Protein AF-V5FCQ5-F1 (afdb_monomer)

Mean predicted aligned error: 12.8 Å

Nearest PDB structures (foldseek):
  2fyw-assembly1_A  TM=8.537E-01  e=2.656E-17  Streptococcus pneumoniae TIGR4
  2gx8-assembly1_C-2  TM=6.234E-01  e=3.196E-18  Bacillus cereus ATCC 14579
  2gx8-assembly1_B  TM=6.287E-01  e=6.418E-17  Bacillus cereus ATCC 14579
  4osp-assembly1_D  TM=4.693E-01  e=8.673E-04  Streptomyces fradiae
  3ucx-assembly1_A  TM=4.153E-01  e=5.417E-04  Mycolicibacterium smegmatis MC2 155

Secondary structure (DSSP, 8-state):
-PPPPSP---HHHHHHHHHHHHHS-GGGS-TTT---EEEE-PPP-GGGPPEEEEEEESS--HHHHHHHHHHTEEEEEESS-S--S--S---TTSHHHHHHHHHHHHT-EEEE-HHHHHHSTTSHHHHHHHHHHTSEEE-GGGTT-----PPPS-SSBPPPBPP---S-EEE--PPSEEEEEEEEPPSSPPTT-TT-EEEEEEEEEEEEEHHHHHHHHHHHTT--S--EEE--TT--GGG-EEEEEEEEEEE-HHHHTTSBTTBS-SEEEEEE--HHHHHHHHHTT-EEEE--TTHHHHHHIIIIIHHHHHHHHHHHHHHHHHHHHHHHHHHHTTT--SSHHHHHHHHH----EEEE-SS---S--B--BGGGGGGHHHHHHHHHHHHHHHHHHT-TTS--EEEEE--GGGT---TT-HHHHHHHHHHHHHHHHHHHHTTTTT-EEEEEE--SB--TTGGGS-GGGGGG--B-HHHHHHHHHHHHSS--GGGTT-EEETTS-HHHHHHTHHHHHHTTTTS-----

Solvent-accessible surface area (backbone atoms only — not comparable to full-atom values): 28749 Å² total; per-residue (Å²): 131,83,78,77,71,84,84,44,62,42,72,61,42,52,28,49,53,53,32,46,41,72,79,30,41,66,87,58,29,54,80,89,72,59,53,62,43,79,78,40,85,14,54,54,46,59,95,62,61,50,44,56,27,35,36,34,34,53,56,73,42,63,58,34,47,52,48,39,61,74,73,30,28,23,27,35,42,19,38,45,44,81,62,63,62,89,74,93,73,82,48,83,87,40,74,69,40,35,42,52,53,53,31,37,76,61,32,26,22,34,33,14,51,38,51,9,39,38,12,36,64,89,22,49,24,51,53,53,49,28,18,54,36,34,32,35,37,50,53,85,87,56,86,83,73,85,76,82,85,64,83,52,94,48,89,58,38,50,49,66,45,65,76,53,47,47,84,47,74,41,84,43,83,47,60,65,61,49,76,46,52,51,44,64,57,71,82,86,62,60,91,94,34,82,70,17,14,47,32,30,37,38,37,38,78,60,68,38,51,43,59,62,36,50,54,30,39,34,49,48,45,35,56,53,97,72,72,51,71,48,59,31,92,91,61,54,69,89,75,39,68,33,42,31,36,25,30,22,55,29,76,20,53,86,58,36,56,60,47,41,100,92,29,54,40,43,26,39,41,26,3,38,66,55,74,66,56,51,50,57,37,19,77,71,68,12,31,38,42,28,56,44,41,56,58,54,45,48,37,43,50,63,57,44,48,37,58,55,50,43,54,43,31,50,56,40,40,56,52,52,24,53,55,50,48,55,51,50,56,58,46,48,78,73,72,62,84,76,74,51,64,43,53,49,56,54,46,68,51,80,64,75,47,60,47,65,48,87,68,47,72,68,92,67,53,51,64,48,60,42,79,67,58,26,50,55,74,35,51,55,54,50,51,52,48,68,67,45,45,62,60,37,51,68,37,88,90,55,77,25,72,45,79,45,82,46,49,72,43,53,79,54,90,58,88,94,37,62,42,62,21,51,23,34,38,48,45,45,54,48,37,35,50,53,29,68,77,32,46,91,58,57,43,38,26,36,27,32,18,55,58,36,52,76,40,85,74,51,71,75,48,65,75,82,60,51,79,65,31,79,43,54,71,62,48,30,51,51,43,51,50,60,61,66,75,48,88,56,75,82,55,47,36,20,59,44,58,38,79,54,62,68,65,63,54,57,79,37,46,68,63,35,52,80,62,61,50,56,52,95,73,86,87,128

pLDDT: mean 88.48, std 12.59, range [35.84, 98.81]

Foldseek 3Di:
DPDDDPFDAALLVVLLQVLCCVQQPLLLADPPQADFWFPAQAGDDLVLQFDQEEAEFQDDAPQVLVVCLVNRHQEYEHQHDLCRDDDPDQDPPDRSSVSSVSCNVNNYTYGYSHCSQQFFVVGLQNLLVCLLFVQKFADPPPLDDDDPQDDDPDLFKGDFAFFDAHLEMDGDDGQAWDKAAQAHGDPPDDPPRRRTDHWMKIFGPDWDQQVVSVVSSCRRLRNAPDFDKAAQPPDDSRRQTFGMEITGAAECLVRAQPSDPLGHGQEYEYQDDDPVSSVVQRVSGHMYTHNHHCSSPNNCSNHPVLVSSQVSSLVSLVVSLVVQLVVLVVVVVVPDDDPSVSSNVSSVPSDHYYHYDPPHTDPGGDMDTCLVVLQVLLVVVVVCCVVCQCVLLPPPPFLQEAEAEAAPLCVDDDPSCCSVNVNRVVSLVVQLVSCVVCVVSNHFYAYEHQFQADDPVNVPDDPVSNVRNPDYNVLSVVVVCVPRVHHDPLRGSFYYYSPDDVVVVVVCSVVCNVVVPRHDDDDD

Organism: Byssochlamys spectabilis (strain No. 5 / NBRC 109023) (NCBI:txid1356009)

Radius of gyration: 31.57 Å; Cα contacts (8 Å, |Δi|>4): 914; chains: 1; bounding box: 82×50×91 Å

Sequence (524 aa):
MSLPGPATSSPFTRAVVSSMRKIYPESLADKSWDNTGLLLEAPFNPARRQKNSVLLAVDLTKAVADEAIKRRDSAIVAYHPIIFRGLKSITLNDPQQQSLLRLAQEGISVYCPHTAVDAVPDGMADWLCDLVTGAISPDSNESSKNAAKLTSSSGSYSQPTYIQPPSSITASSPTPHTRSTIHPSACPVPEGFEDAGMGRLVTFSEPQPLASIIDLIARGTGNPAGFSVAIPQSASLDSIQIRTVGVCPGSGAGVLMKATSSGPPDLLFTGELSHHDALAAIERGSAVVALFHSNTERGYVRGVMRRKLEQALREEWASSSKDGLSTLEEMAKQGGSGVMDGLEAAFRDQEVRVDVSENDRDPYGIIIRRDLEAIEGLKGIFLMCKYFTSLLTGTADGPKTMVNINSVAVHNIRPETSAYGTSKWAVLKFTEFLLVEQAKEGLLAFSVHPGGIMTQLAEAMPKETHAGLTDTPELTGDTIAFLTQKRREWLAGRYISCTWDMQELLDREREIEEGEKLKVRLVL

Structure (mmCIF, N/CA/C/O backbone):
data_AF-V5FCQ5-F1
#
_entry.id   AF-V5FCQ5-F1
#
loop_
_atom_site.group_PDB
_atom_site.id
_atom_site.type_symbol
_atom_site.label_atom_id
_atom_site.label_alt_id
_atom_site.label_comp_id
_atom_site.label_asym_id
_atom_site.label_entity_id
_atom_site.label_seq_id
_atom_site.pdbx_PDB_ins_code
_atom_site.Cartn_x
_atom_site.Cartn_y
_atom_site.Cartn_z
_atom_site.occupancy
_atom_site.B_iso_or_equiv
_atom_site.auth_seq_id
_atom_site.auth_comp_id
_atom_site.auth_asym_id
_atom_site.auth_atom_id
_atom_site.pdbx_PDB_model_num
ATOM 1 N N . MET A 1 1 ? 21.681 -12.409 -46.759 1.00 39.47 1 MET A N 1
ATOM 2 C CA . MET A 1 1 ? 20.998 -11.988 -45.520 1.00 39.47 1 MET A C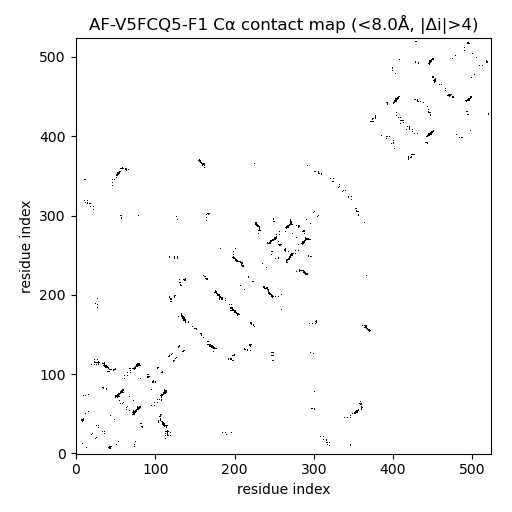A 1
ATOM 3 C C . MET A 1 1 ? 21.779 -10.822 -44.958 1.00 39.47 1 MET A C 1
ATOM 5 O O . MET A 1 1 ? 22.920 -11.015 -44.564 1.00 39.47 1 MET A O 1
ATOM 9 N N . SER A 1 2 ? 21.227 -9.614 -45.030 1.00 37.19 2 SER A N 1
ATOM 10 C CA . SER A 1 2 ? 21.781 -8.439 -44.355 1.00 37.19 2 SER A CA 1
ATOM 11 C C . SER A 1 2 ? 21.845 -8.755 -42.862 1.00 37.19 2 SER A C 1
ATOM 13 O O . SER A 1 2 ? 20.845 -9.213 -42.307 1.00 37.19 2 SER A O 1
ATOM 15 N N . LEU A 1 3 ? 23.007 -8.584 -42.231 1.00 35.84 3 LEU A N 1
ATOM 16 C CA . LEU A 1 3 ? 23.117 -8.713 -40.779 1.00 35.84 3 LEU A CA 1
ATOM 17 C C . LEU A 1 3 ? 22.094 -7.752 -40.148 1.00 35.84 3 LEU A C 1
ATOM 19 O O . LEU A 1 3 ? 22.075 -6.582 -40.543 1.00 35.84 3 LEU A O 1
ATOM 23 N N . PRO A 1 4 ? 21.214 -8.210 -39.238 1.00 51.56 4 PRO A N 1
ATOM 24 C CA . PRO A 1 4 ? 20.376 -7.285 -38.493 1.00 51.56 4 PRO A CA 1
ATOM 25 C C . PRO A 1 4 ? 21.304 -6.305 -37.767 1.00 51.56 4 PRO A C 1
ATOM 27 O O . PRO A 1 4 ? 22.353 -6.705 -37.256 1.00 51.56 4 PRO A O 1
ATOM 30 N N . GLY A 1 5 ? 20.950 -5.017 -37.774 1.00 57.62 5 GLY A N 1
ATOM 31 C CA . GLY A 1 5 ? 21.656 -4.012 -36.979 1.00 57.62 5 GLY A CA 1
ATOM 32 C C . GLY A 1 5 ? 21.702 -4.404 -35.493 1.00 57.62 5 GLY A C 1
ATOM 33 O O . GLY A 1 5 ? 21.053 -5.376 -35.093 1.00 57.62 5 GLY A O 1
ATOM 34 N N . PRO A 1 6 ? 22.460 -3.675 -34.656 1.00 68.56 6 PRO A N 1
ATOM 35 C CA . PRO A 1 6 ? 22.517 -3.966 -33.227 1.00 68.56 6 PRO A CA 1
ATOM 36 C C . PRO A 1 6 ? 21.100 -4.063 -32.644 1.00 68.56 6 PRO A C 1
ATOM 38 O O . PRO A 1 6 ? 20.229 -3.256 -32.977 1.00 68.56 6 PRO A O 1
ATOM 41 N N . ALA A 1 7 ? 20.861 -5.079 -31.810 1.00 74.12 7 ALA A N 1
ATOM 42 C CA . ALA A 1 7 ? 19.582 -5.237 -31.131 1.00 74.12 7 ALA A CA 1
ATOM 43 C C . ALA A 1 7 ? 19.304 -3.983 -30.289 1.00 74.12 7 ALA A C 1
ATOM 45 O O . ALA A 1 7 ? 20.174 -3.514 -29.560 1.00 74.12 7 ALA A O 1
ATOM 46 N N . THR A 1 8 ? 18.100 -3.434 -30.417 1.00 85.69 8 THR A N 1
ATOM 47 C CA . THR A 1 8 ? 17.652 -2.245 -29.680 1.00 85.69 8 THR A CA 1
ATOM 48 C C . THR A 1 8 ? 16.364 -2.570 -28.945 1.00 85.69 8 THR A C 1
ATOM 50 O O . THR A 1 8 ? 15.623 -3.447 -29.382 1.00 85.69 8 THR A O 1
ATOM 53 N N . SER A 1 9 ? 16.084 -1.889 -27.836 1.00 89.56 9 SER A N 1
ATOM 54 C CA . SER A 1 9 ? 14.764 -1.916 -27.203 1.00 89.56 9 SER A CA 1
ATOM 55 C C . SER A 1 9 ? 13.767 -1.040 -27.960 1.00 89.56 9 SER A C 1
ATOM 57 O O . SER A 1 9 ? 14.135 -0.215 -28.805 1.00 89.56 9 SER A O 1
ATOM 59 N N . SER A 1 10 ? 12.472 -1.236 -27.686 1.00 92.06 10 SER A N 1
ATOM 60 C CA . SER A 1 10 ? 11.437 -0.464 -28.372 1.00 92.06 10 SER A CA 1
ATOM 61 C C . SER A 1 10 ? 11.616 1.036 -28.079 1.00 92.06 10 SER A C 1
ATOM 63 O O . SER A 1 10 ? 12.024 1.401 -26.970 1.00 92.06 10 SER A O 1
ATOM 65 N N . PRO A 1 11 ? 11.315 1.940 -29.031 1.00 93.94 11 PRO A N 1
ATOM 66 C CA . PRO A 1 11 ? 11.385 3.372 -28.760 1.00 93.94 11 PRO A CA 1
ATOM 67 C C . PRO A 1 11 ? 10.532 3.787 -27.557 1.00 93.94 11 PRO A C 1
ATOM 69 O O . PRO A 1 11 ? 10.970 4.607 -26.756 1.00 93.94 11 PRO A O 1
ATOM 72 N N . PHE A 1 12 ? 9.362 3.165 -27.392 1.00 96.50 12 PHE A N 1
ATOM 73 C CA . PHE A 1 12 ? 8.478 3.431 -26.264 1.00 96.50 12 PHE A CA 1
ATOM 74 C C . PHE A 1 12 ? 9.106 2.997 -24.934 1.00 96.50 12 PHE A C 1
ATOM 76 O O . PHE A 1 12 ? 9.135 3.777 -23.992 1.00 96.50 12 PHE A O 1
ATOM 83 N N . THR A 1 13 ? 9.713 1.808 -24.864 1.00 97.06 13 THR A N 1
ATOM 84 C CA . THR A 1 13 ? 10.463 1.350 -23.679 1.00 97.06 13 THR A CA 1
ATOM 85 C C . THR A 1 13 ? 11.572 2.332 -23.296 1.00 97.06 13 THR A C 1
ATOM 87 O O . THR A 1 13 ? 11.751 2.617 -22.114 1.00 97.06 13 THR A O 1
ATOM 90 N N . ARG A 1 14 ? 12.305 2.886 -24.271 1.00 97.00 14 ARG A N 1
ATOM 91 C CA . ARG A 1 14 ? 13.343 3.895 -23.997 1.00 97.00 14 ARG A CA 1
ATOM 92 C C . ARG A 1 14 ? 12.755 5.177 -23.405 1.00 97.00 14 ARG A C 1
ATOM 94 O O . ARG A 1 14 ? 13.328 5.696 -22.450 1.00 97.00 14 ARG A O 1
ATOM 101 N N . ALA A 1 15 ? 11.604 5.630 -23.905 1.00 98.06 15 ALA A N 1
ATOM 102 C CA . ALA A 1 15 ? 10.879 6.754 -23.316 1.00 98.06 15 ALA A CA 1
ATOM 103 C C . ALA A 1 15 ? 10.448 6.449 -21.871 1.00 98.06 15 ALA A C 1
ATOM 105 O O . ALA A 1 15 ? 10.674 7.268 -20.993 1.00 98.06 15 ALA A O 1
ATOM 106 N N . VAL A 1 16 ? 9.946 5.240 -21.585 1.00 98.31 16 VAL A N 1
ATOM 107 C CA . VAL A 1 16 ? 9.601 4.809 -20.213 1.00 98.31 16 VAL A CA 1
ATOM 108 C C . VAL A 1 16 ? 10.804 4.902 -19.279 1.00 98.31 16 VAL A C 1
ATOM 110 O O . VAL A 1 16 ? 10.702 5.487 -18.204 1.00 98.31 16 VAL A O 1
ATOM 113 N N . VAL A 1 17 ? 11.954 4.363 -19.689 1.00 98.38 17 VAL A N 1
ATOM 114 C CA . VAL A 1 17 ? 13.189 4.408 -18.891 1.00 98.38 17 VAL A CA 1
ATOM 115 C C . VAL A 1 17 ? 13.661 5.850 -18.680 1.00 98.38 17 VAL A C 1
ATOM 117 O O . VAL A 1 17 ? 14.024 6.212 -17.563 1.00 98.38 17 VAL A O 1
ATOM 120 N N . SER A 1 18 ? 13.626 6.686 -19.722 1.00 98.06 18 SER A N 1
ATOM 121 C CA . SER A 1 18 ? 13.977 8.112 -19.639 1.00 98.06 18 SER A CA 1
ATOM 122 C C . SER A 1 18 ? 13.071 8.859 -18.654 1.00 98.06 18 SER A C 1
ATOM 124 O O . SER A 1 18 ? 13.557 9.502 -17.722 1.00 98.06 18 SER A O 1
ATOM 126 N N . SER A 1 19 ? 11.750 8.686 -18.776 1.00 98.38 19 SER A N 1
ATOM 127 C CA . SER A 1 19 ? 10.770 9.275 -17.863 1.00 98.38 19 SER A CA 1
ATOM 128 C C . SER A 1 19 ? 10.992 8.827 -16.424 1.00 98.38 19 SER A C 1
ATOM 130 O O . SER A 1 19 ? 11.007 9.678 -15.541 1.00 98.38 19 SER A O 1
ATOM 132 N N . MET A 1 20 ? 11.222 7.530 -16.185 1.00 98.12 20 MET A N 1
ATOM 133 C CA . MET A 1 20 ? 11.500 6.998 -14.848 1.00 98.12 20 MET A CA 1
ATOM 134 C C . MET A 1 20 ? 12.765 7.603 -14.237 1.00 98.12 20 MET A C 1
ATOM 136 O O . MET A 1 20 ? 12.732 8.006 -13.082 1.00 98.12 20 MET A O 1
ATOM 140 N N . ARG A 1 21 ? 13.851 7.735 -15.003 1.00 97.44 21 ARG A N 1
ATOM 141 C CA . ARG A 1 21 ? 15.096 8.374 -14.540 1.00 97.44 21 ARG A CA 1
ATOM 142 C C . ARG A 1 21 ? 14.931 9.860 -14.243 1.00 97.44 21 ARG A C 1
ATOM 144 O O . ARG A 1 21 ? 15.623 10.377 -13.374 1.00 97.44 21 ARG A O 1
ATOM 151 N N . LYS A 1 22 ? 14.031 10.541 -14.955 1.00 96.44 22 LYS A N 1
ATOM 152 C CA . LYS A 1 22 ? 13.710 11.954 -14.719 1.00 96.44 22 LYS A CA 1
ATOM 153 C C . LYS A 1 22 ? 12.949 12.150 -13.406 1.00 96.44 22 LYS A C 1
ATOM 155 O O . LYS A 1 22 ? 13.254 13.084 -12.675 1.00 96.44 22 LYS A O 1
ATOM 160 N N . ILE A 1 23 ? 11.968 11.292 -13.113 1.00 96.81 23 ILE A N 1
ATOM 161 C CA . ILE A 1 23 ? 11.130 11.413 -11.903 1.00 96.81 23 ILE A CA 1
ATOM 162 C C . ILE A 1 23 ? 11.745 10.730 -10.669 1.00 96.81 23 ILE A C 1
ATOM 164 O O . ILE A 1 23 ? 11.527 11.189 -9.553 1.00 96.81 23 ILE A O 1
ATOM 168 N N . TYR A 1 24 ? 12.525 9.663 -10.870 1.00 97.31 24 TYR A N 1
ATOM 169 C CA . TYR A 1 24 ? 13.218 8.879 -9.843 1.00 97.31 24 TYR A CA 1
ATOM 170 C C . TYR A 1 24 ? 14.671 8.609 -10.285 1.00 97.31 24 TYR A C 1
ATOM 172 O O . TYR A 1 24 ? 14.973 7.527 -10.802 1.00 97.31 24 TYR A O 1
ATOM 180 N N . PRO A 1 25 ? 15.588 9.584 -10.131 1.00 96.62 25 PRO A N 1
ATOM 181 C CA . PRO A 1 25 ? 16.977 9.425 -10.549 1.00 96.62 25 PRO A CA 1
ATOM 182 C C . PRO A 1 25 ? 17.664 8.222 -9.890 1.00 96.62 25 PRO A C 1
ATOM 184 O O . PRO A 1 25 ? 17.781 8.155 -8.668 1.00 96.62 25 PRO A O 1
ATOM 187 N N . GLU A 1 26 ? 18.206 7.306 -10.701 1.00 95.38 26 GLU A N 1
ATOM 188 C CA . GLU A 1 26 ? 18.916 6.101 -10.223 1.00 95.38 26 GLU A CA 1
ATOM 189 C C . GLU A 1 26 ? 20.112 6.442 -9.310 1.00 95.38 26 GLU A C 1
ATOM 191 O O . GLU A 1 26 ? 20.533 5.633 -8.488 1.00 95.38 26 GLU A O 1
ATOM 196 N N . SER A 1 27 ? 20.666 7.656 -9.420 1.00 94.69 27 SER A N 1
ATOM 197 C CA . SER A 1 27 ? 21.748 8.134 -8.554 1.00 94.69 27 SER A CA 1
ATOM 198 C C . SER A 1 27 ? 21.358 8.255 -7.080 1.00 94.69 27 SER A C 1
ATOM 200 O O . SER A 1 27 ? 22.263 8.282 -6.249 1.00 94.69 27 SER A O 1
ATOM 202 N N . LEU A 1 28 ? 20.057 8.345 -6.780 1.00 96.25 28 LEU A N 1
ATOM 203 C CA . LEU A 1 28 ? 19.506 8.451 -5.427 1.00 96.25 28 LEU A CA 1
ATOM 204 C C . LEU A 1 28 ? 19.213 7.090 -4.781 1.00 96.25 28 LEU A C 1
ATOM 206 O O . LEU A 1 28 ? 18.953 7.039 -3.582 1.00 96.25 28 LEU A O 1
ATOM 210 N N . ALA A 1 29 ? 19.267 5.999 -5.548 1.00 95.25 29 ALA A N 1
ATOM 211 C CA . ALA A 1 29 ? 19.127 4.654 -5.005 1.00 95.25 29 ALA A CA 1
ATOM 212 C C . ALA A 1 29 ? 20.330 4.268 -4.123 1.00 95.25 29 ALA A C 1
ATOM 214 O O . ALA A 1 29 ? 21.461 4.720 -4.347 1.00 95.25 29 ALA A O 1
ATOM 215 N N . ASP A 1 30 ? 20.112 3.385 -3.146 1.00 92.44 30 ASP A N 1
ATOM 216 C CA . ASP A 1 30 ? 21.174 2.876 -2.276 1.00 92.44 30 ASP A CA 1
ATOM 217 C C . ASP A 1 30 ? 22.102 1.913 -3.031 1.00 92.44 30 ASP A C 1
ATOM 219 O O . ASP A 1 30 ? 21.859 0.715 -3.171 1.00 92.44 30 ASP A O 1
ATOM 223 N N . LYS A 1 31 ? 23.241 2.437 -3.482 1.00 88.06 31 LYS A N 1
ATOM 224 C CA . LYS A 1 31 ? 24.222 1.688 -4.281 1.00 88.06 31 LYS A CA 1
ATOM 225 C C . LYS A 1 31 ? 24.939 0.566 -3.525 1.00 88.06 31 LYS A C 1
ATOM 227 O O . LYS A 1 31 ? 25.703 -0.170 -4.147 1.00 88.06 31 LYS A O 1
ATOM 232 N N . SER A 1 32 ? 24.784 0.460 -2.203 1.00 89.62 32 SER A N 1
ATOM 233 C CA . SER A 1 32 ? 25.506 -0.544 -1.415 1.00 89.62 32 SER A CA 1
ATOM 234 C C . SER A 1 32 ? 24.867 -1.933 -1.481 1.00 89.62 32 SER A C 1
ATOM 236 O O . SER A 1 32 ? 25.572 -2.932 -1.319 1.00 89.62 32 SER A O 1
ATOM 238 N N . TRP A 1 33 ? 23.563 -2.009 -1.757 1.00 90.88 33 TRP A N 1
ATOM 239 C CA . TRP A 1 33 ? 22.828 -3.274 -1.816 1.00 90.88 33 TRP A CA 1
ATOM 240 C C . TRP A 1 33 ? 21.683 -3.302 -2.836 1.00 90.88 33 TRP A C 1
ATOM 242 O O . TRP A 1 33 ? 21.252 -4.401 -3.191 1.00 90.88 33 TRP A O 1
ATOM 252 N N . ASP A 1 34 ? 21.183 -2.152 -3.296 1.00 93.81 34 ASP A N 1
ATOM 253 C CA . ASP A 1 34 ? 20.023 -2.097 -4.182 1.00 93.81 34 ASP A CA 1
ATOM 254 C C . ASP A 1 34 ? 20.369 -2.464 -5.638 1.00 93.81 34 ASP A C 1
ATOM 256 O O . ASP A 1 34 ? 21.507 -2.325 -6.092 1.00 93.81 34 ASP A O 1
ATOM 260 N N . ASN A 1 35 ? 19.360 -2.904 -6.391 1.00 96.06 35 ASN A N 1
ATOM 261 C CA . ASN A 1 35 ? 19.432 -3.136 -7.827 1.00 96.06 35 ASN A CA 1
ATOM 262 C C . ASN A 1 35 ? 18.323 -2.366 -8.563 1.00 96.06 35 ASN A C 1
ATOM 264 O O . ASN A 1 35 ? 17.325 -2.937 -9.003 1.00 96.06 35 ASN A O 1
ATOM 268 N N . THR A 1 36 ? 18.525 -1.055 -8.685 1.00 96.69 36 THR A N 1
ATOM 269 C CA . THR A 1 36 ? 17.639 -0.115 -9.383 1.00 96.69 36 THR A CA 1
ATOM 270 C C . THR A 1 36 ? 18.084 0.082 -10.842 1.00 96.69 36 THR A C 1
ATOM 272 O O . THR A 1 36 ? 19.276 0.135 -11.140 1.00 96.69 36 THR A O 1
ATOM 275 N N . GLY A 1 37 ? 17.125 0.214 -11.761 1.00 97.50 37 GLY A N 1
ATOM 276 C CA . GLY A 1 37 ? 17.330 0.521 -13.177 1.00 97.50 37 GLY A CA 1
ATOM 277 C C . GLY A 1 37 ? 16.619 -0.448 -14.127 1.00 97.50 37 GLY A C 1
ATOM 278 O O . GLY A 1 37 ? 15.648 -1.120 -13.775 1.00 97.50 37 GLY A O 1
ATOM 279 N N . LEU A 1 38 ? 17.099 -0.521 -15.372 1.00 97.75 38 LEU A N 1
ATOM 280 C CA . LEU A 1 38 ? 16.594 -1.450 -16.388 1.00 97.75 38 LEU A CA 1
ATOM 281 C C . LEU A 1 38 ? 17.165 -2.859 -16.151 1.00 97.75 38 LEU A C 1
ATOM 283 O O . LEU A 1 38 ? 18.294 -3.150 -16.537 1.00 97.75 38 LEU A O 1
ATOM 287 N N . LEU A 1 39 ? 16.381 -3.730 -15.511 1.00 97.81 39 LEU A N 1
ATOM 288 C CA . LEU A 1 39 ? 16.819 -5.066 -15.083 1.00 97.81 39 LEU A CA 1
ATOM 289 C C . LEU A 1 39 ? 16.653 -6.140 -16.164 1.00 97.81 39 LEU A C 1
ATOM 291 O O . LEU A 1 39 ? 17.397 -7.120 -16.187 1.00 97.81 39 LEU A O 1
ATOM 295 N N . LEU A 1 40 ? 15.677 -5.967 -17.055 1.00 97.88 40 LEU A N 1
ATOM 296 C CA . LEU A 1 40 ? 15.497 -6.799 -18.241 1.00 97.88 40 LEU A CA 1
ATOM 297 C C . LEU A 1 40 ? 15.246 -5.893 -19.440 1.00 97.88 40 LEU A C 1
ATOM 299 O O . LEU A 1 40 ? 14.222 -5.218 -19.496 1.00 97.88 40 LEU A O 1
ATOM 303 N N . GLU A 1 41 ? 16.147 -5.913 -20.416 1.00 96.94 41 GLU A N 1
ATOM 304 C CA . GLU A 1 41 ? 15.952 -5.222 -21.687 1.00 96.94 41 GLU A CA 1
ATOM 305 C C . GLU A 1 41 ? 15.628 -6.239 -22.783 1.00 96.94 41 GLU A C 1
ATOM 307 O O . GLU A 1 41 ? 16.472 -7.044 -23.178 1.00 96.94 41 GLU A O 1
ATOM 312 N N . ALA A 1 42 ? 14.383 -6.225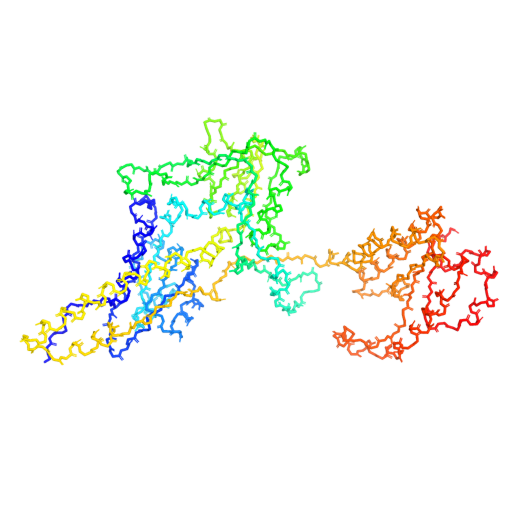 -23.258 1.00 95.69 42 ALA A N 1
ATOM 313 C CA . ALA A 1 42 ? 13.937 -7.127 -24.306 1.00 95.69 42 ALA A CA 1
ATOM 314 C C . ALA A 1 42 ? 14.190 -6.523 -25.705 1.00 95.69 42 ALA A C 1
ATOM 316 O O . ALA A 1 42 ? 13.948 -5.328 -25.918 1.00 95.69 42 ALA A O 1
ATOM 317 N N . PRO A 1 43 ? 14.655 -7.325 -26.683 1.00 93.06 43 PRO A N 1
ATOM 318 C CA . PRO A 1 43 ? 14.921 -6.839 -28.030 1.00 93.06 43 PRO A CA 1
ATOM 319 C C . PRO A 1 43 ? 13.621 -6.470 -28.754 1.00 93.06 43 PRO A C 1
ATOM 321 O O . PRO A 1 43 ? 12.629 -7.200 -28.726 1.00 93.06 43 PRO A O 1
ATOM 324 N N . PHE A 1 44 ? 13.643 -5.348 -29.465 1.00 90.69 44 PHE A N 1
ATOM 325 C CA . PHE A 1 44 ? 12.529 -4.877 -30.268 1.00 90.69 44 PHE A CA 1
ATOM 326 C C . PHE A 1 44 ? 12.397 -5.695 -31.548 1.00 90.69 44 PHE A C 1
ATOM 328 O O . PHE A 1 44 ? 13.306 -5.749 -32.378 1.00 90.69 44 PHE A O 1
ATOM 335 N N . ASN A 1 45 ? 11.223 -6.292 -31.736 1.00 89.44 45 ASN A N 1
ATOM 336 C CA . ASN A 1 45 ? 10.843 -6.934 -32.983 1.00 89.44 45 ASN A CA 1
ATOM 337 C C . ASN A 1 45 ? 9.650 -6.184 -33.593 1.00 89.44 45 ASN A C 1
ATOM 339 O O . ASN A 1 45 ? 8.529 -6.344 -33.100 1.00 89.44 45 ASN A O 1
ATOM 343 N N . PRO A 1 46 ? 9.842 -5.417 -34.682 1.00 84.94 46 PRO A N 1
ATOM 344 C CA . PRO A 1 46 ? 8.751 -4.660 -35.285 1.00 84.94 46 PRO A CA 1
ATOM 345 C C . PRO A 1 46 ? 7.592 -5.535 -35.792 1.00 84.94 46 PRO A C 1
ATOM 347 O O . PRO A 1 46 ? 6.441 -5.110 -35.746 1.00 84.94 46 PRO A O 1
ATOM 350 N N . ALA A 1 47 ? 7.858 -6.785 -36.193 1.00 85.62 47 ALA A N 1
ATOM 351 C CA . ALA A 1 47 ? 6.819 -7.724 -36.627 1.00 85.62 47 ALA A CA 1
ATOM 352 C C . ALA A 1 47 ? 5.940 -8.231 -35.467 1.00 85.62 47 ALA A C 1
ATOM 354 O O . ALA A 1 47 ? 4.825 -8.702 -35.687 1.00 85.62 47 ALA A O 1
ATOM 355 N N . ARG A 1 48 ? 6.426 -8.133 -34.223 1.00 85.88 48 ARG A N 1
ATOM 356 C CA . ARG A 1 48 ? 5.707 -8.499 -32.991 1.00 85.88 48 ARG A CA 1
ATOM 357 C C . ARG A 1 48 ? 5.632 -7.315 -32.021 1.00 85.88 48 ARG A C 1
ATOM 359 O O . ARG A 1 48 ? 5.735 -7.500 -30.815 1.00 85.88 48 ARG A O 1
ATOM 366 N N . ARG A 1 49 ? 5.454 -6.097 -32.547 1.00 89.12 49 ARG A N 1
ATOM 367 C CA . ARG A 1 49 ? 5.410 -4.850 -31.766 1.00 89.12 49 ARG A CA 1
ATOM 368 C C . ARG A 1 49 ? 4.444 -4.952 -30.576 1.00 89.12 49 ARG A C 1
ATOM 370 O O . ARG A 1 49 ? 3.294 -5.352 -30.758 1.00 89.12 49 ARG A O 1
ATOM 377 N N . GLN A 1 50 ? 4.894 -4.575 -29.382 1.00 94.25 50 GLN A N 1
ATOM 378 C CA . GLN A 1 50 ? 4.030 -4.419 -28.208 1.00 94.25 50 GLN A CA 1
ATOM 379 C C . GLN A 1 50 ? 3.314 -3.062 -28.232 1.00 94.25 50 GLN A C 1
ATOM 381 O O . GLN A 1 50 ? 3.700 -2.159 -28.971 1.00 94.25 50 GLN A O 1
ATOM 386 N N . LYS A 1 51 ? 2.225 -2.922 -27.477 1.00 95.00 51 LYS A N 1
ATOM 387 C CA . LYS A 1 51 ? 1.489 -1.656 -27.382 1.00 95.00 51 LYS A CA 1
ATOM 388 C C . LYS A 1 51 ? 2.312 -0.624 -26.625 1.00 95.00 51 LYS A C 1
ATOM 390 O O . LYS A 1 51 ? 3.140 -0.981 -25.788 1.00 95.00 51 LYS A O 1
ATOM 395 N N . ASN A 1 52 ? 2.015 0.648 -26.850 1.00 96.12 52 ASN A N 1
ATOM 396 C CA . ASN A 1 52 ? 2.583 1.759 -26.092 1.00 96.12 52 ASN A CA 1
ATOM 397 C C . ASN A 1 52 ? 1.924 1.868 -24.702 1.00 96.12 52 ASN A C 1
ATOM 399 O O . ASN A 1 52 ? 1.266 2.851 -24.346 1.00 96.12 52 ASN A O 1
ATOM 403 N N . SER A 1 53 ? 2.059 0.797 -23.923 1.00 97.75 53 SER A N 1
ATOM 404 C CA . SER A 1 53 ? 1.527 0.669 -22.577 1.00 97.75 53 SER A CA 1
ATOM 405 C C . SER A 1 53 ? 2.575 0.133 -21.606 1.00 97.75 53 SER A C 1
ATOM 407 O O . SER A 1 53 ? 3.450 -0.657 -21.976 1.00 97.75 53 SER A O 1
ATOM 409 N N . VAL A 1 54 ? 2.484 0.604 -20.364 1.00 98.50 54 VAL A N 1
ATOM 410 C CA . VAL A 1 54 ? 3.315 0.195 -19.229 1.00 98.50 54 VAL A CA 1
ATOM 411 C C . VAL A 1 54 ? 2.423 -0.378 -18.143 1.00 98.50 54 VAL A C 1
ATOM 413 O O . VAL A 1 54 ? 1.399 0.224 -17.811 1.00 98.50 54 VAL A O 1
ATOM 416 N N . LEU A 1 55 ? 2.836 -1.508 -17.572 1.00 98.75 55 LEU A N 1
ATOM 417 C CA . LEU A 1 55 ? 2.202 -2.080 -16.389 1.00 98.75 55 LEU A CA 1
ATOM 418 C C . LEU A 1 55 ? 3.037 -1.777 -15.143 1.00 98.75 55 LEU A C 1
ATOM 420 O O . LEU A 1 55 ? 4.200 -2.171 -15.057 1.00 98.75 55 LEU A O 1
ATOM 424 N N . LEU A 1 56 ? 2.445 -1.083 -14.178 1.00 98.69 56 LEU A N 1
ATOM 425 C CA . LEU A 1 56 ? 3.016 -0.882 -12.853 1.00 98.69 56 LEU A CA 1
ATOM 426 C C . LEU A 1 56 ? 2.674 -2.062 -11.945 1.00 98.69 56 LEU A C 1
ATOM 428 O O . LEU A 1 56 ? 1.537 -2.535 -11.935 1.00 98.69 56 LEU A O 1
ATOM 432 N N . ALA A 1 57 ? 3.634 -2.490 -11.139 1.00 97.94 57 ALA A N 1
ATOM 433 C CA . ALA A 1 57 ? 3.421 -3.441 -10.056 1.00 97.94 57 ALA A CA 1
ATOM 434 C C . ALA A 1 57 ? 4.375 -3.124 -8.904 1.00 97.94 57 ALA A C 1
ATOM 436 O O . ALA A 1 57 ? 5.418 -2.507 -9.110 1.00 97.94 57 ALA A O 1
ATOM 437 N N . VAL A 1 58 ? 4.043 -3.565 -7.698 1.00 97.19 58 VAL A N 1
ATOM 438 C CA . VAL A 1 58 ? 5.011 -3.653 -6.610 1.00 97.19 58 VAL A CA 1
ATOM 439 C C . VAL A 1 58 ? 5.889 -4.881 -6.820 1.00 97.19 58 VAL A C 1
ATOM 441 O O . VAL A 1 58 ? 7.095 -4.743 -7.007 1.00 97.19 58 VAL A O 1
ATOM 444 N N . ASP A 1 59 ? 5.272 -6.059 -6.940 1.00 96.75 59 ASP A N 1
ATOM 445 C CA . ASP A 1 59 ? 5.977 -7.327 -7.122 1.00 96.75 59 ASP A CA 1
ATOM 446 C C . ASP A 1 59 ? 5.740 -7.914 -8.519 1.00 96.75 59 ASP A C 1
ATOM 448 O O . ASP A 1 59 ? 4.607 -8.191 -8.923 1.00 96.75 59 ASP A O 1
ATOM 452 N N . LEU A 1 60 ? 6.815 -8.200 -9.262 1.00 97.56 60 LEU A N 1
ATOM 453 C CA . LEU A 1 60 ? 6.708 -8.921 -10.533 1.00 97.56 60 LEU A CA 1
ATOM 454 C C . LEU A 1 60 ? 6.576 -10.432 -10.296 1.00 97.56 60 LEU A C 1
ATOM 456 O O . LEU A 1 60 ? 7.540 -11.194 -10.372 1.00 97.56 60 LEU A O 1
ATOM 460 N N . THR A 1 61 ? 5.350 -10.874 -10.026 1.00 96.94 61 THR A N 1
ATOM 461 C CA . THR A 1 61 ? 5.016 -12.300 -9.921 1.00 96.94 61 THR A CA 1
ATOM 462 C C . THR A 1 61 ? 4.699 -12.914 -11.289 1.00 96.94 61 THR A C 1
ATOM 464 O O . THR A 1 61 ? 4.488 -12.214 -12.282 1.00 96.94 61 THR A O 1
ATOM 467 N N . LYS A 1 62 ? 4.572 -14.248 -11.346 1.00 96.56 62 LYS A N 1
ATOM 468 C CA . LYS A 1 62 ? 4.098 -14.945 -12.553 1.00 96.56 62 LYS A CA 1
ATOM 469 C C . LYS A 1 62 ? 2.753 -14.393 -13.048 1.00 96.56 62 LYS A C 1
ATOM 471 O O . LYS A 1 62 ? 2.565 -14.275 -14.253 1.00 96.56 62 LYS A O 1
ATOM 476 N N . ALA A 1 63 ? 1.829 -14.070 -12.140 1.00 97.19 63 ALA A N 1
ATOM 477 C CA . ALA A 1 63 ? 0.505 -13.572 -12.509 1.00 97.19 63 ALA A CA 1
ATOM 478 C C . ALA A 1 63 ? 0.582 -12.179 -13.156 1.00 97.19 63 ALA A C 1
ATOM 480 O O . ALA A 1 63 ? -0.074 -11.942 -14.167 1.00 97.19 63 ALA A O 1
ATOM 481 N N . VAL A 1 64 ? 1.453 -11.306 -12.641 1.00 98.25 64 VAL A N 1
ATOM 482 C CA . VAL A 1 64 ? 1.739 -9.989 -13.235 1.00 98.25 64 VAL A CA 1
ATOM 483 C C . VAL A 1 64 ? 2.402 -10.138 -14.607 1.00 98.25 64 VAL A C 1
ATOM 485 O O . VAL A 1 64 ? 2.022 -9.464 -15.562 1.00 98.25 64 VAL A O 1
ATOM 488 N N . ALA A 1 65 ? 3.351 -11.069 -14.749 1.00 98.50 65 ALA A N 1
ATOM 489 C CA . ALA A 1 65 ? 3.970 -11.357 -16.041 1.00 98.50 65 ALA A CA 1
ATOM 490 C C . ALA A 1 65 ? 2.947 -11.889 -17.066 1.00 98.50 65 ALA A C 1
ATOM 492 O O . ALA A 1 65 ? 2.947 -11.462 -18.219 1.00 98.50 65 ALA A O 1
ATOM 493 N N . ASP A 1 66 ? 2.051 -12.793 -16.652 1.00 98.38 66 ASP A N 1
ATOM 494 C CA . ASP A 1 66 ? 0.964 -13.308 -17.496 1.00 98.38 66 ASP A CA 1
ATOM 495 C C . ASP A 1 66 ? 0.010 -12.188 -17.938 1.00 98.38 66 ASP A C 1
ATOM 497 O O . ASP A 1 66 ? -0.410 -12.150 -19.098 1.00 98.38 66 ASP A O 1
ATOM 501 N N . GLU A 1 67 ? -0.310 -11.265 -17.028 1.00 98.56 67 GLU A N 1
ATOM 502 C CA . GLU A 1 67 ? -1.121 -10.081 -17.301 1.00 98.56 67 GLU A CA 1
ATOM 503 C C . GLU A 1 67 ? -0.463 -9.170 -18.344 1.00 98.56 67 GLU A C 1
ATOM 505 O O . GLU A 1 67 ? -1.096 -8.871 -19.360 1.00 98.56 67 GLU A O 1
ATOM 510 N N . ALA A 1 68 ? 0.806 -8.800 -18.155 1.00 98.44 68 ALA A N 1
ATOM 511 C CA . ALA A 1 68 ? 1.544 -7.944 -19.085 1.00 98.44 68 ALA A CA 1
ATOM 512 C C . ALA A 1 68 ? 1.643 -8.557 -20.493 1.00 98.44 68 ALA A C 1
ATOM 514 O O . ALA A 1 68 ? 1.396 -7.885 -21.499 1.00 98.44 68 ALA A O 1
ATOM 515 N N . ILE A 1 69 ? 1.925 -9.865 -20.575 1.00 98.31 69 ILE A N 1
ATOM 516 C CA . ILE A 1 69 ? 1.975 -10.611 -21.842 1.00 98.31 69 ILE A CA 1
ATOM 517 C C . ILE A 1 69 ? 0.608 -10.596 -22.532 1.00 98.31 69 ILE A C 1
ATOM 519 O O . ILE A 1 69 ? 0.512 -10.296 -23.723 1.00 98.31 69 ILE A O 1
ATOM 523 N N . LYS A 1 70 ? -0.471 -10.883 -21.794 1.00 98.12 70 LYS A N 1
ATOM 524 C CA . LYS A 1 70 ? -1.838 -10.876 -22.336 1.00 98.12 70 LYS A CA 1
ATOM 525 C C . LYS A 1 70 ? -2.238 -9.491 -22.848 1.00 98.12 70 LYS A C 1
ATOM 527 O O . LYS A 1 70 ? -2.911 -9.376 -23.873 1.00 98.12 70 LYS A O 1
ATOM 532 N N . ARG A 1 71 ? -1.845 -8.442 -22.129 1.00 97.50 71 ARG A N 1
ATOM 533 C CA . ARG A 1 71 ? -2.138 -7.045 -22.468 1.00 97.50 71 ARG A CA 1
ATOM 534 C C . ARG A 1 71 ? -1.289 -6.520 -23.619 1.00 97.50 71 ARG A C 1
ATOM 536 O O . ARG A 1 71 ? -1.760 -5.611 -24.318 1.00 97.50 71 ARG A O 1
ATOM 543 N N . ARG A 1 72 ? -0.138 -7.161 -23.864 1.00 97.12 72 ARG A N 1
ATOM 544 C CA . ARG A 1 72 ? 0.895 -6.760 -24.825 1.00 97.12 72 ARG A CA 1
ATOM 545 C C . ARG A 1 72 ? 1.557 -5.444 -24.432 1.00 97.12 72 ARG A C 1
ATOM 547 O O . ARG A 1 72 ? 1.706 -4.564 -25.275 1.00 97.12 72 ARG A O 1
ATOM 554 N N . ASP A 1 73 ? 1.880 -5.293 -23.150 1.00 98.06 73 ASP A N 1
ATOM 555 C CA . ASP A 1 73 ? 2.583 -4.112 -22.645 1.00 98.06 73 ASP A CA 1
ATOM 556 C C . ASP A 1 73 ? 4.036 -4.083 -23.155 1.00 98.06 73 ASP A C 1
ATOM 558 O O . ASP A 1 73 ? 4.659 -5.126 -23.335 1.00 98.06 73 ASP A O 1
ATOM 562 N N . SER A 1 74 ? 4.588 -2.894 -23.407 1.00 97.06 74 SER A N 1
ATOM 563 C CA . SER A 1 74 ? 5.989 -2.738 -23.845 1.00 97.06 74 SER A CA 1
ATOM 564 C C . SER A 1 74 ? 6.985 -2.822 -22.692 1.00 97.06 74 SER A C 1
ATOM 566 O O . SER A 1 74 ? 8.168 -3.114 -22.894 1.00 97.06 74 SER A O 1
ATOM 568 N N . ALA A 1 75 ? 6.532 -2.512 -21.480 1.00 98.44 75 ALA A N 1
ATOM 569 C CA . ALA A 1 75 ? 7.364 -2.538 -20.292 1.00 98.44 75 ALA A CA 1
ATOM 570 C C . ALA A 1 75 ? 6.541 -2.819 -19.034 1.00 98.44 75 ALA A C 1
ATOM 572 O O . ALA A 1 75 ? 5.362 -2.470 -18.944 1.00 98.44 75 ALA A O 1
ATOM 573 N N . ILE A 1 76 ? 7.210 -3.397 -18.045 1.00 98.81 76 ILE A N 1
ATOM 574 C CA . ILE A 1 76 ? 6.763 -3.464 -16.660 1.00 98.81 76 ILE A CA 1
ATOM 575 C C . ILE A 1 76 ? 7.672 -2.548 -15.843 1.00 98.81 76 ILE A C 1
ATOM 577 O O . ILE A 1 76 ? 8.896 -2.614 -15.974 1.00 98.81 76 ILE A O 1
ATOM 581 N N . VAL A 1 77 ? 7.085 -1.717 -14.988 1.00 98.81 77 VAL A N 1
ATOM 582 C CA . VAL A 1 77 ? 7.817 -1.009 -13.934 1.00 98.81 77 VAL A CA 1
ATOM 583 C C . VAL A 1 77 ? 7.432 -1.661 -12.610 1.00 98.81 77 VAL A C 1
ATOM 585 O O . VAL A 1 77 ? 6.307 -1.497 -12.140 1.00 98.81 77 VAL A O 1
ATOM 588 N N . ALA A 1 78 ? 8.351 -2.448 -12.054 1.00 98.44 78 ALA A N 1
ATOM 589 C CA . ALA A 1 78 ? 8.157 -3.172 -10.802 1.00 98.44 78 ALA A CA 1
ATOM 590 C C . ALA A 1 78 ? 8.877 -2.443 -9.665 1.00 98.44 78 ALA A C 1
ATOM 592 O O . ALA A 1 78 ? 10.078 -2.198 -9.771 1.00 98.44 78 ALA A O 1
ATOM 593 N N . TYR A 1 79 ? 8.162 -2.089 -8.597 1.00 98.12 79 TYR A N 1
ATOM 594 C CA . TYR A 1 79 ? 8.734 -1.395 -7.441 1.00 98.12 79 TYR A CA 1
ATOM 595 C C . TYR A 1 79 ? 9.884 -2.194 -6.831 1.00 98.12 79 TYR A C 1
ATOM 597 O O . TYR A 1 79 ? 10.977 -1.657 -6.674 1.00 98.12 79 TYR A O 1
ATOM 605 N N . HIS A 1 80 ? 9.657 -3.483 -6.568 1.00 97.50 80 HIS A N 1
ATOM 606 C CA . HIS A 1 80 ? 10.679 -4.391 -6.076 1.00 97.50 80 HIS A CA 1
ATOM 607 C C . HIS A 1 80 ? 11.508 -4.984 -7.218 1.00 97.50 80 HIS A C 1
ATOM 609 O O . HIS A 1 80 ? 10.966 -5.400 -8.253 1.00 97.50 80 HIS A O 1
ATOM 615 N N . PRO A 1 81 ? 12.833 -5.091 -7.033 1.00 97.25 81 PRO A N 1
ATOM 616 C CA . PRO A 1 81 ? 13.717 -5.636 -8.046 1.00 97.25 81 PRO A CA 1
ATOM 617 C C . PRO A 1 81 ? 13.473 -7.131 -8.203 1.00 97.25 81 PRO A C 1
ATOM 619 O O . PRO A 1 81 ? 13.826 -7.938 -7.341 1.00 97.25 81 PRO A O 1
ATOM 622 N N . ILE A 1 82 ? 12.938 -7.528 -9.363 1.00 97.00 82 ILE A N 1
ATOM 623 C CA . ILE A 1 82 ? 12.807 -8.952 -9.685 1.00 97.00 82 ILE A CA 1
ATOM 624 C C . ILE A 1 82 ? 14.169 -9.645 -9.649 1.00 97.00 82 ILE A C 1
ATOM 626 O O . ILE A 1 82 ? 14.235 -10.788 -9.236 1.00 97.00 82 ILE A O 1
ATOM 630 N N . ILE A 1 83 ? 15.262 -8.981 -10.035 1.00 96.62 83 ILE A N 1
ATOM 631 C CA . ILE A 1 83 ? 16.629 -9.488 -9.862 1.00 96.62 83 ILE A CA 1
ATOM 632 C C . ILE A 1 83 ? 17.227 -8.796 -8.636 1.00 96.62 83 ILE A C 1
ATOM 634 O O . ILE A 1 83 ? 17.893 -7.783 -8.774 1.00 96.62 83 ILE A O 1
ATOM 638 N N . PHE A 1 84 ? 16.995 -9.312 -7.430 1.00 92.88 84 PHE A N 1
ATOM 639 C CA . PHE A 1 84 ? 17.568 -8.693 -6.224 1.00 92.88 84 PHE A CA 1
ATOM 640 C C . PHE A 1 84 ? 19.048 -9.046 -6.011 1.00 92.88 84 PHE A C 1
ATOM 642 O O . PHE A 1 84 ? 19.854 -8.233 -5.576 1.00 92.88 84 PHE A O 1
ATOM 649 N N . ARG A 1 85 ? 19.431 -10.280 -6.351 1.00 92.75 85 ARG A N 1
ATOM 650 C CA . ARG A 1 85 ? 20.823 -10.746 -6.343 1.00 92.75 85 ARG A CA 1
ATOM 651 C C . ARG A 1 85 ? 21.210 -11.195 -7.742 1.00 92.75 85 ARG A C 1
ATOM 653 O O . ARG A 1 85 ? 20.381 -11.752 -8.460 1.00 92.75 85 ARG A O 1
ATOM 660 N N . GLY A 1 86 ? 22.478 -10.999 -8.101 1.00 92.81 86 GLY A N 1
ATOM 661 C CA . GLY A 1 86 ? 23.001 -11.391 -9.409 1.00 92.81 86 GLY A CA 1
ATOM 662 C C . GLY A 1 86 ? 22.702 -12.857 -9.743 1.00 92.81 86 GLY A C 1
ATOM 663 O O . GLY A 1 86 ? 23.054 -13.767 -8.986 1.00 92.81 86 GLY A O 1
ATOM 664 N N . LEU A 1 87 ? 22.056 -13.082 -10.888 1.00 94.62 87 LEU A N 1
ATOM 665 C CA . LEU A 1 87 ? 21.734 -14.417 -11.385 1.00 94.62 87 LEU A CA 1
ATOM 666 C C . LEU A 1 87 ? 22.980 -15.061 -11.999 1.00 94.62 87 LEU A C 1
ATOM 668 O O . LEU A 1 87 ? 23.610 -14.496 -12.888 1.00 94.62 87 LEU A O 1
ATOM 672 N N . LYS A 1 88 ? 23.316 -16.278 -11.562 1.00 96.50 88 LYS A N 1
ATOM 673 C CA . LYS A 1 88 ? 24.412 -17.071 -12.155 1.00 96.50 88 LYS A CA 1
ATOM 674 C C . LYS A 1 88 ? 23.988 -17.826 -13.421 1.00 96.50 88 LYS A C 1
ATOM 676 O O . LYS A 1 88 ? 24.837 -18.265 -14.188 1.00 96.50 88 LYS A O 1
ATOM 681 N N . SER A 1 89 ? 22.685 -18.005 -13.614 1.00 96.00 89 SER A N 1
ATOM 682 C CA . SER A 1 89 ? 22.070 -18.681 -14.757 1.00 96.00 89 SER A CA 1
ATOM 683 C C . SER A 1 89 ? 20.631 -18.196 -14.921 1.00 96.00 89 SER A C 1
ATOM 685 O O . SER A 1 89 ? 20.010 -17.797 -13.936 1.00 96.00 89 SER A O 1
ATOM 687 N N . ILE A 1 90 ? 20.089 -18.282 -16.136 1.00 96.38 90 ILE A N 1
ATOM 688 C CA . ILE A 1 90 ? 18.671 -18.030 -16.421 1.00 96.38 90 ILE A CA 1
ATOM 689 C C . ILE A 1 90 ? 18.102 -19.274 -17.107 1.00 96.38 90 ILE A C 1
ATOM 691 O O . ILE A 1 90 ? 18.524 -19.633 -18.204 1.00 96.38 90 ILE A O 1
ATOM 695 N N . THR A 1 91 ? 17.184 -19.969 -16.439 1.00 96.69 91 THR A N 1
ATOM 696 C CA . THR A 1 91 ? 16.659 -21.273 -16.861 1.00 96.69 91 THR A CA 1
ATOM 697 C C . THR A 1 91 ? 15.161 -21.386 -16.591 1.00 96.69 91 THR A C 1
ATOM 699 O O . THR A 1 91 ? 14.594 -20.630 -15.807 1.00 96.69 91 THR A O 1
ATOM 702 N N . LEU A 1 92 ? 14.518 -22.388 -17.191 1.00 96.25 92 LEU A N 1
ATOM 703 C CA . LEU A 1 92 ? 13.115 -22.703 -16.920 1.00 96.25 92 LEU A CA 1
ATOM 704 C C . LEU A 1 92 ? 12.904 -23.487 -15.612 1.00 96.25 92 LEU A C 1
ATOM 706 O O . LEU A 1 92 ? 11.783 -23.892 -15.337 1.00 96.25 92 LEU A O 1
ATOM 710 N N . ASN A 1 93 ? 13.937 -23.719 -14.797 1.00 95.88 93 ASN A N 1
ATOM 711 C CA . ASN A 1 93 ? 13.801 -24.475 -13.544 1.00 95.88 93 ASN A CA 1
ATOM 712 C C . ASN A 1 93 ? 13.394 -23.602 -12.351 1.00 95.88 93 ASN A C 1
ATOM 714 O O . ASN A 1 93 ? 13.030 -24.130 -11.305 1.00 95.88 93 ASN A O 1
ATOM 718 N N . ASP A 1 94 ? 13.452 -22.281 -12.507 1.00 95.94 94 ASP A N 1
ATOM 719 C CA . ASP A 1 94 ? 13.144 -21.315 -11.462 1.00 95.94 94 ASP A CA 1
ATOM 720 C C . ASP A 1 94 ? 11.983 -20.395 -11.904 1.00 95.94 94 ASP A C 1
ATOM 722 O O . ASP A 1 94 ? 12.030 -19.858 -13.015 1.00 95.94 94 ASP A O 1
ATOM 726 N N . PRO A 1 95 ? 10.927 -20.196 -11.090 1.00 93.56 95 PRO A N 1
ATOM 727 C CA . PRO A 1 95 ? 9.748 -19.417 -11.490 1.00 93.56 95 PRO A CA 1
ATOM 728 C C . PRO A 1 95 ? 10.025 -17.942 -11.826 1.00 93.56 95 PRO A C 1
ATOM 730 O O . PRO A 1 95 ? 9.382 -17.371 -12.717 1.00 93.56 95 PRO A O 1
ATOM 733 N N . GLN A 1 96 ? 10.977 -17.316 -11.131 1.00 95.31 96 GLN A N 1
ATOM 734 C CA . GLN A 1 96 ? 11.383 -15.933 -11.380 1.00 95.31 96 GLN A CA 1
ATOM 735 C C . GLN A 1 96 ? 12.103 -15.848 -12.735 1.00 95.31 96 GLN A C 1
ATOM 737 O O . GLN A 1 96 ? 11.734 -15.038 -13.587 1.00 95.31 96 GLN A O 1
ATOM 742 N N . GLN A 1 97 ? 13.054 -16.750 -12.994 1.00 97.38 97 GLN A N 1
ATOM 743 C CA . GLN A 1 97 ? 13.768 -16.840 -14.274 1.00 97.38 97 GLN A CA 1
ATOM 744 C C . GLN A 1 97 ? 12.844 -17.206 -15.444 1.00 97.38 97 GLN A C 1
ATOM 746 O O . GLN A 1 97 ? 12.981 -16.635 -16.525 1.00 97.38 97 GLN A O 1
ATOM 751 N N . GLN A 1 98 ? 11.866 -18.098 -15.244 1.00 97.44 98 GLN A N 1
ATOM 752 C CA . GLN A 1 98 ? 10.833 -18.392 -16.244 1.00 97.44 98 GLN A CA 1
ATOM 753 C C . GLN A 1 98 ? 10.073 -17.126 -16.651 1.00 97.44 98 GLN A C 1
ATOM 755 O O . GLN A 1 98 ? 9.824 -16.915 -17.837 1.00 97.44 98 GLN A O 1
ATOM 760 N N . SER A 1 99 ? 9.704 -16.281 -15.685 1.00 97.88 99 SER A N 1
ATOM 761 C CA . SER A 1 99 ? 8.998 -15.026 -15.963 1.00 97.88 99 SER A CA 1
ATOM 762 C C . SER A 1 99 ? 9.873 -14.079 -16.787 1.00 97.88 99 SER A C 1
ATOM 764 O O . SER A 1 99 ? 9.415 -13.579 -17.810 1.00 97.88 99 SER A O 1
ATOM 766 N N . LEU A 1 100 ? 11.155 -13.928 -16.429 1.00 98.12 100 LEU A N 1
ATOM 767 C CA . LEU A 1 100 ? 12.122 -13.135 -17.201 1.00 98.12 100 LEU A CA 1
ATOM 768 C C . LEU A 1 100 ? 12.289 -13.648 -18.641 1.00 98.12 100 LEU A C 1
ATOM 770 O O . LEU A 1 100 ? 12.214 -12.864 -19.583 1.00 98.12 100 LEU A O 1
ATOM 774 N N . LEU A 1 101 ? 12.462 -14.962 -18.828 1.00 98.31 101 LEU A N 1
ATOM 775 C CA . LEU A 1 101 ? 12.600 -15.576 -20.156 1.00 98.31 101 LEU A CA 1
ATOM 776 C C . LEU A 1 101 ? 11.362 -15.340 -21.026 1.00 98.31 101 LEU A C 1
ATOM 778 O O . LEU A 1 101 ? 11.487 -15.006 -22.203 1.00 98.31 101 LEU A O 1
ATOM 782 N N . ARG A 1 102 ? 10.167 -15.486 -20.446 1.00 97.94 102 ARG A N 1
ATOM 783 C CA . ARG A 1 102 ? 8.896 -15.281 -21.152 1.00 97.94 102 ARG A CA 1
ATOM 784 C C . ARG A 1 102 ? 8.689 -13.819 -21.536 1.00 97.94 102 ARG A C 1
ATOM 786 O O . ARG A 1 102 ? 8.300 -13.550 -22.666 1.00 97.94 102 ARG A O 1
ATOM 793 N N . LEU A 1 103 ? 8.984 -12.882 -20.635 1.00 98.12 103 LEU A N 1
ATOM 794 C CA . LEU A 1 103 ? 8.903 -11.446 -20.919 1.00 98.12 103 LEU A CA 1
ATOM 795 C C . LEU A 1 103 ? 9.890 -11.042 -22.020 1.00 98.12 103 LEU A C 1
ATOM 797 O O . LEU A 1 103 ? 9.496 -10.384 -22.982 1.00 98.12 103 LEU A O 1
ATOM 801 N N . ALA A 1 104 ? 11.135 -11.524 -21.950 1.00 96.81 104 ALA A N 1
ATOM 802 C CA . ALA A 1 104 ? 12.144 -11.283 -22.978 1.00 96.81 104 ALA A CA 1
ATOM 803 C C . ALA A 1 104 ? 11.713 -11.823 -24.352 1.00 96.81 104 ALA A C 1
ATOM 805 O O . ALA A 1 104 ? 11.846 -11.129 -25.360 1.00 96.81 104 ALA A O 1
ATOM 806 N N . GLN A 1 105 ? 11.156 -13.039 -24.394 1.00 95.62 105 GLN A N 1
ATOM 807 C CA . GLN A 1 105 ? 10.639 -13.664 -25.616 1.00 95.62 105 GLN A CA 1
ATOM 808 C C . GLN A 1 105 ? 9.474 -12.878 -26.239 1.00 95.62 105 GLN A C 1
ATOM 810 O O . GLN A 1 105 ? 9.307 -12.880 -27.464 1.00 95.62 105 GLN A O 1
ATOM 815 N N . GLU A 1 106 ? 8.670 -12.222 -25.406 1.00 96.06 106 GLU A N 1
ATOM 816 C CA . GLU A 1 106 ? 7.561 -11.375 -25.834 1.00 96.06 106 GLU A CA 1
ATOM 817 C C . GLU A 1 106 ? 7.982 -9.923 -26.107 1.00 96.06 106 GLU A C 1
ATOM 819 O O . GLU A 1 106 ? 7.169 -9.148 -26.591 1.00 96.06 106 GLU A O 1
ATOM 824 N N . GLY A 1 107 ? 9.239 -9.526 -25.892 1.00 95.81 107 GLY A N 1
ATOM 825 C CA . GLY A 1 107 ? 9.662 -8.143 -26.140 1.00 95.81 107 GLY A CA 1
ATOM 826 C C . GLY A 1 107 ? 9.215 -7.159 -25.051 1.00 95.81 107 GLY A C 1
ATOM 827 O O . GLY A 1 107 ? 9.036 -5.981 -25.347 1.00 95.81 107 GLY A O 1
ATOM 828 N N . ILE A 1 108 ? 9.010 -7.638 -23.818 1.00 98.06 108 ILE A N 1
ATOM 829 C CA . ILE A 1 108 ? 8.586 -6.837 -22.662 1.00 98.06 108 ILE A CA 1
ATOM 830 C C . ILE A 1 108 ? 9.781 -6.617 -21.735 1.00 98.06 108 ILE A C 1
ATOM 832 O O . ILE A 1 108 ? 10.333 -7.570 -21.181 1.00 98.06 108 ILE A O 1
ATOM 836 N N . SER A 1 109 ? 10.171 -5.359 -21.553 1.00 98.50 109 SER A N 1
ATOM 837 C CA . SER A 1 109 ? 11.270 -4.984 -20.655 1.00 98.50 109 SER A CA 1
ATOM 838 C C . SER A 1 109 ? 10.798 -4.789 -19.211 1.00 98.50 109 SER A C 1
ATOM 840 O O . SER A 1 109 ? 9.624 -4.515 -18.972 1.00 98.50 109 SER A O 1
ATOM 842 N N . VAL A 1 110 ? 11.711 -4.892 -18.244 1.00 98.69 110 VAL A N 1
ATOM 843 C CA . VAL A 1 110 ? 11.430 -4.681 -16.815 1.00 98.69 110 VAL A CA 1
ATOM 844 C C . VAL A 1 110 ? 12.367 -3.618 -16.257 1.00 98.69 110 VAL A C 1
ATOM 846 O O . VAL A 1 110 ? 13.586 -3.797 -16.268 1.00 98.69 110 VAL A O 1
ATOM 849 N N . TYR A 1 111 ? 11.790 -2.534 -15.748 1.00 98.75 111 TYR A N 1
ATOM 850 C CA . TYR A 1 111 ? 12.491 -1.473 -15.031 1.00 98.75 111 TYR A CA 1
ATOM 851 C C . TYR A 1 111 ? 12.102 -1.496 -13.550 1.00 98.75 111 TYR A C 1
ATOM 853 O O . TYR A 1 111 ? 10.954 -1.787 -13.217 1.00 98.75 111 TYR A O 1
ATOM 861 N N . CYS A 1 112 ? 13.041 -1.176 -12.668 1.00 98.56 112 CYS A N 1
ATOM 862 C CA . CYS A 1 112 ? 12.822 -1.141 -11.231 1.00 98.56 112 CYS A CA 1
ATOM 863 C C . CYS A 1 112 ? 13.369 0.158 -10.628 1.00 98.56 112 CYS A C 1
ATOM 865 O O . CYS A 1 112 ? 14.567 0.392 -10.743 1.00 98.56 112 CYS A O 1
ATOM 867 N N . PRO A 1 113 ? 12.536 1.023 -10.022 1.00 97.75 113 PRO A N 1
ATOM 868 C CA . PRO A 1 113 ? 13.007 2.254 -9.392 1.00 97.75 113 PRO A CA 1
ATOM 869 C C . PRO A 1 113 ? 13.347 2.105 -7.898 1.00 97.75 113 PRO A C 1
ATOM 871 O O . PRO A 1 113 ? 14.054 2.959 -7.378 1.00 97.75 113 PRO A O 1
ATOM 874 N N . HIS A 1 114 ? 12.811 1.077 -7.226 1.00 97.25 114 HIS A N 1
ATOM 875 C CA . HIS A 1 114 ? 12.997 0.721 -5.813 1.00 97.25 114 HIS A CA 1
ATOM 876 C C . HIS A 1 114 ? 13.376 1.887 -4.881 1.00 97.25 114 HIS A C 1
ATOM 878 O O . HIS A 1 114 ? 12.585 2.821 -4.724 1.00 97.25 114 HIS A O 1
ATOM 884 N N . THR A 1 115 ? 14.587 1.882 -4.310 1.00 96.88 115 THR A N 1
ATOM 885 C CA . THR A 1 115 ? 14.990 2.876 -3.304 1.00 96.88 115 THR A CA 1
ATOM 886 C C . THR A 1 115 ? 15.131 4.293 -3.858 1.00 96.88 115 THR A C 1
ATOM 888 O O . THR A 1 115 ? 15.088 5.250 -3.088 1.00 96.88 115 THR A O 1
ATOM 891 N N . ALA A 1 116 ? 15.222 4.489 -5.181 1.00 97.31 116 ALA A N 1
ATOM 892 C CA . ALA A 1 116 ? 15.137 5.838 -5.739 1.00 97.31 116 ALA A CA 1
ATOM 893 C C . ALA A 1 116 ? 13.758 6.461 -5.460 1.00 97.31 116 ALA A C 1
ATOM 895 O O . ALA A 1 116 ? 13.680 7.650 -5.171 1.00 97.31 116 ALA A O 1
ATOM 896 N N . VAL A 1 117 ? 12.673 5.676 -5.475 1.00 97.69 117 VAL A N 1
ATOM 897 C CA . VAL A 1 117 ? 11.324 6.164 -5.118 1.00 97.69 117 VAL A CA 1
ATOM 898 C C . VAL A 1 117 ? 11.228 6.512 -3.633 1.00 97.69 117 VAL A C 1
ATOM 900 O O . VAL A 1 117 ? 10.541 7.469 -3.267 1.00 97.69 117 VAL A O 1
ATOM 903 N N . ASP A 1 118 ? 11.923 5.750 -2.789 1.00 97.06 118 ASP A N 1
ATOM 904 C CA . ASP A 1 118 ? 11.999 5.993 -1.346 1.00 97.06 118 ASP A CA 1
ATOM 905 C C . ASP A 1 118 ? 12.760 7.275 -1.014 1.00 97.06 118 ASP A C 1
ATOM 907 O O . ASP A 1 118 ? 12.401 7.986 -0.074 1.00 97.06 118 ASP A O 1
ATOM 911 N N . ALA A 1 119 ? 13.802 7.567 -1.797 1.00 96.94 119 ALA A N 1
ATOM 912 C CA . ALA A 1 119 ? 14.697 8.687 -1.568 1.00 96.94 119 ALA A CA 1
ATOM 913 C C . ALA A 1 119 ? 14.089 10.035 -1.961 1.00 96.94 119 ALA A C 1
ATOM 915 O O . ALA A 1 119 ? 14.249 11.011 -1.225 1.00 96.94 119 ALA A O 1
ATOM 916 N N . VAL A 1 120 ? 13.447 10.121 -3.132 1.00 97.00 120 VAL A N 1
ATOM 917 C CA . VAL A 1 120 ? 13.064 11.415 -3.720 1.00 97.00 120 VAL A CA 1
ATOM 918 C C . VAL A 1 120 ? 12.093 12.214 -2.835 1.00 97.00 120 VAL A C 1
ATOM 920 O O . VAL A 1 120 ? 11.258 11.617 -2.147 1.00 97.00 120 VAL A O 1
ATOM 923 N N . PRO A 1 121 ? 12.148 13.560 -2.864 1.00 95.12 121 PRO A N 1
ATOM 924 C CA . PRO A 1 121 ? 11.060 14.388 -2.361 1.00 95.12 121 PRO A CA 1
ATOM 925 C C . PRO A 1 121 ? 9.767 14.104 -3.138 1.00 95.12 121 PRO A C 1
ATOM 927 O O . PRO A 1 121 ? 9.786 13.716 -4.310 1.00 95.12 121 PRO A O 1
ATOM 930 N N . ASP A 1 122 ? 8.627 14.247 -2.462 1.00 93.00 122 ASP A N 1
ATOM 931 C CA . ASP A 1 122 ? 7.304 13.840 -2.963 1.00 93.00 122 ASP A CA 1
ATOM 932 C C . ASP A 1 122 ? 7.255 12.356 -3.399 1.00 93.00 122 ASP A C 1
ATOM 934 O O . ASP A 1 122 ? 6.488 11.940 -4.289 1.00 93.00 122 ASP A O 1
ATOM 938 N N . GLY A 1 123 ? 8.135 11.561 -2.788 1.00 94.81 123 GLY A N 1
ATOM 939 C CA . GLY A 1 123 ? 8.302 10.131 -2.982 1.00 94.81 123 GLY A CA 1
ATOM 940 C C . GLY A 1 123 ? 7.387 9.294 -2.100 1.00 94.81 123 GLY A C 1
ATOM 941 O O . GLY A 1 123 ? 6.373 9.754 -1.568 1.00 94.81 123 GLY A O 1
ATOM 942 N N . MET A 1 124 ? 7.778 8.035 -1.939 1.00 95.44 124 MET A N 1
ATOM 943 C CA . MET A 1 124 ? 7.026 7.045 -1.176 1.00 95.44 124 MET A CA 1
ATOM 944 C C . MET A 1 124 ? 6.885 7.436 0.306 1.00 95.44 124 MET A C 1
ATOM 946 O O . MET A 1 124 ? 5.783 7.472 0.859 1.00 95.44 124 MET A O 1
ATOM 950 N N . ALA A 1 125 ? 7.998 7.790 0.953 1.00 96.19 125 ALA A N 1
ATOM 951 C CA . ALA A 1 125 ? 8.002 8.158 2.367 1.00 96.19 125 ALA A CA 1
ATOM 952 C C . ALA A 1 125 ? 7.181 9.432 2.641 1.00 96.19 125 ALA A C 1
ATOM 954 O O . ALA A 1 125 ? 6.485 9.514 3.652 1.00 96.19 125 ALA A O 1
ATOM 955 N N . ASP A 1 126 ? 7.208 10.393 1.715 1.00 96.56 126 ASP A N 1
ATOM 956 C CA . ASP A 1 126 ? 6.438 11.632 1.811 1.00 96.56 126 ASP A CA 1
ATOM 957 C C . ASP A 1 126 ? 4.927 11.387 1.741 1.00 96.56 126 ASP A C 1
ATOM 959 O O . ASP A 1 126 ? 4.172 11.945 2.537 1.00 96.56 126 ASP A O 1
ATOM 963 N N . TRP A 1 127 ? 4.490 10.486 0.860 1.00 95.88 127 TRP A N 1
ATOM 964 C CA . TRP A 1 127 ? 3.090 10.074 0.790 1.00 95.88 127 TRP A CA 1
ATOM 965 C C . TRP A 1 127 ? 2.621 9.384 2.077 1.00 95.88 127 TRP A C 1
ATOM 967 O O . TRP A 1 127 ? 1.512 9.634 2.541 1.00 95.88 127 TRP A O 1
ATOM 977 N N . LEU A 1 128 ? 3.463 8.565 2.714 1.00 96.56 128 LEU A N 1
ATOM 978 C CA . LEU A 1 128 ? 3.133 7.969 4.014 1.00 96.56 128 LEU A CA 1
ATOM 979 C C . LEU A 1 128 ? 3.028 9.023 5.129 1.00 96.56 128 LEU A C 1
ATOM 981 O O . LEU A 1 128 ? 2.153 8.915 5.991 1.00 96.56 128 LEU A O 1
ATOM 985 N N . CYS A 1 129 ? 3.867 10.063 5.113 1.00 97.38 129 CYS A N 1
ATOM 986 C CA . CYS A 1 129 ? 3.732 11.198 6.030 1.00 97.38 129 CYS A CA 1
ATOM 987 C C . CYS A 1 129 ? 2.400 11.937 5.843 1.00 97.38 129 CYS A C 1
ATOM 989 O O . CYS A 1 129 ? 1.798 12.382 6.824 1.00 97.38 129 CYS A O 1
ATOM 991 N N . ASP A 1 130 ? 1.916 12.046 4.608 1.00 96.12 130 ASP A N 1
ATOM 992 C CA . ASP A 1 130 ? 0.619 12.654 4.315 1.00 96.12 130 ASP A CA 1
ATOM 993 C C . ASP A 1 130 ? -0.537 11.843 4.923 1.00 96.12 130 ASP A C 1
ATOM 995 O O . ASP A 1 130 ? -1.491 12.433 5.436 1.00 96.12 130 ASP A O 1
ATOM 999 N N . LEU A 1 131 ? -0.432 10.505 4.952 1.00 94.56 131 LEU A N 1
ATOM 1000 C CA . LEU A 1 131 ? -1.390 9.652 5.669 1.00 94.56 131 LEU A CA 1
ATOM 1001 C C . LEU A 1 131 ? -1.339 9.925 7.175 1.00 94.56 131 LEU A C 1
ATOM 1003 O O . LEU A 1 131 ? -2.369 10.178 7.787 1.00 94.56 131 LEU A O 1
ATOM 1007 N N . VAL A 1 132 ? -0.140 9.917 7.768 1.00 96.56 132 VAL A N 1
ATOM 1008 C CA . VAL A 1 132 ? 0.074 10.127 9.215 1.00 96.56 132 VAL A CA 1
ATOM 1009 C C . VAL A 1 132 ? -0.483 11.469 9.692 1.00 96.56 132 VAL A C 1
ATOM 1011 O O . VAL A 1 132 ? -0.985 11.578 10.808 1.00 96.56 132 VAL A O 1
ATOM 1014 N N . THR A 1 133 ? -0.389 12.497 8.853 1.00 96.56 133 THR A N 1
ATOM 1015 C CA . THR A 1 133 ? -0.781 13.871 9.194 1.00 96.56 133 THR A CA 1
ATOM 1016 C C . THR A 1 133 ? -2.215 14.203 8.795 1.00 96.56 133 THR A C 1
ATOM 1018 O O . THR A 1 133 ? -2.718 15.259 9.178 1.00 96.56 133 THR A O 1
ATOM 1021 N N . GLY A 1 134 ? -2.880 13.324 8.039 1.00 93.06 134 GLY A N 1
ATOM 1022 C CA . GLY A 1 134 ? -4.197 13.586 7.469 1.00 93.06 134 GLY A CA 1
ATOM 1023 C C . GLY A 1 134 ? -4.183 14.642 6.363 1.00 93.06 134 GLY A C 1
ATOM 1024 O O . GLY A 1 134 ? -5.214 15.264 6.114 1.00 93.06 134 GLY A O 1
ATOM 1025 N N . ALA A 1 135 ? -3.043 14.869 5.700 1.00 93.12 135 ALA A N 1
ATOM 1026 C CA . ALA A 1 135 ? -2.964 15.724 4.510 1.00 93.12 135 ALA A CA 1
ATOM 1027 C C . ALA A 1 135 ? -3.736 15.123 3.329 1.00 93.12 135 ALA A C 1
ATOM 1029 O O . ALA A 1 135 ? -4.183 15.837 2.432 1.00 93.12 135 ALA A O 1
ATOM 1030 N N . ILE A 1 136 ? -3.900 13.801 3.343 1.00 88.62 136 ILE A N 1
ATOM 1031 C CA . ILE A 1 136 ? -4.639 13.068 2.331 1.00 88.62 136 ILE A CA 1
ATOM 1032 C C . ILE A 1 136 ? -5.648 12.108 2.961 1.00 88.62 136 ILE A C 1
ATOM 1034 O O . ILE A 1 136 ? -5.382 11.486 3.989 1.00 88.62 136 ILE A O 1
ATOM 1038 N N . SER A 1 137 ? -6.812 11.982 2.326 1.00 77.56 137 SER A N 1
ATOM 1039 C CA . SER A 1 137 ? -7.891 11.084 2.746 1.00 77.56 137 SER A CA 1
ATOM 1040 C C . SER A 1 137 ? -8.501 10.357 1.540 1.00 77.56 137 SER A C 1
ATOM 1042 O O . SER A 1 137 ? -8.621 10.963 0.469 1.00 77.56 137 SER A O 1
ATOM 1044 N N . PRO A 1 138 ? -8.915 9.083 1.682 1.00 74.75 138 PRO A N 1
ATOM 1045 C CA . PRO A 1 138 ? -9.662 8.380 0.640 1.00 74.75 138 PRO A CA 1
ATOM 1046 C C . PRO A 1 138 ? -10.965 9.104 0.300 1.00 74.75 138 PRO A C 1
ATOM 1048 O O . PRO A 1 138 ? -11.591 9.696 1.184 1.00 74.75 138 PRO A O 1
ATOM 1051 N N . ASP A 1 139 ? -11.418 8.997 -0.948 1.00 68.75 139 ASP A N 1
ATOM 1052 C CA . ASP A 1 139 ? -12.741 9.497 -1.324 1.00 68.75 139 ASP A CA 1
ATOM 1053 C C . ASP A 1 139 ? -13.862 8.771 -0.561 1.00 68.75 139 ASP A C 1
ATOM 1055 O O . ASP A 1 139 ? -13.943 7.541 -0.515 1.00 68.75 139 ASP A O 1
ATOM 1059 N N . SER A 1 140 ? -14.783 9.551 0.011 1.00 55.97 140 SER A N 1
ATOM 1060 C CA . SER A 1 140 ? -15.875 9.053 0.866 1.00 55.97 140 SER A CA 1
ATOM 1061 C C . SER A 1 140 ? -16.843 8.082 0.164 1.00 55.97 140 SER A C 1
ATOM 1063 O O . SER A 1 140 ? -17.504 7.287 0.835 1.00 55.97 140 SER A O 1
ATOM 1065 N N . ASN A 1 141 ? -16.886 8.083 -1.173 1.00 49.03 141 ASN A N 1
ATOM 1066 C CA . ASN A 1 141 ? -17.802 7.275 -1.987 1.00 49.03 141 ASN A CA 1
ATOM 1067 C C . ASN A 1 141 ? -17.353 5.822 -2.248 1.00 49.03 141 ASN A C 1
ATOM 1069 O O . ASN A 1 141 ? -18.117 5.062 -2.846 1.00 49.03 141 ASN A O 1
ATOM 1073 N N . GLU A 1 142 ? -16.153 5.406 -1.827 1.00 51.59 142 GLU A N 1
ATOM 1074 C CA . GLU A 1 142 ? -15.613 4.077 -2.179 1.00 51.59 142 GLU A CA 1
ATOM 1075 C C . GLU A 1 142 ? -15.644 3.037 -1.049 1.00 51.59 142 GLU A C 1
ATOM 1077 O O . GLU A 1 142 ? -15.369 1.861 -1.284 1.00 51.59 142 GLU A O 1
ATOM 1082 N N . SER A 1 143 ? -16.068 3.422 0.157 1.00 40.91 143 SER A N 1
ATOM 1083 C CA . SER A 1 143 ? -16.015 2.612 1.391 1.00 40.91 143 SER A CA 1
ATOM 1084 C C . SER A 1 143 ? -16.899 1.343 1.427 1.00 40.91 143 SER A C 1
ATOM 1086 O O . SER A 1 143 ? -17.142 0.785 2.494 1.00 40.91 143 SER A O 1
ATOM 1088 N N . SER A 1 144 ? -17.403 0.842 0.295 1.00 39.69 144 SER A N 1
ATOM 1089 C CA . SER A 1 144 ? -18.279 -0.346 0.256 1.00 39.69 144 SER A CA 1
ATOM 1090 C C . SER A 1 144 ? -18.128 -1.252 -0.967 1.00 39.69 144 SER A C 1
ATOM 1092 O O . SER A 1 144 ? -18.977 -2.114 -1.193 1.00 39.69 144 SER A O 1
ATOM 1094 N N . LYS A 1 145 ? -17.064 -1.118 -1.765 1.00 39.19 145 LYS A N 1
ATOM 1095 C CA . LYS A 1 145 ? -16.835 -2.031 -2.892 1.00 39.19 145 LYS A CA 1
ATOM 1096 C C . LYS A 1 145 ? -15.542 -2.803 -2.683 1.00 39.19 145 LYS A C 1
ATOM 1098 O O . LYS A 1 145 ? -14.488 -2.207 -2.541 1.00 39.19 145 LYS A O 1
ATOM 1103 N N . ASN A 1 146 ? -15.656 -4.128 -2.745 1.00 38.50 146 ASN A N 1
ATOM 1104 C CA . ASN A 1 146 ? -14.569 -5.108 -2.856 1.00 38.50 146 ASN A CA 1
ATOM 1105 C C . ASN A 1 146 ? -14.086 -5.753 -1.550 1.00 38.50 146 ASN A C 1
ATOM 1107 O O . ASN A 1 146 ? -12.914 -5.715 -1.202 1.00 38.50 146 ASN A O 1
ATOM 1111 N N . ALA A 1 147 ? -14.974 -6.528 -0.930 1.00 41.53 147 ALA A N 1
ATOM 1112 C CA . ALA A 1 147 ? -14.577 -7.848 -0.452 1.00 41.53 147 ALA A CA 1
ATOM 1113 C C . ALA A 1 147 ? -15.333 -8.876 -1.300 1.00 41.53 147 ALA A C 1
ATOM 1115 O O . ALA A 1 147 ? -16.544 -9.049 -1.149 1.00 41.53 147 ALA A O 1
ATOM 1116 N N . ALA A 1 148 ? -14.651 -9.534 -2.239 1.00 38.38 148 ALA A N 1
ATOM 1117 C CA . ALA A 1 148 ? -15.216 -10.721 -2.865 1.00 38.38 148 ALA A CA 1
ATOM 1118 C C . ALA A 1 148 ? -15.467 -11.744 -1.744 1.00 38.38 148 ALA A C 1
ATOM 1120 O O . ALA A 1 148 ? -14.520 -12.223 -1.121 1.00 38.38 148 ALA A O 1
ATOM 1121 N N . LYS A 1 149 ? -16.740 -12.043 -1.450 1.00 41.03 149 LYS A N 1
ATOM 1122 C CA . LYS A 1 149 ? -17.142 -13.093 -0.503 1.00 41.03 149 LYS A CA 1
ATOM 1123 C C . LYS A 1 149 ? -16.754 -14.455 -1.080 1.00 41.03 149 LYS A C 1
ATOM 1125 O O . LYS A 1 149 ? -17.574 -15.162 -1.652 1.00 41.03 149 LYS A O 1
ATOM 1130 N N . LEU A 1 150 ? -15.486 -14.821 -0.944 1.00 42.78 150 LEU A N 1
ATOM 1131 C CA . LEU A 1 150 ? -15.031 -16.190 -1.128 1.00 42.78 150 LEU A CA 1
ATOM 1132 C C . LEU A 1 150 ? -15.378 -16.962 0.146 1.00 42.78 150 LEU A C 1
ATOM 1134 O O . LEU A 1 150 ? -14.943 -16.628 1.250 1.00 42.78 150 LEU A O 1
ATOM 1138 N N . THR A 1 151 ? -16.240 -17.963 0.005 1.00 45.66 151 THR A N 1
ATOM 1139 C CA . THR A 1 151 ? -16.719 -18.784 1.115 1.00 45.66 151 THR A CA 1
ATOM 1140 C C . THR A 1 151 ? -15.592 -19.674 1.634 1.00 45.66 151 THR A C 1
ATOM 1142 O O . THR A 1 151 ? -15.064 -20.508 0.902 1.00 45.66 151 THR A O 1
ATOM 1145 N N . SER A 1 152 ? -15.230 -19.498 2.906 1.00 49.91 152 SER A N 1
ATOM 1146 C CA . SER A 1 152 ? -14.294 -20.376 3.614 1.00 49.91 152 SER A CA 1
ATOM 1147 C C . SER A 1 152 ? -14.907 -21.747 3.884 1.00 49.91 152 SER A C 1
ATOM 1149 O O . SER A 1 152 ? -16.055 -21.815 4.318 1.00 49.91 152 SER A O 1
ATOM 1151 N N . SER A 1 153 ? -14.128 -22.818 3.705 1.00 54.97 153 SER A N 1
ATOM 1152 C CA . SER A 1 153 ? -14.477 -24.167 4.177 1.00 54.97 153 SER A CA 1
ATOM 1153 C C . SER A 1 153 ? -14.290 -24.341 5.692 1.00 54.97 153 SER A C 1
ATOM 1155 O O . SER A 1 153 ? -14.785 -25.309 6.263 1.00 54.97 153 SER A O 1
ATOM 1157 N N . SER A 1 154 ? -13.592 -23.411 6.356 1.00 57.91 154 SER A N 1
ATOM 1158 C CA . SER A 1 154 ? -13.427 -23.382 7.812 1.00 57.91 154 SER A CA 1
ATOM 1159 C C . SER A 1 154 ? -14.564 -22.596 8.469 1.00 57.91 154 SER A C 1
ATOM 1161 O O . SER A 1 154 ? -14.790 -21.429 8.142 1.00 57.91 154 SER A O 1
ATOM 1163 N N . GLY A 1 155 ? -15.256 -23.215 9.431 1.00 59.62 155 GLY A N 1
ATOM 1164 C CA . GLY A 1 155 ? -16.273 -22.548 10.252 1.00 59.62 155 GLY A CA 1
ATOM 1165 C C . GLY A 1 155 ? -15.701 -21.518 11.237 1.00 59.62 155 GLY A C 1
ATOM 1166 O O . GLY A 1 155 ? -16.403 -20.583 11.610 1.00 59.62 155 GLY A O 1
ATOM 1167 N N . SER A 1 156 ? -14.422 -21.636 11.613 1.00 67.44 156 SER A N 1
ATOM 1168 C CA . SER A 1 156 ? -13.812 -20.829 12.685 1.00 67.44 156 SER A CA 1
ATOM 1169 C C . SER A 1 156 ? -13.012 -19.620 12.196 1.00 67.44 156 SER A C 1
ATOM 1171 O O . SER A 1 156 ? -12.736 -18.725 12.991 1.00 67.44 156 SER A O 1
ATOM 1173 N N . TYR A 1 157 ? -12.627 -19.577 10.918 1.00 73.06 157 TYR A N 1
ATOM 1174 C CA . TYR A 1 157 ? -11.741 -18.547 10.364 1.00 73.06 157 TYR A CA 1
ATOM 1175 C C . TYR A 1 157 ? -12.225 -18.044 8.997 1.00 73.06 157 TYR A C 1
ATOM 1177 O O . TYR A 1 157 ? -12.739 -18.817 8.178 1.00 73.06 157 TYR A O 1
ATOM 1185 N N . SER A 1 158 ? -12.041 -16.745 8.741 1.00 76.75 158 SER A N 1
ATOM 1186 C CA . SER A 1 158 ? -12.297 -16.117 7.443 1.00 76.75 158 SER A CA 1
ATOM 1187 C C . SER A 1 158 ? -11.350 -16.654 6.361 1.00 76.75 158 SER A C 1
ATOM 1189 O O . SER A 1 158 ? -10.354 -17.318 6.644 1.00 76.75 158 SER A O 1
ATOM 1191 N N . GLN A 1 159 ? -11.642 -16.352 5.095 1.00 79.38 159 GLN A N 1
ATOM 1192 C CA . GLN A 1 159 ? -10.609 -16.446 4.062 1.00 79.38 159 GLN A CA 1
ATOM 1193 C C . GLN A 1 159 ? -9.573 -15.324 4.253 1.00 79.38 159 GLN A C 1
ATOM 1195 O O . GLN A 1 159 ? -9.907 -14.298 4.862 1.00 79.38 159 GLN A O 1
ATOM 1200 N N . PRO A 1 160 ? -8.336 -15.496 3.749 1.00 83.81 160 PRO A N 1
ATOM 1201 C CA . PRO A 1 160 ? -7.354 -14.422 3.726 1.00 83.81 160 PRO A CA 1
ATOM 1202 C C . PRO A 1 160 ? -7.905 -13.226 2.948 1.00 83.81 160 PRO A C 1
ATOM 1204 O O . PRO A 1 160 ? -8.273 -13.350 1.779 1.00 83.81 160 PRO A O 1
ATOM 1207 N N . THR A 1 161 ? -7.962 -12.074 3.605 1.00 81.88 161 THR A N 1
ATOM 1208 C CA . THR A 1 161 ? -8.376 -10.808 2.996 1.00 81.88 161 THR A CA 1
ATOM 1209 C C . THR A 1 161 ? -7.130 -9.975 2.735 1.00 81.88 161 THR A C 1
ATOM 1211 O O . THR A 1 161 ? -6.284 -9.842 3.617 1.00 81.88 161 THR A O 1
ATOM 1214 N N . TYR A 1 162 ? -6.998 -9.436 1.528 1.00 84.12 162 TYR A N 1
ATOM 1215 C CA . TYR A 1 162 ? -5.836 -8.645 1.123 1.00 84.12 162 TYR A CA 1
ATOM 1216 C C . TYR A 1 162 ? -6.194 -7.167 1.137 1.00 84.12 162 TYR A C 1
ATOM 1218 O O . TYR A 1 162 ? -7.294 -6.798 0.721 1.00 84.12 162 TYR A O 1
ATOM 1226 N N . ILE A 1 163 ? -5.268 -6.336 1.611 1.00 82.69 163 ILE A N 1
ATOM 1227 C CA . ILE A 1 163 ? -5.462 -4.889 1.661 1.00 82.69 163 ILE A CA 1
ATOM 1228 C C . ILE A 1 163 ? -5.544 -4.367 0.227 1.00 82.69 163 ILE A C 1
ATOM 1230 O O . ILE A 1 163 ? -4.700 -4.680 -0.613 1.00 82.69 163 ILE A O 1
ATOM 1234 N N . GLN A 1 164 ? -6.587 -3.592 -0.050 1.00 80.06 164 GLN A N 1
ATOM 1235 C CA . GLN A 1 164 ? -6.760 -2.900 -1.318 1.00 80.06 164 GLN A CA 1
ATOM 1236 C C . GLN A 1 164 ? -6.607 -1.405 -1.050 1.00 80.06 164 GLN A C 1
ATOM 1238 O O . GLN A 1 164 ? -7.435 -0.844 -0.327 1.00 80.06 164 GLN A O 1
ATOM 1243 N N . PRO A 1 165 ? -5.558 -0.751 -1.576 1.00 75.69 165 PRO A N 1
ATOM 1244 C CA . PRO A 1 165 ? -5.418 0.682 -1.398 1.00 75.69 165 PRO A CA 1
ATOM 1245 C C . PRO A 1 165 ? -6.578 1.415 -2.092 1.00 75.69 165 PRO A C 1
ATOM 1247 O O . PRO A 1 165 ? -7.069 0.940 -3.122 1.00 75.69 165 PRO A O 1
ATOM 1250 N N . PRO A 1 166 ? -7.004 2.576 -1.568 1.00 77.00 166 PRO A N 1
ATOM 1251 C CA . PRO A 1 166 ? -8.082 3.353 -2.171 1.00 77.00 166 PRO A CA 1
ATOM 1252 C C . PRO A 1 166 ? -7.750 3.752 -3.617 1.00 77.00 166 PRO A C 1
ATOM 1254 O O . PRO A 1 166 ? -6.598 4.058 -3.940 1.00 77.00 166 PRO A O 1
ATOM 1257 N N . SER A 1 167 ? -8.757 3.751 -4.499 1.00 68.44 167 SER A N 1
ATOM 1258 C CA . SER A 1 167 ? -8.577 4.064 -5.929 1.00 68.44 167 SER A CA 1
ATOM 1259 C C . SER A 1 167 ? -8.231 5.531 -6.146 1.00 68.44 167 SER A C 1
ATOM 1261 O O . SER A 1 167 ? -7.491 5.876 -7.072 1.00 68.44 167 SER A O 1
ATOM 1263 N N . SER A 1 168 ? -8.790 6.392 -5.299 1.00 71.56 168 SER A N 1
ATOM 1264 C CA . SER A 1 168 ? -8.620 7.833 -5.338 1.00 71.56 168 SER A CA 1
ATOM 1265 C C . SER A 1 168 ? -8.424 8.410 -3.940 1.00 71.56 168 SER A C 1
ATOM 1267 O O . SER A 1 168 ? -8.903 7.898 -2.926 1.00 71.56 168 SER A O 1
ATOM 1269 N N . ILE A 1 169 ? -7.649 9.489 -3.905 1.00 78.12 169 ILE A N 1
ATOM 1270 C CA . ILE A 1 169 ? -7.230 10.175 -2.693 1.00 78.12 169 ILE A CA 1
ATOM 1271 C C . ILE A 1 169 ? -7.455 11.671 -2.919 1.00 78.12 169 ILE A C 1
ATOM 1273 O O . ILE A 1 169 ? -7.074 12.206 -3.965 1.00 78.12 169 ILE A O 1
ATOM 1277 N N . THR A 1 170 ? -8.044 12.338 -1.932 1.00 81.06 170 THR A N 1
ATOM 1278 C CA . THR A 1 170 ? -8.275 13.789 -1.911 1.00 81.06 170 THR A CA 1
ATOM 1279 C C . THR A 1 170 ? -7.390 14.478 -0.890 1.00 81.06 170 THR A C 1
ATOM 1281 O O . THR A 1 170 ? -7.031 13.891 0.131 1.00 81.06 170 THR A O 1
ATOM 1284 N N . ALA A 1 171 ? -7.047 15.735 -1.168 1.00 84.31 171 ALA A N 1
ATOM 1285 C CA . ALA A 1 171 ? -6.356 16.583 -0.210 1.00 84.31 171 ALA A CA 1
ATOM 1286 C C . ALA A 1 171 ? -7.307 16.991 0.927 1.00 84.31 171 ALA A C 1
ATOM 1288 O O . ALA A 1 171 ? -8.442 17.407 0.684 1.00 84.31 171 ALA A O 1
ATOM 1289 N N . SER A 1 172 ? -6.820 16.902 2.158 1.00 85.50 172 SER A N 1
ATOM 1290 C CA . SER A 1 172 ? -7.490 17.343 3.381 1.00 85.50 172 SER A CA 1
ATOM 1291 C C . SER A 1 172 ? -6.570 18.262 4.185 1.00 85.50 172 SER A C 1
ATOM 1293 O O . SER A 1 172 ? -5.385 18.389 3.887 1.00 85.50 172 SER A O 1
ATOM 1295 N N . SER A 1 173 ? -7.110 18.962 5.184 1.00 87.62 173 SER A N 1
ATOM 1296 C CA . SER A 1 173 ? -6.303 19.830 6.047 1.00 87.62 173 SER A CA 1
ATOM 1297 C C . SER A 1 173 ? -5.440 18.982 6.992 1.00 87.62 173 SER A C 1
ATOM 1299 O O . SER A 1 173 ? -6.017 18.325 7.866 1.00 87.62 173 SER A O 1
ATOM 1301 N N . PRO A 1 174 ? -4.100 18.993 6.866 1.00 92.81 174 PRO A N 1
ATOM 1302 C CA . PRO A 1 174 ? -3.247 18.222 7.756 1.00 92.81 174 PRO A CA 1
ATOM 1303 C C . PRO A 1 174 ? -3.201 18.826 9.156 1.00 92.81 174 PRO A C 1
ATOM 1305 O O . PRO A 1 174 ? -3.280 20.045 9.336 1.00 92.81 174 PRO A O 1
ATOM 1308 N N . THR A 1 175 ? -2.960 17.976 10.149 1.00 94.06 175 THR A N 1
ATOM 1309 C CA . THR A 1 175 ? -2.542 18.422 11.479 1.00 94.06 175 THR A CA 1
ATOM 1310 C C . THR A 1 175 ? -1.222 19.201 11.359 1.00 94.06 175 THR A C 1
ATOM 1312 O O . THR A 1 175 ? -0.313 18.718 10.679 1.00 94.06 175 THR A O 1
ATOM 1315 N N . PRO A 1 176 ? -1.064 20.379 11.997 1.00 96.56 176 PRO A N 1
ATOM 1316 C CA . PRO A 1 176 ? 0.158 21.179 11.901 1.00 96.56 176 PRO A CA 1
ATOM 1317 C C . PRO A 1 176 ? 1.417 20.388 12.279 1.00 96.56 176 PRO A C 1
ATOM 1319 O O . PRO A 1 176 ? 1.482 19.796 13.359 1.00 96.56 176 PRO A O 1
ATOM 1322 N N . HIS A 1 177 ? 2.411 20.373 11.391 1.00 97.56 177 HIS A N 1
ATOM 1323 C CA . HIS A 1 177 ? 3.642 19.604 11.561 1.00 97.56 177 HIS A CA 1
ATOM 1324 C C . HIS A 1 177 ? 4.797 20.179 10.732 1.00 97.56 177 HIS A C 1
ATOM 1326 O O . HIS A 1 177 ? 4.589 20.968 9.811 1.00 97.56 177 HIS A O 1
ATOM 1332 N N . THR A 1 178 ? 6.013 19.734 11.037 1.00 97.44 178 THR A N 1
ATOM 1333 C CA . THR A 1 178 ? 7.186 19.853 10.165 1.00 97.44 178 THR A CA 1
ATOM 1334 C C . THR A 1 178 ? 7.641 18.472 9.700 1.00 97.44 178 THR A C 1
ATOM 1336 O O . THR A 1 178 ? 7.299 17.451 10.307 1.00 97.44 178 THR A O 1
ATOM 1339 N N . ARG A 1 179 ? 8.401 18.436 8.602 1.00 95.69 179 ARG A N 1
ATOM 1340 C CA . ARG A 1 179 ? 8.970 17.219 8.020 1.00 95.69 179 ARG A CA 1
ATOM 1341 C C . ARG A 1 179 ? 10.455 17.421 7.745 1.00 95.69 179 ARG A C 1
ATOM 1343 O O . ARG A 1 179 ? 10.849 18.498 7.309 1.00 95.69 179 ARG A O 1
ATOM 1350 N N . SER A 1 180 ? 11.256 16.389 7.980 1.00 96.31 180 SER A N 1
ATOM 1351 C CA . SER A 1 180 ? 12.673 16.357 7.606 1.00 96.31 180 SER A CA 1
ATOM 1352 C C . SER A 1 180 ? 13.100 14.960 7.162 1.00 96.31 180 SER A C 1
ATOM 1354 O O . SER A 1 180 ? 12.544 13.959 7.617 1.00 96.31 180 SER A O 1
ATOM 1356 N N . THR A 1 181 ? 14.114 14.878 6.308 1.00 97.00 181 THR A N 1
ATOM 1357 C CA . THR A 1 181 ? 14.714 13.608 5.875 1.00 97.00 181 THR A CA 1
ATOM 1358 C C . THR A 1 181 ? 15.600 13.023 6.976 1.00 97.00 181 THR A C 1
ATOM 1360 O O . THR A 1 181 ? 16.375 13.752 7.593 1.00 97.00 181 THR A O 1
ATOM 1363 N N . ILE A 1 182 ? 15.474 11.717 7.249 1.00 96.50 182 ILE A N 1
ATOM 1364 C CA . ILE A 1 182 ? 16.212 11.059 8.342 1.00 96.50 182 ILE A CA 1
ATOM 1365 C C . ILE A 1 182 ? 17.672 10.810 7.945 1.00 96.50 182 ILE A C 1
ATOM 1367 O O . ILE A 1 182 ? 18.583 11.221 8.661 1.00 96.50 182 ILE A O 1
ATOM 1371 N N . HIS A 1 183 ? 17.896 10.163 6.797 1.00 95.19 183 HIS A N 1
ATOM 1372 C CA . HIS A 1 183 ? 19.233 9.924 6.242 1.00 95.19 183 HIS A CA 1
ATOM 1373 C C . HIS A 1 183 ? 19.342 10.591 4.864 1.00 95.19 183 HIS A C 1
ATOM 1375 O O . HIS A 1 183 ? 18.981 9.963 3.866 1.00 95.19 183 HIS A O 1
ATOM 1381 N N . PRO A 1 184 ? 19.786 11.861 4.785 1.00 95.38 184 PRO A N 1
ATOM 1382 C CA . PRO A 1 184 ? 19.930 12.579 3.518 1.00 95.38 184 PRO A CA 1
ATOM 1383 C C . PRO A 1 184 ? 20.854 11.864 2.525 1.00 95.38 184 PRO A C 1
ATOM 1385 O O . PRO A 1 184 ? 21.831 11.220 2.915 1.00 95.38 184 PRO A O 1
ATOM 1388 N N . SER A 1 185 ? 20.559 12.005 1.235 1.00 93.75 185 SER A N 1
ATOM 1389 C CA . SER A 1 185 ? 21.354 11.432 0.147 1.00 93.75 185 SER A CA 1
ATOM 1390 C C . SER A 1 185 ? 22.746 12.058 0.092 1.00 93.75 185 SER A C 1
ATOM 1392 O O . SER A 1 185 ? 22.929 13.250 0.342 1.00 93.75 185 SER A O 1
ATOM 1394 N N . ALA A 1 186 ? 23.748 11.256 -0.268 1.00 88.38 186 ALA A N 1
ATOM 1395 C CA . ALA A 1 186 ? 25.113 11.747 -0.418 1.00 88.38 186 ALA A CA 1
ATOM 1396 C C . ALA A 1 186 ? 25.250 12.670 -1.643 1.00 88.38 186 ALA A C 1
ATOM 1398 O O . ALA A 1 186 ? 24.730 12.375 -2.719 1.00 88.38 186 ALA A O 1
ATOM 1399 N N . CYS A 1 187 ? 26.008 13.760 -1.500 1.00 83.00 187 CYS A N 1
ATOM 1400 C CA . CYS A 1 187 ? 26.306 14.669 -2.606 1.00 83.00 187 CYS A CA 1
ATOM 1401 C C . CYS A 1 187 ? 27.205 14.014 -3.683 1.00 83.00 187 CYS A C 1
ATOM 1403 O O . CYS A 1 187 ? 28.098 13.234 -3.337 1.00 83.00 187 CYS A O 1
ATOM 1405 N N . PRO A 1 188 ? 27.062 14.395 -4.969 1.00 86.94 188 PRO A N 1
ATOM 1406 C CA . PRO A 1 188 ? 26.131 15.398 -5.486 1.00 86.94 188 PRO A CA 1
ATOM 1407 C C . PRO A 1 188 ? 24.715 14.838 -5.673 1.00 86.94 188 PRO A C 1
ATOM 1409 O O . PRO A 1 188 ? 24.522 13.770 -6.252 1.00 86.94 188 PRO A O 1
ATOM 1412 N N . VAL A 1 189 ? 23.735 15.608 -5.211 1.00 91.44 189 VAL A N 1
ATOM 1413 C CA . VAL A 1 189 ? 22.309 15.341 -5.404 1.00 91.44 189 VAL A CA 1
ATOM 1414 C C . VAL A 1 189 ? 21.856 16.044 -6.696 1.00 91.44 189 VAL A C 1
ATOM 1416 O O . VAL A 1 189 ? 22.321 17.160 -6.945 1.00 91.44 189 VAL A O 1
ATOM 1419 N N . PRO A 1 190 ? 21.025 15.420 -7.555 1.00 92.88 190 PRO A N 1
ATOM 1420 C CA . PRO A 1 190 ? 20.500 16.073 -8.755 1.00 92.88 190 PRO A CA 1
ATOM 1421 C C . PRO A 1 190 ? 19.707 17.350 -8.432 1.00 92.88 190 PRO A C 1
ATOM 1423 O O . PRO A 1 190 ? 19.089 17.446 -7.374 1.00 92.88 190 PRO A O 1
ATOM 1426 N N . GLU A 1 191 ? 19.705 18.313 -9.355 1.00 92.19 191 GLU A N 1
ATOM 1427 C CA . GLU A 1 191 ? 18.949 19.569 -9.218 1.00 92.19 191 GLU A CA 1
ATOM 1428 C C . GLU A 1 191 ? 17.447 19.294 -9.038 1.00 92.19 191 GLU A C 1
ATOM 1430 O O . GLU A 1 191 ? 16.868 18.508 -9.793 1.00 92.19 191 GLU A O 1
ATOM 1435 N N . GLY A 1 192 ? 16.824 19.931 -8.042 1.00 90.88 192 GLY A N 1
ATOM 1436 C CA . GLY A 1 192 ? 15.415 19.728 -7.688 1.00 90.88 192 GLY A CA 1
ATOM 1437 C C . GLY A 1 192 ? 15.150 18.535 -6.762 1.00 90.88 192 GLY A C 1
ATOM 1438 O O . GLY A 1 192 ? 13.991 18.211 -6.503 1.00 90.88 192 GLY A O 1
ATOM 1439 N N . PHE A 1 193 ? 16.201 17.867 -6.275 1.00 95.06 193 PHE A N 1
ATOM 1440 C CA . PHE A 1 193 ? 16.118 16.726 -5.359 1.00 95.06 193 PHE A CA 1
ATOM 1441 C C . PHE A 1 193 ? 16.849 16.979 -4.033 1.00 95.06 193 PHE A C 1
ATOM 1443 O O . PHE A 1 193 ? 17.221 16.027 -3.358 1.00 95.06 193 PHE A O 1
ATOM 1450 N N . GLU A 1 194 ? 17.064 18.236 -3.641 1.00 93.69 194 GLU A N 1
ATOM 1451 C CA . GLU A 1 194 ? 17.935 18.643 -2.527 1.00 93.69 194 GLU A CA 1
ATOM 1452 C C . GLU A 1 194 ? 17.570 17.989 -1.182 1.00 93.69 194 GLU A C 1
ATOM 1454 O O . GLU A 1 194 ? 18.461 17.680 -0.390 1.00 93.69 194 GLU A O 1
ATOM 1459 N N . ASP A 1 195 ? 16.283 17.712 -0.958 1.00 93.38 195 ASP A N 1
ATOM 1460 C CA . ASP A 1 195 ? 15.765 17.062 0.254 1.00 93.38 195 ASP A CA 1
ATOM 1461 C C . ASP A 1 195 ? 15.745 15.519 0.177 1.00 93.38 195 ASP A C 1
ATOM 1463 O O . ASP A 1 195 ? 15.227 14.851 1.079 1.00 93.38 195 ASP A O 1
ATOM 1467 N N . ALA A 1 196 ? 16.300 14.919 -0.882 1.00 96.44 196 ALA A N 1
ATOM 1468 C CA . ALA A 1 196 ? 16.269 13.474 -1.086 1.00 96.44 196 ALA A CA 1
ATOM 1469 C C . ALA A 1 196 ? 17.031 12.704 0.002 1.00 96.44 196 ALA A C 1
ATOM 1471 O O . ALA A 1 196 ? 18.123 13.081 0.426 1.00 96.44 196 ALA A O 1
ATOM 1472 N N . GLY A 1 197 ? 16.523 11.535 0.380 1.00 96.19 197 GLY A N 1
ATOM 1473 C CA . GLY A 1 197 ? 17.173 10.597 1.293 1.00 96.19 197 GLY A CA 1
ATOM 1474 C C . GLY A 1 197 ? 16.191 9.624 1.932 1.00 96.19 197 GLY A C 1
ATOM 1475 O O . GLY A 1 197 ? 14.984 9.700 1.707 1.00 96.19 197 GLY A O 1
ATOM 1476 N N . MET A 1 198 ? 16.712 8.701 2.736 1.00 96.25 198 MET A N 1
ATOM 1477 C CA . MET A 1 198 ? 15.928 7.597 3.285 1.00 96.25 198 MET A CA 1
ATOM 1478 C C . MET A 1 198 ? 15.162 8.009 4.536 1.00 96.25 198 MET A C 1
ATOM 1480 O O . MET A 1 198 ? 15.730 8.551 5.490 1.00 96.25 198 MET A O 1
ATOM 1484 N N . GLY A 1 199 ? 13.871 7.680 4.539 1.00 97.06 199 GLY A N 1
ATOM 1485 C CA . GLY A 1 199 ? 12.955 7.930 5.642 1.00 97.06 199 GLY A CA 1
ATOM 1486 C C . GLY A 1 199 ? 12.604 9.404 5.845 1.00 97.06 199 GLY A C 1
ATOM 1487 O O . GLY A 1 199 ? 13.295 10.329 5.404 1.00 97.06 199 GLY A O 1
ATOM 1488 N N . ARG A 1 200 ? 11.499 9.628 6.553 1.00 98.00 200 ARG A N 1
ATOM 1489 C CA . ARG A 1 200 ? 11.017 10.959 6.929 1.00 98.00 200 ARG A CA 1
ATOM 1490 C C . ARG A 1 200 ? 10.680 10.996 8.409 1.00 98.00 200 ARG A C 1
ATOM 1492 O O . ARG A 1 200 ? 10.114 10.050 8.949 1.00 98.00 200 ARG A O 1
ATOM 1499 N N . LEU A 1 201 ? 11.012 12.103 9.055 1.00 98.12 201 LEU A N 1
ATOM 1500 C CA . LEU A 1 201 ? 10.614 12.408 10.418 1.00 98.12 201 LEU A CA 1
ATOM 1501 C C . LEU A 1 201 ? 9.530 13.480 10.374 1.00 98.12 201 LEU A C 1
ATOM 1503 O O . LEU A 1 201 ? 9.782 14.612 9.963 1.00 98.12 201 LEU A O 1
ATOM 1507 N N . VAL A 1 202 ? 8.328 13.121 10.808 1.00 98.31 202 VAL A N 1
ATOM 1508 C CA . VAL A 1 202 ? 7.229 14.058 11.044 1.00 98.31 202 VAL A CA 1
ATOM 1509 C C . VAL A 1 202 ? 7.293 14.519 12.489 1.00 98.31 202 VAL A C 1
ATOM 1511 O O . VAL A 1 202 ? 7.428 13.708 13.401 1.00 98.31 202 VAL A O 1
ATOM 1514 N N . THR A 1 203 ? 7.166 15.821 12.700 1.00 98.12 203 THR A N 1
ATOM 1515 C CA . THR A 1 203 ? 7.154 16.439 14.024 1.00 98.12 203 THR A CA 1
ATOM 1516 C C . THR A 1 203 ? 5.910 17.318 14.137 1.00 98.12 203 THR A C 1
ATOM 1518 O O . THR A 1 203 ? 5.871 18.411 13.578 1.00 98.12 203 THR A O 1
ATOM 1521 N N . PHE A 1 204 ? 4.870 16.842 14.824 1.00 98.31 204 PHE A 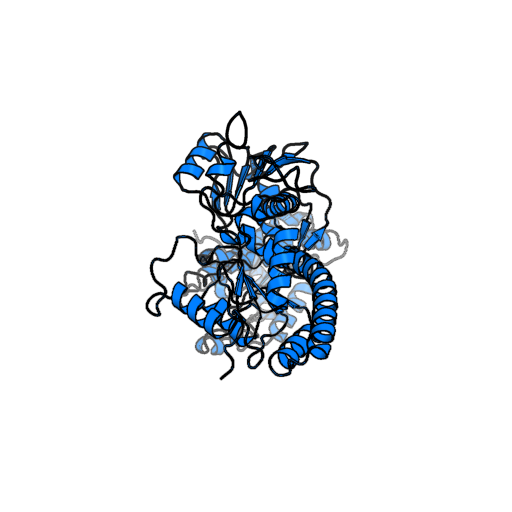N 1
ATOM 1522 C CA . PHE A 1 204 ? 3.625 17.601 15.017 1.00 98.31 204 PHE A CA 1
ATOM 1523 C C . PHE A 1 204 ? 3.864 18.832 15.878 1.00 98.31 204 PHE A C 1
ATOM 1525 O O . PHE A 1 204 ? 4.682 18.757 16.774 1.00 98.31 204 PHE A O 1
ATOM 1532 N N . SER A 1 205 ? 3.152 19.941 15.689 1.00 97.44 205 SER A N 1
ATOM 1533 C CA . SER A 1 205 ? 3.307 21.115 16.569 1.00 97.44 205 SER A CA 1
ATOM 1534 C C . SER A 1 205 ? 2.900 20.810 18.017 1.00 97.44 205 SER A C 1
ATOM 1536 O O . SER A 1 205 ? 3.606 21.199 18.947 1.00 97.44 205 SER A O 1
ATOM 1538 N N . GLU A 1 206 ? 1.831 20.031 18.188 1.00 97.25 206 GLU A N 1
ATOM 1539 C CA . GLU A 1 206 ? 1.304 19.544 19.467 1.00 97.25 206 GLU A CA 1
ATOM 1540 C C . GLU A 1 206 ? 1.219 18.007 19.462 1.00 97.25 206 GLU A C 1
ATOM 1542 O O . GLU A 1 206 ? 0.903 17.438 18.409 1.00 97.25 206 GLU A O 1
ATOM 1547 N N . PRO A 1 207 ? 1.463 17.313 20.592 1.00 97.69 207 PRO A N 1
ATOM 1548 C CA . PRO A 1 207 ? 1.305 15.859 20.673 1.00 97.69 207 PRO A CA 1
ATOM 1549 C C . PRO A 1 207 ? -0.101 15.391 20.264 1.00 97.69 207 PRO A C 1
ATOM 1551 O O . PRO A 1 207 ? -1.097 16.025 20.610 1.00 97.69 207 PRO A O 1
ATOM 1554 N N . GLN A 1 208 ? -0.175 14.285 19.524 1.00 97.88 208 GLN A N 1
ATOM 1555 C CA . GLN A 1 208 ? -1.420 13.698 19.021 1.00 97.88 208 GLN A CA 1
ATOM 1556 C C . GLN A 1 208 ? -1.677 12.319 19.652 1.00 97.88 208 GLN A C 1
ATOM 1558 O O . GLN A 1 208 ? -0.724 11.561 19.844 1.00 97.88 208 GLN A O 1
ATOM 1563 N N . PRO A 1 209 ? -2.936 11.925 19.922 1.00 97.69 209 PRO A N 1
ATOM 1564 C CA . PRO A 1 209 ? -3.241 10.577 20.397 1.00 97.69 209 PRO A CA 1
ATOM 1565 C C . PRO A 1 209 ? -2.846 9.502 19.378 1.00 97.69 209 PRO A C 1
ATOM 1567 O O . PRO A 1 209 ? -3.164 9.624 18.192 1.00 97.69 209 PRO A O 1
ATOM 1570 N N . LEU A 1 210 ? -2.224 8.412 19.844 1.00 97.38 210 LEU A N 1
ATOM 1571 C CA . LEU A 1 210 ? -1.828 7.290 18.981 1.00 97.38 210 LEU A CA 1
ATOM 1572 C C . LEU A 1 210 ? -3.024 6.706 18.209 1.00 97.38 210 LEU A C 1
ATOM 1574 O O . LEU A 1 210 ? -2.906 6.444 17.014 1.00 97.38 210 LEU A O 1
ATOM 1578 N N . ALA A 1 211 ? -4.183 6.565 18.863 1.00 93.88 211 ALA A N 1
ATOM 1579 C CA . ALA A 1 211 ? -5.418 6.085 18.237 1.00 93.88 211 ALA A CA 1
ATOM 1580 C C . ALA A 1 211 ? -5.808 6.905 16.994 1.00 93.88 211 ALA A C 1
ATOM 1582 O O . ALA A 1 211 ? -6.099 6.342 15.943 1.00 93.88 211 ALA A O 1
ATOM 1583 N N . SER A 1 212 ? -5.730 8.236 17.085 1.00 94.38 212 SER A N 1
ATOM 1584 C CA . SER A 1 212 ? -6.067 9.133 15.977 1.00 94.38 212 SER A CA 1
ATOM 1585 C C . SER A 1 212 ? -5.125 8.956 14.787 1.00 94.38 212 SER A C 1
ATOM 1587 O O . SER A 1 212 ? -5.572 8.972 13.641 1.00 94.38 212 SER A O 1
ATOM 1589 N N . ILE A 1 213 ? -3.826 8.765 15.044 1.00 96.88 213 ILE A N 1
ATOM 1590 C CA . ILE A 1 213 ? -2.836 8.510 13.988 1.00 96.88 213 ILE A CA 1
ATOM 1591 C C . ILE A 1 213 ? -3.094 7.146 13.342 1.00 96.88 213 ILE A C 1
ATOM 1593 O O . ILE A 1 213 ? -3.068 7.034 12.118 1.00 96.88 213 ILE A O 1
ATOM 1597 N N . ILE A 1 214 ? -3.394 6.123 14.144 1.00 95.44 214 ILE A N 1
ATOM 1598 C CA . ILE A 1 214 ? -3.762 4.791 13.654 1.00 95.44 214 ILE A CA 1
ATOM 1599 C C . ILE A 1 214 ? -4.995 4.871 12.743 1.00 95.44 214 ILE A C 1
ATOM 1601 O O . ILE A 1 214 ? -4.976 4.294 11.659 1.00 95.44 214 ILE A O 1
ATOM 1605 N N . ASP A 1 215 ? -6.025 5.632 13.119 1.00 91.44 215 ASP A N 1
ATOM 1606 C CA . ASP A 1 215 ? -7.226 5.823 12.297 1.00 91.44 215 ASP A CA 1
ATOM 1607 C C . ASP A 1 215 ? -6.935 6.550 10.977 1.00 91.44 215 ASP A C 1
ATOM 1609 O O . ASP A 1 215 ? -7.577 6.287 9.957 1.00 91.44 215 ASP A O 1
ATOM 1613 N N . LEU A 1 216 ? -6.000 7.504 10.975 1.00 93.00 216 LEU A N 1
ATOM 1614 C CA . LEU A 1 216 ? -5.557 8.184 9.755 1.00 93.00 216 LEU A CA 1
ATOM 1615 C C . LEU A 1 216 ? -4.803 7.222 8.827 1.00 93.00 216 LEU A C 1
ATOM 1617 O O . LEU A 1 216 ? -5.153 7.107 7.651 1.00 93.00 216 LEU A O 1
ATOM 1621 N N . ILE A 1 217 ? -3.844 6.469 9.372 1.00 93.94 217 ILE A N 1
ATOM 1622 C CA . ILE A 1 217 ? -3.078 5.445 8.651 1.00 93.94 217 ILE A CA 1
ATOM 1623 C C . ILE A 1 217 ? -4.015 4.371 8.079 1.00 93.94 217 ILE A C 1
ATOM 1625 O O . ILE A 1 217 ? -3.935 4.045 6.892 1.00 93.94 217 ILE A O 1
ATOM 1629 N N . ALA A 1 218 ? -4.925 3.835 8.896 1.00 90.12 218 ALA A N 1
ATOM 1630 C CA . ALA A 1 218 ? -5.855 2.788 8.492 1.00 90.12 218 ALA A CA 1
ATOM 1631 C C . ALA A 1 218 ? -6.759 3.268 7.354 1.00 90.12 218 ALA A C 1
ATOM 1633 O O . ALA A 1 218 ? -6.844 2.602 6.326 1.00 90.12 218 ALA A O 1
ATOM 1634 N N . ARG A 1 219 ? -7.361 4.460 7.473 1.00 86.88 219 ARG A N 1
ATOM 1635 C CA . ARG A 1 219 ? -8.171 5.040 6.391 1.00 86.88 219 ARG A CA 1
ATOM 1636 C C . ARG A 1 219 ? -7.352 5.217 5.122 1.00 86.88 219 ARG A C 1
ATOM 1638 O O . ARG A 1 219 ? -7.755 4.731 4.070 1.00 86.88 219 ARG A O 1
ATOM 1645 N N . GLY A 1 220 ? -6.191 5.854 5.234 1.00 86.00 220 GLY A N 1
ATOM 1646 C CA . GLY A 1 220 ? -5.315 6.155 4.109 1.00 86.00 220 GLY A CA 1
ATOM 1647 C C . GLY A 1 220 ? -4.799 4.923 3.353 1.00 86.00 220 GLY A C 1
ATOM 1648 O O . GLY A 1 220 ? -4.554 4.997 2.151 1.00 86.00 220 GLY A O 1
ATOM 1649 N N . THR A 1 221 ? -4.698 3.778 4.029 1.00 86.62 221 THR A N 1
ATOM 1650 C CA . THR A 1 221 ? -4.231 2.509 3.443 1.00 86.62 221 THR A CA 1
ATOM 1651 C C . THR A 1 221 ? -5.348 1.549 3.031 1.00 86.62 221 THR A C 1
ATOM 1653 O O . THR A 1 221 ? -5.060 0.450 2.567 1.00 86.62 221 THR A O 1
ATOM 1656 N N . GLY A 1 222 ? -6.616 1.966 3.117 1.00 84.06 222 GLY A N 1
ATOM 1657 C CA . GLY A 1 222 ? -7.757 1.182 2.626 1.00 84.06 222 GLY A CA 1
ATOM 1658 C C . GLY A 1 222 ? -8.517 0.401 3.701 1.00 84.06 222 GLY A C 1
ATOM 1659 O O . GLY A 1 222 ? -9.145 -0.605 3.392 1.00 84.06 222 GLY A O 1
ATOM 1660 N N . ASN A 1 223 ? -8.479 0.862 4.954 1.00 85.75 223 ASN A N 1
ATOM 1661 C CA . ASN A 1 223 ? -9.132 0.263 6.125 1.00 85.75 223 ASN A CA 1
ATOM 1662 C C . ASN A 1 223 ? -8.873 -1.247 6.242 1.00 85.75 223 ASN A C 1
ATOM 1664 O O . ASN A 1 223 ? -9.810 -2.050 6.167 1.00 85.75 223 ASN A O 1
ATOM 1668 N N . PRO A 1 224 ? -7.603 -1.651 6.414 1.00 84.06 224 PRO A N 1
ATOM 1669 C CA . PRO A 1 224 ? -7.267 -3.053 6.577 1.00 84.06 224 PRO A CA 1
ATOM 1670 C C . PRO A 1 224 ? -8.016 -3.682 7.749 1.00 84.06 224 PRO A C 1
ATOM 1672 O O . PRO A 1 224 ? -8.183 -3.076 8.805 1.00 84.06 224 PRO A O 1
ATOM 1675 N N . ALA A 1 225 ? -8.412 -4.941 7.577 1.00 78.00 225 ALA A N 1
ATOM 1676 C CA . ALA A 1 225 ? -9.158 -5.677 8.593 1.00 78.00 225 ALA A CA 1
ATOM 1677 C C . ALA A 1 225 ? -8.337 -5.945 9.878 1.00 78.00 225 ALA A C 1
ATOM 1679 O O . ALA A 1 225 ? -8.897 -6.278 10.919 1.00 78.00 225 ALA A O 1
ATOM 1680 N N . GLY A 1 226 ? -7.011 -5.795 9.809 1.00 84.81 226 GLY A N 1
ATOM 1681 C CA . GLY A 1 226 ? -6.088 -5.870 10.936 1.00 84.81 226 GLY A CA 1
ATOM 1682 C C . GLY A 1 226 ? -4.647 -5.592 10.505 1.00 84.81 226 GLY A C 1
ATOM 1683 O O . GLY A 1 226 ? -4.302 -5.751 9.336 1.00 84.81 226 GLY A O 1
ATOM 1684 N N . PHE A 1 227 ? -3.811 -5.162 11.446 1.00 90.12 227 PHE A N 1
ATOM 1685 C CA . PHE A 1 227 ? -2.378 -4.927 11.257 1.00 90.12 227 PHE A CA 1
ATOM 1686 C C . PHE A 1 227 ? -1.655 -4.937 12.605 1.00 90.12 227 PHE A C 1
ATOM 1688 O O . PHE A 1 227 ? -2.287 -4.952 13.664 1.00 90.12 227 PHE A O 1
ATOM 1695 N N . SER A 1 228 ? -0.325 -4.956 12.565 1.00 92.75 228 SER A N 1
ATOM 1696 C CA . SER A 1 228 ? 0.507 -5.096 13.755 1.00 92.75 228 SER A CA 1
ATOM 1697 C C . SER A 1 228 ? 0.753 -3.745 14.417 1.00 92.75 228 SER A C 1
ATOM 1699 O O . SER A 1 228 ? 1.227 -2.803 13.782 1.00 92.75 228 SER A O 1
ATOM 1701 N N . VAL A 1 229 ? 0.484 -3.675 15.719 1.00 95.44 229 VAL A N 1
ATOM 1702 C CA . VAL A 1 229 ? 0.829 -2.532 16.568 1.00 95.44 229 VAL A CA 1
ATOM 1703 C C . VAL A 1 229 ? 1.625 -3.046 17.762 1.00 95.44 229 VAL A C 1
ATOM 1705 O O . VAL A 1 229 ? 1.214 -4.011 18.407 1.00 95.44 229 VAL A O 1
ATOM 1708 N N . ALA A 1 230 ? 2.755 -2.410 18.061 1.00 96.88 230 ALA A N 1
ATOM 1709 C CA . ALA A 1 230 ? 3.513 -2.649 19.284 1.00 96.88 230 ALA A CA 1
ATOM 1710 C C . ALA A 1 230 ? 3.537 -1.368 20.120 1.00 96.88 230 ALA A C 1
ATOM 1712 O O . ALA A 1 230 ? 3.778 -0.282 19.598 1.00 96.88 230 ALA A O 1
ATOM 1713 N N . ILE A 1 231 ? 3.284 -1.498 21.417 1.00 97.38 231 ILE A N 1
ATOM 1714 C CA . ILE A 1 231 ? 3.322 -0.397 22.383 1.00 97.38 231 ILE A CA 1
ATOM 1715 C C . ILE A 1 231 ? 4.107 -0.836 23.624 1.00 97.38 231 ILE A C 1
ATOM 1717 O O . ILE A 1 231 ? 4.215 -2.044 23.865 1.00 97.38 231 ILE A O 1
ATOM 1721 N N . PRO A 1 232 ? 4.641 0.103 24.427 1.00 96.06 232 PRO A N 1
ATOM 1722 C CA . PRO A 1 232 ? 5.236 -0.222 25.720 1.00 96.06 232 PRO A CA 1
ATOM 1723 C C . PRO A 1 232 ? 4.282 -1.063 26.575 1.00 96.06 232 PRO A C 1
ATOM 1725 O O . PRO A 1 232 ? 3.108 -0.728 26.708 1.00 96.06 232 PRO A O 1
ATOM 1728 N N . GLN A 1 233 ? 4.779 -2.150 27.173 1.00 92.44 233 GLN A N 1
ATOM 1729 C CA . GLN A 1 233 ? 3.933 -3.129 27.879 1.00 92.44 233 GLN A CA 1
ATOM 1730 C C . GLN A 1 233 ? 3.213 -2.556 29.111 1.00 92.44 233 GLN A C 1
ATOM 1732 O O . GLN A 1 233 ? 2.229 -3.125 29.577 1.00 92.44 233 GLN A O 1
ATOM 1737 N N . SER A 1 234 ? 3.703 -1.438 29.647 1.00 91.38 234 SER A N 1
ATOM 1738 C CA . SER A 1 234 ? 3.103 -0.709 30.766 1.00 91.38 234 SER A CA 1
ATOM 1739 C C . SER A 1 234 ? 2.057 0.330 30.343 1.00 91.38 234 SER A C 1
ATOM 1741 O O . SER A 1 234 ? 1.414 0.919 31.212 1.00 91.38 234 SER A O 1
ATOM 1743 N N . ALA A 1 235 ? 1.886 0.574 29.041 1.00 92.69 235 ALA A N 1
ATOM 1744 C CA . ALA A 1 235 ? 0.995 1.593 28.502 1.00 92.69 235 ALA A CA 1
ATOM 1745 C C . ALA A 1 235 ? -0.267 0.977 27.879 1.00 92.69 235 ALA A C 1
ATOM 1747 O O . ALA A 1 235 ? -0.265 -0.154 27.394 1.00 92.69 235 ALA A O 1
ATOM 1748 N N . SER A 1 236 ? -1.352 1.751 27.850 1.00 91.00 236 SER A N 1
ATOM 1749 C CA . SER A 1 236 ? -2.529 1.455 27.028 1.00 91.00 236 SER A CA 1
ATOM 1750 C C . SER A 1 236 ? -2.533 2.330 25.776 1.00 91.00 236 SER A C 1
ATOM 1752 O O . SER A 1 236 ? -2.009 3.445 25.790 1.00 91.00 236 SER A O 1
ATOM 1754 N N . LEU A 1 237 ? -3.162 1.861 24.698 1.00 87.19 237 LEU A N 1
ATOM 1755 C CA . LEU A 1 237 ? -3.220 2.590 23.426 1.00 87.19 237 LEU A CA 1
ATOM 1756 C C . LEU A 1 237 ? -3.810 4.007 23.577 1.00 87.19 237 LEU A C 1
ATOM 1758 O O . LEU A 1 237 ? -3.281 4.951 22.995 1.00 87.19 237 LEU A O 1
ATOM 1762 N N . ASP A 1 238 ? -4.831 4.169 24.423 1.00 89.25 238 ASP A N 1
ATOM 1763 C CA . ASP A 1 238 ? -5.502 5.455 24.674 1.00 89.25 238 ASP A CA 1
ATOM 1764 C C . ASP A 1 238 ? -4.644 6.446 25.477 1.00 89.25 238 ASP A C 1
ATOM 1766 O O . ASP A 1 238 ? -4.891 7.651 25.459 1.00 89.25 238 ASP A O 1
ATOM 1770 N N . SER A 1 239 ? -3.632 5.951 26.196 1.00 91.06 239 SER A N 1
ATOM 1771 C CA . SER A 1 239 ? -2.759 6.781 27.036 1.00 91.06 239 SER A CA 1
ATOM 1772 C C . SER A 1 239 ? -1.583 7.404 26.276 1.00 91.06 239 SER A C 1
ATOM 1774 O O . SER A 1 239 ? -0.955 8.335 26.779 1.00 91.06 239 SER A O 1
ATOM 1776 N N . ILE A 1 240 ? -1.273 6.910 25.072 1.00 96.38 240 ILE A N 1
ATOM 1777 C CA . ILE A 1 240 ? -0.052 7.275 24.343 1.00 96.38 240 ILE A CA 1
ATOM 1778 C C . ILE A 1 240 ? -0.269 8.544 23.512 1.00 96.38 240 ILE A C 1
ATOM 1780 O O . ILE A 1 240 ? -1.191 8.630 22.696 1.00 96.38 240 ILE A O 1
ATOM 1784 N N . GLN A 1 241 ? 0.630 9.512 23.696 1.00 97.62 241 GLN A N 1
ATOM 1785 C CA . GLN A 1 241 ? 0.704 10.752 22.925 1.00 97.62 241 GLN A CA 1
ATOM 1786 C C . GLN A 1 241 ? 1.980 10.760 22.083 1.00 97.62 241 GLN A C 1
ATOM 1788 O O . GLN A 1 241 ? 3.060 10.456 22.581 1.00 97.62 241 GLN A O 1
ATOM 1793 N N . ILE A 1 242 ? 1.845 11.123 20.813 1.00 98.12 242 ILE A N 1
ATOM 1794 C CA . ILE A 1 242 ? 2.892 11.056 19.797 1.00 98.12 242 ILE A CA 1
ATOM 1795 C C . ILE A 1 242 ? 3.207 12.471 19.319 1.00 98.12 242 ILE A C 1
ATOM 1797 O O . ILE A 1 242 ? 2.339 13.158 18.777 1.00 98.12 242 ILE A O 1
ATOM 1801 N N . ARG A 1 243 ? 4.451 12.918 19.500 1.00 97.56 243 ARG A N 1
ATOM 1802 C CA . ARG A 1 243 ? 4.944 14.203 18.982 1.00 97.56 243 ARG A CA 1
ATOM 1803 C C . ARG A 1 243 ? 5.762 14.004 17.709 1.00 97.56 243 ARG A C 1
ATOM 1805 O O . ARG A 1 243 ? 5.714 14.856 16.821 1.00 97.56 243 ARG A O 1
ATOM 1812 N N . THR A 1 244 ? 6.486 12.892 17.618 1.00 98.31 244 THR A N 1
ATOM 1813 C CA . THR A 1 244 ? 7.381 12.555 16.508 1.00 98.31 244 THR A CA 1
ATOM 1814 C C . THR A 1 244 ? 7.036 11.204 15.883 1.00 98.31 244 THR A C 1
ATOM 1816 O O . THR A 1 244 ? 6.809 10.220 16.584 1.00 98.31 244 THR A O 1
ATOM 1819 N N . VAL A 1 245 ? 7.011 11.146 14.550 1.00 98.56 245 VAL A N 1
ATOM 1820 C CA . VAL A 1 245 ? 6.746 9.920 13.784 1.00 98.56 245 VAL A CA 1
ATOM 1821 C C . VAL A 1 245 ? 7.856 9.701 12.768 1.00 98.56 245 VAL A C 1
ATOM 1823 O O . VAL A 1 245 ? 8.050 10.518 11.871 1.00 98.56 245 VAL A O 1
ATOM 1826 N N . GLY A 1 246 ? 8.580 8.595 12.897 1.00 98.31 246 GLY A N 1
ATOM 1827 C CA . GLY A 1 246 ? 9.525 8.134 11.888 1.00 98.31 246 GLY A CA 1
ATOM 1828 C C . GLY A 1 246 ? 8.816 7.252 10.878 1.00 98.31 246 GLY A C 1
ATOM 1829 O O . GLY A 1 246 ? 8.205 6.255 11.253 1.00 98.31 246 GLY A O 1
ATOM 1830 N N . VAL A 1 247 ? 8.916 7.608 9.605 1.00 98.06 247 VAL A N 1
ATOM 1831 C CA . VAL A 1 247 ? 8.228 6.945 8.501 1.00 98.06 247 VAL A CA 1
ATOM 1832 C C . VAL A 1 247 ? 9.253 6.366 7.536 1.00 98.06 247 VAL A C 1
ATOM 1834 O O . VAL A 1 247 ? 10.146 7.076 7.069 1.00 98.06 247 VAL A O 1
ATOM 1837 N N . CYS A 1 248 ? 9.126 5.077 7.235 1.00 97.31 248 CYS A N 1
ATOM 1838 C CA . CYS A 1 248 ? 9.919 4.403 6.213 1.00 97.31 248 CYS A CA 1
ATOM 1839 C C . CYS A 1 248 ? 9.067 3.309 5.555 1.00 97.31 248 CYS A C 1
ATOM 1841 O O . CYS A 1 248 ? 8.614 2.424 6.276 1.00 97.31 248 CYS A O 1
ATOM 1843 N N . PRO A 1 249 ? 8.830 3.330 4.237 1.00 95.94 249 PRO A N 1
ATOM 1844 C CA . PRO A 1 249 ? 8.158 2.225 3.544 1.00 95.94 249 PRO A CA 1
ATOM 1845 C C . PRO A 1 249 ? 8.968 0.919 3.635 1.00 95.94 249 PRO A C 1
ATOM 1847 O O . PRO A 1 249 ? 10.158 0.940 3.966 1.00 95.94 249 PRO A O 1
ATOM 1850 N N . GLY A 1 250 ? 8.308 -0.214 3.395 1.00 94.69 250 GLY A N 1
ATOM 1851 C CA . GLY A 1 250 ? 8.940 -1.534 3.385 1.00 94.69 250 GLY A CA 1
ATOM 1852 C C . GLY A 1 250 ? 9.551 -1.924 4.735 1.00 94.69 250 GLY A C 1
ATOM 1853 O O . GLY A 1 250 ? 8.886 -1.877 5.773 1.00 94.69 250 GLY A O 1
ATOM 1854 N N . SER A 1 251 ? 10.827 -2.319 4.736 1.00 94.19 251 SER A N 1
ATOM 1855 C CA . SER A 1 251 ? 11.575 -2.731 5.936 1.00 94.19 251 SER A CA 1
ATOM 1856 C C . SER A 1 251 ? 12.360 -1.573 6.570 1.00 94.19 251 SER A C 1
ATOM 1858 O O . SER A 1 251 ? 13.549 -1.379 6.302 1.00 94.19 251 SER A O 1
ATOM 1860 N N . GLY A 1 252 ? 11.725 -0.827 7.476 1.00 93.69 252 GLY A N 1
ATOM 1861 C CA . GLY A 1 252 ? 12.262 0.433 8.001 1.00 93.69 252 GLY A CA 1
ATOM 1862 C C . GLY A 1 252 ? 13.183 0.371 9.224 1.00 93.69 252 GLY A C 1
ATOM 1863 O O . GLY A 1 252 ? 13.677 1.417 9.647 1.00 93.69 252 GLY A O 1
ATOM 1864 N N . ALA A 1 253 ? 13.438 -0.795 9.827 1.00 93.19 253 ALA A N 1
ATOM 1865 C CA . ALA A 1 253 ? 14.148 -0.879 11.115 1.00 93.19 253 ALA A CA 1
ATOM 1866 C C . ALA A 1 253 ? 15.516 -0.160 11.117 1.00 93.19 253 ALA A C 1
ATOM 1868 O O . ALA A 1 253 ? 15.805 0.638 12.013 1.00 93.19 253 ALA A O 1
ATOM 1869 N N . GLY A 1 254 ? 16.335 -0.379 10.081 1.00 92.38 254 GLY A N 1
ATOM 1870 C CA . GLY A 1 254 ? 17.662 0.240 9.958 1.00 92.38 254 GLY A CA 1
ATOM 1871 C C . GLY A 1 254 ? 17.631 1.767 9.816 1.00 92.38 254 GLY A C 1
ATOM 1872 O O . GLY A 1 254 ? 18.552 2.444 10.272 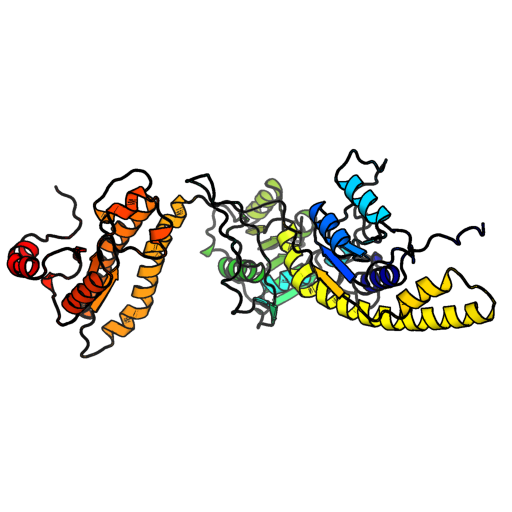1.00 92.38 254 GLY A O 1
ATOM 1873 N N . VAL A 1 255 ? 16.553 2.305 9.243 1.00 94.00 255 VAL A N 1
ATOM 1874 C CA . VAL A 1 255 ? 16.332 3.742 9.033 1.00 94.00 255 VAL A CA 1
ATOM 1875 C C . VAL A 1 255 ? 15.807 4.389 10.315 1.00 94.00 255 VAL A C 1
ATOM 1877 O O . VAL A 1 255 ? 16.325 5.417 10.753 1.00 94.00 255 VAL A O 1
ATOM 1880 N N . LEU A 1 256 ? 14.802 3.771 10.940 1.00 96.88 256 LEU A N 1
ATOM 1881 C CA . LEU A 1 256 ? 13.983 4.395 11.980 1.00 96.88 256 LEU A CA 1
ATOM 1882 C C . LEU A 1 256 ? 14.566 4.284 13.392 1.00 96.88 256 LEU A C 1
ATOM 1884 O O . LEU A 1 256 ? 14.405 5.202 14.197 1.00 96.88 256 LEU A O 1
ATOM 1888 N N . MET A 1 257 ? 15.286 3.203 13.705 1.00 93.75 257 MET A N 1
ATOM 1889 C CA . MET A 1 257 ? 15.816 2.974 15.060 1.00 93.75 257 MET A CA 1
ATOM 1890 C C . MET A 1 257 ? 16.869 4.005 15.493 1.00 93.75 257 MET A C 1
ATOM 1892 O O . MET A 1 257 ? 17.155 4.147 16.682 1.00 93.75 257 MET A O 1
ATOM 1896 N N . LYS A 1 258 ? 17.453 4.724 14.530 1.00 89.88 258 LYS A N 1
ATOM 1897 C CA . LYS A 1 258 ? 18.443 5.788 14.741 1.00 89.88 258 LYS A CA 1
ATOM 1898 C C . LYS A 1 258 ? 17.997 7.103 14.103 1.00 89.88 258 LYS A C 1
ATOM 1900 O O . LYS A 1 258 ? 18.836 7.879 13.657 1.00 89.88 258 LYS A O 1
ATOM 1905 N N . ALA A 1 259 ? 16.684 7.330 14.023 1.00 90.00 259 ALA A N 1
ATOM 1906 C CA . ALA A 1 259 ? 16.154 8.488 13.316 1.00 90.00 259 ALA A CA 1
ATOM 1907 C C . ALA A 1 259 ? 16.506 9.828 13.976 1.00 90.00 259 ALA A C 1
ATOM 1909 O O . ALA A 1 259 ? 16.556 10.851 13.301 1.00 90.00 259 ALA A O 1
ATOM 1910 N N . THR A 1 260 ? 16.743 9.833 15.290 1.00 87.62 260 THR A N 1
ATOM 1911 C CA . THR A 1 260 ? 17.135 11.027 16.043 1.00 87.62 260 THR A CA 1
ATOM 1912 C C . THR A 1 260 ? 18.442 10.789 16.794 1.00 87.62 260 THR A C 1
ATOM 1914 O O . THR A 1 260 ? 18.824 9.649 17.069 1.00 87.62 260 THR A O 1
ATOM 1917 N N . SER A 1 261 ? 19.117 11.870 17.194 1.00 84.00 261 SER A N 1
ATOM 1918 C CA . SER A 1 261 ? 20.304 11.800 18.060 1.00 84.00 261 SER A CA 1
ATOM 1919 C C . SER A 1 261 ? 20.015 11.153 19.422 1.00 84.00 261 SER A C 1
ATOM 1921 O O . SER A 1 261 ? 20.914 10.577 20.032 1.00 84.00 261 SER A O 1
ATOM 1923 N N . SER A 1 262 ? 18.762 11.211 19.878 1.00 83.06 262 SER A N 1
ATOM 1924 C CA . SER A 1 262 ? 18.256 10.600 21.112 1.00 83.06 262 SER A CA 1
ATOM 1925 C C . SER A 1 262 ? 17.748 9.159 20.950 1.00 83.06 262 SER A C 1
ATOM 1927 O O . SER A 1 262 ? 17.417 8.531 21.954 1.00 83.06 262 SER A O 1
ATOM 1929 N N . GLY A 1 263 ? 17.713 8.610 19.729 1.00 88.75 263 GLY A N 1
ATOM 1930 C CA . GLY A 1 263 ? 17.205 7.263 19.442 1.00 88.75 263 GLY A CA 1
ATOM 1931 C C . GLY A 1 263 ? 15.982 7.246 18.510 1.00 88.75 263 GLY A C 1
ATOM 1932 O O . GLY A 1 263 ? 15.864 8.125 17.648 1.00 88.75 263 GLY A O 1
ATOM 1933 N N . PRO A 1 264 ? 15.098 6.235 18.615 1.00 94.94 264 PRO A N 1
ATOM 1934 C CA . PRO A 1 264 ? 13.886 6.176 17.805 1.00 94.94 264 PRO A CA 1
ATOM 1935 C C . PRO A 1 264 ? 12.896 7.309 18.154 1.00 94.94 264 PRO A C 1
ATOM 1937 O O . PRO A 1 264 ? 12.940 7.832 19.267 1.00 94.94 264 PRO A O 1
ATOM 1940 N N . PRO A 1 265 ? 12.005 7.687 17.221 1.00 97.12 265 PRO A N 1
ATOM 1941 C CA . PRO A 1 265 ? 10.920 8.638 17.472 1.00 97.12 265 PRO A CA 1
ATOM 1942 C C . PRO A 1 265 ? 9.806 8.013 18.324 1.00 97.12 265 PRO A C 1
ATOM 1944 O O . PRO A 1 265 ? 9.808 6.804 18.560 1.00 97.12 265 PRO A O 1
ATOM 1947 N N . ASP A 1 266 ? 8.825 8.812 18.749 1.00 97.50 266 ASP A N 1
ATOM 1948 C CA . ASP A 1 266 ? 7.715 8.330 19.592 1.00 97.50 266 ASP A CA 1
ATOM 1949 C C . ASP A 1 266 ? 6.883 7.247 18.887 1.00 97.50 266 ASP A C 1
ATOM 1951 O O . ASP A 1 266 ? 6.365 6.342 19.536 1.00 97.50 266 ASP A O 1
ATOM 1955 N N . LEU A 1 267 ? 6.764 7.317 17.557 1.00 98.31 267 LEU A N 1
ATOM 1956 C CA . LEU A 1 267 ? 6.101 6.312 16.728 1.00 98.31 267 LEU A CA 1
ATOM 1957 C C . LEU A 1 267 ? 6.955 5.947 15.510 1.00 98.31 267 LEU A C 1
ATOM 1959 O O . LEU A 1 267 ? 7.380 6.820 14.756 1.00 98.31 267 LEU A O 1
ATOM 1963 N N . LEU A 1 268 ? 7.140 4.652 15.268 1.00 98.44 268 LEU A N 1
ATOM 1964 C CA . LEU A 1 268 ? 7.692 4.120 14.024 1.00 98.44 268 LEU A CA 1
ATOM 1965 C C . LEU A 1 268 ? 6.545 3.631 13.141 1.00 98.44 268 LEU A C 1
ATOM 1967 O O . LEU A 1 268 ? 5.768 2.775 13.560 1.00 98.44 268 LEU A O 1
ATOM 1971 N N . PHE A 1 269 ? 6.463 4.139 11.916 1.00 98.12 269 PHE A N 1
ATOM 1972 C CA . PHE A 1 269 ? 5.510 3.686 10.912 1.00 98.12 269 PHE A CA 1
ATOM 1973 C C . PHE A 1 269 ? 6.241 3.109 9.697 1.00 98.12 269 PHE A C 1
ATOM 1975 O O . PHE A 1 269 ? 7.003 3.807 9.024 1.00 98.12 269 PHE A O 1
ATOM 1982 N N . THR A 1 270 ? 6.026 1.820 9.433 1.00 97.81 270 THR A N 1
ATOM 1983 C CA . THR A 1 270 ? 6.696 1.098 8.344 1.00 97.81 270 THR A CA 1
ATOM 1984 C C . THR A 1 270 ? 5.919 -0.145 7.902 1.00 97.81 270 THR A C 1
ATOM 1986 O O . THR A 1 270 ? 4.836 -0.418 8.421 1.00 97.81 270 THR A O 1
ATOM 1989 N N . GLY A 1 271 ? 6.417 -0.881 6.910 1.00 94.94 271 GLY A N 1
ATOM 1990 C CA . GLY A 1 271 ? 5.805 -2.127 6.455 1.00 94.94 271 GLY A CA 1
ATOM 1991 C C . GLY A 1 271 ? 6.106 -3.280 7.409 1.00 94.94 271 GLY A C 1
ATOM 1992 O O . GLY A 1 271 ? 5.190 -3.964 7.869 1.00 94.94 271 GLY A O 1
ATOM 1993 N N . GLU A 1 272 ? 7.375 -3.463 7.773 1.00 93.69 272 GLU A N 1
ATOM 1994 C CA . GLU A 1 272 ? 7.805 -4.537 8.672 1.00 93.69 272 GLU A CA 1
ATOM 1995 C C . GLU A 1 272 ? 8.916 -4.135 9.650 1.00 93.69 272 GLU A C 1
ATOM 1997 O O . GLU A 1 272 ? 9.808 -3.351 9.331 1.00 93.69 272 GLU A O 1
ATOM 2002 N N . LEU A 1 273 ? 8.868 -4.736 10.844 1.00 93.50 273 LEU A N 1
ATOM 2003 C CA . LEU A 1 273 ? 9.934 -4.756 11.848 1.00 93.50 273 LEU A CA 1
ATOM 2004 C C . LEU A 1 273 ? 10.136 -6.201 12.314 1.00 93.50 273 LEU A C 1
ATOM 2006 O O . LEU A 1 273 ? 9.164 -6.944 12.480 1.00 93.50 273 LEU A O 1
ATOM 2010 N N . SER A 1 274 ? 11.381 -6.587 12.605 1.00 95.12 274 SER A N 1
ATOM 2011 C CA . SER A 1 274 ? 11.632 -7.855 13.293 1.00 95.12 274 SER A CA 1
ATOM 2012 C C . SER A 1 274 ? 11.091 -7.809 14.728 1.00 95.12 274 SER A C 1
ATOM 2014 O O . SER A 1 274 ? 10.934 -6.739 15.321 1.00 95.12 274 SER A O 1
ATOM 2016 N N . HIS A 1 275 ? 10.851 -8.979 15.328 1.00 94.31 275 HIS A N 1
ATOM 2017 C CA . HIS A 1 275 ? 10.415 -9.065 16.725 1.00 94.31 275 HIS A CA 1
ATOM 2018 C C . HIS A 1 275 ? 11.364 -8.325 17.684 1.00 94.31 275 HIS A C 1
ATOM 2020 O O . HIS A 1 275 ? 10.911 -7.613 18.578 1.00 94.31 275 HIS A O 1
ATOM 2026 N N . HIS A 1 276 ? 12.677 -8.467 17.487 1.00 96.31 276 HIS A N 1
ATOM 2027 C CA . HIS A 1 276 ? 13.673 -7.838 18.352 1.00 96.31 276 HIS A CA 1
ATOM 2028 C C . HIS A 1 276 ? 13.756 -6.325 18.151 1.00 96.31 276 HIS A C 1
ATOM 2030 O O . HIS A 1 276 ? 13.934 -5.609 19.133 1.00 96.31 276 HIS A O 1
ATOM 2036 N N . ASP A 1 277 ? 13.577 -5.834 16.924 1.00 96.44 277 ASP A N 1
ATOM 2037 C CA . ASP A 1 277 ? 13.531 -4.392 16.668 1.00 96.44 277 ASP A CA 1
ATOM 2038 C C . ASP A 1 277 ? 12.284 -3.767 17.293 1.00 96.44 277 ASP A C 1
ATOM 2040 O O . ASP A 1 277 ? 12.377 -2.727 17.941 1.00 96.44 277 ASP A O 1
ATOM 2044 N N . ALA A 1 278 ? 11.128 -4.430 17.171 1.00 96.62 278 ALA A N 1
ATOM 2045 C CA . ALA A 1 278 ? 9.891 -3.971 17.795 1.00 96.62 278 ALA A CA 1
ATOM 2046 C C . ALA A 1 278 ? 10.019 -3.948 19.325 1.00 96.62 278 ALA A C 1
ATOM 2048 O O . ALA A 1 278 ? 9.655 -2.957 19.953 1.00 96.62 278 ALA A O 1
ATOM 2049 N N . LEU A 1 279 ? 10.604 -4.997 19.919 1.00 96.75 279 LEU A N 1
ATOM 2050 C CA . LEU A 1 279 ? 10.888 -5.044 21.354 1.00 96.75 279 LEU A CA 1
ATOM 2051 C C . LEU A 1 279 ? 11.840 -3.913 21.778 1.00 96.75 279 LEU A C 1
ATOM 2053 O O . LEU A 1 279 ? 11.583 -3.211 22.750 1.00 96.75 279 LEU A O 1
ATOM 2057 N N . ALA A 1 280 ? 12.919 -3.692 21.026 1.00 95.81 280 ALA A N 1
ATOM 2058 C CA . ALA A 1 280 ? 13.879 -2.634 21.318 1.00 95.81 280 ALA A CA 1
ATOM 2059 C C . ALA A 1 280 ? 13.275 -1.225 21.193 1.00 95.81 280 ALA A C 1
ATOM 2061 O O . ALA A 1 280 ? 13.693 -0.327 21.923 1.00 95.81 280 ALA A O 1
ATOM 2062 N N . ALA A 1 281 ? 12.319 -1.022 20.282 1.00 96.56 281 ALA A N 1
ATOM 2063 C CA . ALA A 1 281 ? 11.589 0.234 20.147 1.00 96.56 281 ALA A CA 1
ATOM 2064 C C . ALA A 1 281 ? 10.686 0.485 21.367 1.00 96.56 281 ALA A C 1
ATOM 2066 O O . ALA A 1 281 ? 10.780 1.547 21.984 1.00 96.56 281 ALA A O 1
ATOM 2067 N N . ILE A 1 282 ? 9.878 -0.504 21.775 1.00 96.62 282 ILE A N 1
ATOM 2068 C CA . ILE A 1 282 ? 8.945 -0.332 22.902 1.00 96.62 282 ILE A CA 1
ATOM 2069 C C . ILE A 1 282 ? 9.653 -0.186 24.255 1.00 96.62 282 ILE A C 1
ATOM 2071 O O . ILE A 1 282 ? 9.206 0.598 25.088 1.00 96.62 282 ILE A O 1
ATOM 2075 N N . GLU A 1 283 ? 10.797 -0.849 24.460 1.00 95.75 283 GLU A N 1
ATOM 2076 C CA . GLU A 1 283 ? 11.628 -0.683 25.668 1.00 95.75 283 GLU A CA 1
ATOM 2077 C C . GLU A 1 283 ? 12.271 0.713 25.755 1.00 95.75 283 GLU A C 1
ATOM 2079 O O . GLU A 1 283 ? 12.662 1.164 26.831 1.00 95.75 283 GLU A O 1
ATOM 2084 N N . ARG A 1 284 ? 12.360 1.431 24.628 1.00 93.88 284 ARG A N 1
ATOM 2085 C CA . ARG A 1 284 ? 12.796 2.836 24.567 1.00 93.88 284 ARG A CA 1
ATOM 2086 C C . ARG A 1 284 ? 11.632 3.826 24.656 1.00 93.88 284 ARG A C 1
ATOM 2088 O O . ARG A 1 284 ? 11.869 5.027 24.577 1.00 93.88 284 ARG A O 1
ATOM 2095 N N . GLY A 1 285 ? 10.405 3.339 24.844 1.00 93.56 285 GLY A N 1
ATOM 2096 C CA . GLY A 1 285 ? 9.198 4.155 24.977 1.00 93.56 285 GLY A CA 1
ATOM 2097 C C . GLY A 1 285 ? 8.482 4.470 23.662 1.00 93.56 285 GLY A C 1
ATOM 2098 O O . GLY A 1 285 ? 7.467 5.160 23.697 1.00 93.56 285 GLY A O 1
ATOM 2099 N N . SER A 1 286 ? 8.958 3.959 22.524 1.00 96.88 286 SER A N 1
ATOM 2100 C CA . SER A 1 286 ? 8.316 4.168 21.223 1.00 96.88 286 SER A CA 1
ATOM 2101 C C . SER A 1 286 ? 7.137 3.217 21.006 1.00 96.88 286 SER A C 1
ATOM 2103 O O . SER A 1 286 ? 7.130 2.083 21.478 1.00 96.88 286 SER A O 1
ATOM 2105 N N . ALA A 1 287 ? 6.164 3.644 20.211 1.00 97.81 287 ALA A N 1
ATOM 2106 C CA . ALA A 1 287 ? 5.173 2.775 19.592 1.00 97.81 287 ALA A CA 1
ATOM 2107 C C . ALA A 1 287 ? 5.614 2.370 18.174 1.00 97.81 287 ALA A C 1
ATOM 2109 O O . ALA A 1 287 ? 6.434 3.034 17.539 1.00 97.81 287 ALA A O 1
ATOM 2110 N N . VAL A 1 288 ? 5.043 1.288 17.653 1.00 98.00 288 VAL A N 1
ATOM 2111 C CA . VAL A 1 288 ? 5.264 0.809 16.285 1.00 98.00 288 VAL A CA 1
ATOM 2112 C C . VAL A 1 288 ? 3.922 0.507 15.640 1.00 98.00 288 VAL A C 1
ATOM 2114 O O . VAL A 1 288 ? 3.101 -0.198 16.222 1.00 98.00 288 VAL A O 1
ATOM 2117 N N . VAL A 1 289 ? 3.729 0.986 14.416 1.00 97.56 289 VAL A N 1
ATOM 2118 C CA . VAL A 1 289 ? 2.657 0.562 13.512 1.00 97.56 289 VAL A CA 1
ATOM 2119 C C . VAL A 1 289 ? 3.315 -0.065 12.286 1.00 97.56 289 VAL A C 1
ATOM 2121 O O . VAL A 1 289 ? 4.077 0.596 11.580 1.00 97.56 289 VAL A O 1
ATOM 2124 N N . ALA A 1 290 ? 3.032 -1.346 12.049 1.00 95.50 290 ALA A N 1
ATOM 2125 C CA . ALA A 1 290 ? 3.556 -2.105 10.919 1.00 95.50 290 ALA A CA 1
ATOM 2126 C C . ALA A 1 290 ? 2.408 -2.629 10.043 1.00 95.50 290 ALA A C 1
ATOM 2128 O O . ALA A 1 290 ? 1.566 -3.403 10.509 1.00 95.50 290 ALA A O 1
ATOM 2129 N N . LEU A 1 291 ? 2.373 -2.205 8.776 1.00 91.56 291 LEU A N 1
ATOM 2130 C CA . LEU A 1 291 ? 1.275 -2.480 7.836 1.00 91.56 291 LEU A CA 1
ATOM 2131 C C . LEU A 1 291 ? 1.548 -3.619 6.843 1.00 91.56 291 LEU A C 1
ATOM 2133 O O . LEU A 1 291 ? 0.928 -3.671 5.785 1.00 91.56 291 LEU A O 1
ATOM 2137 N N . PHE A 1 292 ? 2.424 -4.563 7.180 1.00 87.69 292 PHE A N 1
ATOM 2138 C CA . PHE A 1 292 ? 2.997 -5.528 6.232 1.00 87.69 292 PHE A CA 1
ATOM 2139 C C . PHE A 1 292 ? 3.800 -4.819 5.120 1.00 87.69 292 PHE A C 1
ATOM 2141 O O . PHE A 1 292 ? 3.505 -3.684 4.746 1.00 87.69 292 PHE A O 1
ATOM 2148 N N . HIS A 1 293 ? 4.837 -5.481 4.601 1.00 90.06 293 HIS A N 1
ATOM 2149 C CA . HIS A 1 293 ? 5.861 -4.869 3.742 1.00 90.06 293 HIS A CA 1
ATOM 2150 C C . HIS A 1 293 ? 5.258 -4.009 2.616 1.00 90.06 293 HIS A C 1
ATOM 2152 O O . HIS A 1 293 ? 5.326 -2.777 2.655 1.00 90.06 293 HIS A O 1
ATOM 2158 N N . SER A 1 294 ? 4.550 -4.653 1.682 1.00 89.69 294 SER A N 1
ATOM 2159 C CA . SER A 1 294 ? 4.164 -4.009 0.427 1.00 89.69 294 SER A CA 1
ATOM 2160 C C . SER A 1 294 ? 2.935 -3.105 0.530 1.00 89.69 294 SER A C 1
ATOM 2162 O O . SER A 1 294 ? 2.717 -2.244 -0.321 1.00 89.69 294 SER A O 1
ATOM 2164 N N . ASN A 1 295 ? 2.118 -3.211 1.584 1.00 89.25 295 ASN A N 1
ATOM 2165 C CA . ASN A 1 295 ? 0.929 -2.352 1.698 1.00 89.25 295 ASN A CA 1
ATOM 2166 C C . ASN A 1 295 ? 1.281 -0.892 1.999 1.00 89.25 295 ASN A C 1
ATOM 2168 O O . ASN A 1 295 ? 0.478 -0.004 1.711 1.00 89.25 295 ASN A O 1
ATOM 2172 N N . THR A 1 296 ? 2.487 -0.633 2.510 1.00 90.12 296 THR A N 1
ATOM 2173 C CA . THR A 1 296 ? 3.018 0.733 2.618 1.00 90.12 296 THR A CA 1
ATOM 2174 C C . THR A 1 296 ? 3.448 1.328 1.274 1.00 90.12 296 THR A C 1
ATOM 2176 O O . THR A 1 296 ? 3.620 2.538 1.188 1.00 90.12 296 THR A O 1
ATOM 2179 N N . GLU A 1 297 ? 3.537 0.523 0.212 1.00 94.25 297 GLU A N 1
ATOM 2180 C CA . GLU A 1 297 ? 4.004 0.946 -1.118 1.00 94.25 297 GLU A CA 1
ATOM 2181 C C . GLU A 1 297 ? 2.870 0.978 -2.153 1.00 94.25 297 GLU A C 1
ATOM 2183 O O . GLU A 1 297 ? 2.770 1.876 -2.996 1.00 94.25 297 GLU A O 1
ATOM 2188 N N . ARG A 1 298 ? 1.959 0.002 -2.069 1.00 92.38 298 ARG A N 1
ATOM 2189 C CA . ARG A 1 298 ? 0.892 -0.247 -3.054 1.00 92.38 298 ARG A CA 1
ATOM 2190 C C . ARG A 1 298 ? 0.014 0.967 -3.330 1.00 92.38 298 ARG A C 1
ATOM 2192 O O . ARG A 1 298 ? -0.335 1.226 -4.485 1.00 92.38 298 ARG A O 1
ATOM 2199 N N . GLY A 1 299 ? -0.336 1.722 -2.290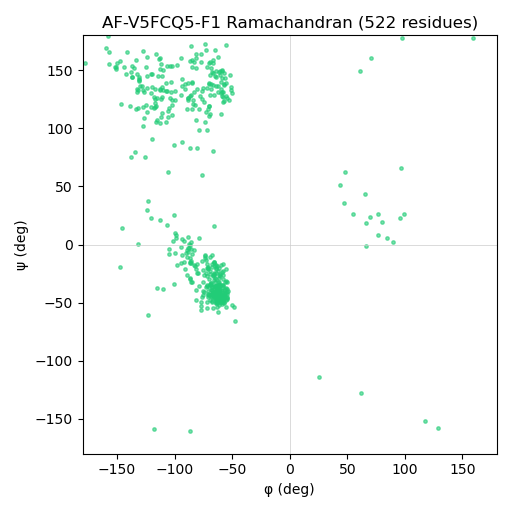 1.00 91.25 299 GLY A N 1
ATOM 2200 C CA . GLY A 1 299 ? -1.170 2.914 -2.438 1.00 91.25 299 GLY A CA 1
ATOM 2201 C C . GLY A 1 299 ? -0.493 4.031 -3.230 1.00 91.25 299 GLY A C 1
ATOM 2202 O O . GLY A 1 299 ? -1.147 4.670 -4.053 1.00 91.25 299 GLY A O 1
ATOM 2203 N N . TYR A 1 300 ? 0.821 4.208 -3.086 1.00 94.06 300 TYR A N 1
ATOM 2204 C CA . TYR A 1 300 ? 1.570 5.183 -3.877 1.00 94.06 300 TYR A CA 1
ATOM 2205 C C . TYR A 1 300 ? 1.704 4.755 -5.331 1.00 94.06 300 TYR A C 1
ATOM 2207 O O . TYR A 1 300 ? 1.480 5.574 -6.224 1.00 94.06 300 TYR A O 1
ATOM 2215 N N . VAL A 1 301 ? 2.001 3.475 -5.589 1.00 94.56 301 VAL A N 1
ATOM 2216 C CA . VAL A 1 301 ? 2.079 2.953 -6.962 1.00 94.56 301 VAL A CA 1
ATOM 2217 C C . VAL A 1 301 ? 0.754 3.187 -7.698 1.00 94.56 301 VAL A C 1
ATOM 2219 O O . VAL A 1 301 ? 0.750 3.727 -8.809 1.00 94.56 301 VAL A O 1
ATOM 2222 N N . ARG A 1 302 ? -0.381 2.875 -7.051 1.00 91.75 302 ARG A N 1
ATOM 2223 C CA . ARG A 1 302 ? -1.724 3.044 -7.629 1.00 91.75 302 ARG A CA 1
ATOM 2224 C C . ARG A 1 302 ? -2.160 4.511 -7.742 1.00 91.75 302 ARG A C 1
ATOM 2226 O O . ARG A 1 302 ? -2.626 4.936 -8.802 1.00 91.75 302 ARG A O 1
ATOM 2233 N N . GLY A 1 303 ? -2.025 5.279 -6.662 1.00 87.62 303 GLY A N 1
ATOM 2234 C CA . GLY A 1 303 ? -2.605 6.618 -6.523 1.00 87.62 303 GLY A CA 1
ATOM 2235 C C . GLY A 1 303 ? -1.719 7.771 -7.007 1.00 87.62 303 GLY A C 1
ATOM 2236 O O . GLY A 1 303 ? -2.240 8.822 -7.401 1.00 87.62 303 GLY A O 1
ATOM 2237 N N . VAL A 1 304 ? -0.394 7.598 -7.008 1.00 93.00 304 VAL A N 1
ATOM 2238 C CA . VAL A 1 304 ? 0.574 8.680 -7.262 1.00 93.00 304 VAL A CA 1
ATOM 2239 C C . VAL A 1 304 ? 1.491 8.355 -8.439 1.00 93.00 304 VAL A C 1
ATOM 2241 O O . VAL A 1 304 ? 1.446 9.067 -9.445 1.00 93.00 304 VAL A O 1
ATOM 2244 N N . MET A 1 305 ? 2.270 7.271 -8.360 1.00 95.81 305 MET A N 1
ATOM 2245 C CA . MET A 1 305 ? 3.271 6.913 -9.374 1.00 95.81 305 MET A CA 1
ATOM 2246 C C . MET A 1 305 ? 2.647 6.740 -10.758 1.00 95.81 305 MET A C 1
ATOM 2248 O O . MET A 1 305 ? 3.189 7.257 -11.731 1.00 95.81 305 MET A O 1
ATOM 2252 N N . ARG A 1 306 ? 1.473 6.095 -10.846 1.00 95.81 306 ARG A N 1
ATOM 2253 C CA . ARG A 1 306 ? 0.717 5.948 -12.101 1.00 95.81 306 ARG A CA 1
ATOM 2254 C C . ARG A 1 306 ? 0.540 7.275 -12.833 1.00 95.81 306 ARG A C 1
ATOM 2256 O O . ARG A 1 306 ? 0.886 7.377 -14.004 1.00 95.81 306 ARG A O 1
ATOM 2263 N N . ARG A 1 307 ? 0.042 8.300 -12.132 1.00 94.88 307 ARG A N 1
ATOM 2264 C CA . ARG A 1 307 ? -0.218 9.628 -12.712 1.00 94.88 307 ARG A CA 1
ATOM 2265 C C . ARG A 1 307 ? 1.078 10.375 -13.024 1.00 94.88 307 ARG A C 1
ATOM 2267 O O . ARG A 1 307 ? 1.182 10.956 -14.101 1.00 94.88 307 ARG A O 1
ATOM 2274 N N . LYS A 1 308 ? 2.063 10.325 -12.116 1.00 96.06 308 LYS A N 1
ATOM 2275 C CA . LYS A 1 308 ? 3.381 10.954 -12.313 1.00 96.06 308 LYS A CA 1
ATOM 2276 C C . LYS A 1 308 ? 4.086 10.401 -13.558 1.00 96.06 308 LYS A C 1
ATOM 2278 O O . LYS A 1 308 ? 4.528 11.177 -14.402 1.00 96.06 308 LYS A O 1
ATOM 2283 N N . LEU A 1 309 ? 4.140 9.074 -13.702 1.00 97.62 309 LEU A N 1
ATOM 2284 C CA . LEU A 1 309 ? 4.742 8.431 -14.869 1.00 97.62 309 LEU A CA 1
ATOM 2285 C C . LEU A 1 309 ? 3.938 8.711 -16.137 1.00 97.62 309 LEU A C 1
ATOM 2287 O O . LEU A 1 309 ? 4.535 9.024 -17.157 1.00 97.62 309 LEU A O 1
ATOM 2291 N N . GLU A 1 310 ? 2.607 8.630 -16.093 1.00 97.50 310 GLU A N 1
ATOM 2292 C CA . GLU A 1 310 ? 1.775 8.901 -17.269 1.00 97.50 310 GLU A CA 1
ATOM 2293 C C . GLU A 1 310 ? 2.013 10.310 -17.829 1.00 97.50 310 GLU A C 1
ATOM 2295 O O . GLU A 1 310 ? 2.169 10.466 -19.039 1.00 97.50 310 GLU A O 1
ATOM 2300 N N . GLN A 1 311 ? 2.099 11.324 -16.963 1.00 97.44 311 GLN A N 1
ATOM 2301 C CA . GLN A 1 311 ? 2.404 12.693 -17.377 1.00 97.44 311 GLN A CA 1
ATOM 2302 C C . GLN A 1 311 ? 3.806 12.801 -17.994 1.00 97.44 311 GLN A C 1
ATOM 2304 O O . GLN A 1 311 ? 3.939 13.252 -19.133 1.00 97.44 311 GLN A O 1
ATOM 2309 N N . ALA A 1 312 ? 4.838 12.341 -17.279 1.00 97.69 312 ALA A N 1
ATOM 2310 C CA . ALA A 1 312 ? 6.222 12.419 -17.749 1.00 97.69 312 ALA A CA 1
ATOM 2311 C C . ALA A 1 312 ? 6.444 11.635 -19.054 1.00 97.69 312 ALA A C 1
ATOM 2313 O O . ALA A 1 312 ? 7.190 12.072 -19.928 1.00 97.69 312 ALA A O 1
ATOM 2314 N N . LEU A 1 313 ? 5.771 10.493 -19.205 1.00 97.94 313 LEU A N 1
ATOM 2315 C CA . LEU A 1 313 ? 5.866 9.635 -20.380 1.00 97.94 313 LEU A CA 1
ATOM 2316 C C . LEU A 1 313 ? 5.161 10.230 -21.594 1.00 97.94 313 LEU A C 1
ATOM 2318 O O . LEU A 1 313 ? 5.663 10.087 -22.703 1.00 97.94 313 LEU A O 1
ATOM 2322 N N . ARG A 1 314 ? 4.028 10.919 -21.419 1.00 97.81 314 ARG A N 1
ATOM 2323 C CA . ARG A 1 314 ? 3.361 11.623 -22.527 1.00 97.81 314 ARG A CA 1
ATOM 2324 C C . ARG A 1 314 ? 4.250 12.718 -23.111 1.00 97.81 314 ARG A C 1
ATOM 2326 O O . ARG A 1 314 ? 4.349 12.824 -24.331 1.00 97.81 314 ARG A O 1
ATOM 2333 N N . GLU A 1 315 ? 4.904 13.496 -22.252 1.00 96.94 315 GLU A N 1
ATOM 2334 C CA . GLU A 1 315 ? 5.846 14.543 -22.664 1.00 96.94 315 GLU A CA 1
ATOM 2335 C C . GLU A 1 315 ? 7.066 13.946 -23.382 1.00 96.94 315 GLU A C 1
ATOM 2337 O O . GLU A 1 315 ? 7.393 14.347 -24.502 1.00 96.94 315 GLU A O 1
ATOM 2342 N N . GLU A 1 316 ? 7.693 12.936 -22.773 1.00 97.19 316 GLU A N 1
ATOM 2343 C CA . GLU A 1 316 ? 8.878 12.270 -23.322 1.00 97.19 316 GLU A CA 1
ATOM 2344 C C . GLU A 1 316 ? 8.579 11.561 -24.649 1.00 97.19 316 GLU A C 1
ATOM 2346 O O . GLU A 1 316 ? 9.368 11.631 -25.594 1.00 97.19 316 GLU A O 1
ATOM 2351 N N . TRP A 1 317 ? 7.423 10.896 -24.747 1.00 97.12 317 TRP A N 1
ATOM 2352 C CA . TRP A 1 317 ? 7.006 10.182 -25.950 1.00 97.12 317 TRP A CA 1
ATOM 2353 C C . TRP A 1 317 ? 6.701 11.132 -27.104 1.00 97.12 317 TRP A C 1
ATOM 2355 O O . TRP A 1 317 ? 7.085 10.843 -28.238 1.00 97.12 317 TRP A O 1
ATOM 2365 N N . ALA A 1 318 ? 6.074 12.281 -26.833 1.00 95.38 318 ALA A N 1
ATOM 2366 C CA . ALA A 1 318 ? 5.819 13.299 -27.848 1.00 95.38 318 ALA A CA 1
ATOM 2367 C C . ALA A 1 318 ? 7.128 13.848 -28.441 1.00 95.38 318 ALA A C 1
ATOM 2369 O O . ALA A 1 318 ? 7.244 13.965 -29.664 1.00 95.38 318 ALA A O 1
ATOM 2370 N N . SER A 1 319 ? 8.130 14.124 -27.595 1.00 94.88 319 SER A N 1
ATOM 2371 C CA . SER A 1 319 ? 9.457 14.560 -28.051 1.00 94.88 319 SER A CA 1
ATOM 2372 C C . SER A 1 319 ? 10.177 13.450 -28.821 1.00 94.88 319 SER A C 1
ATOM 2374 O O . SER A 1 319 ? 10.529 13.624 -29.987 1.00 94.88 319 SER A O 1
ATOM 2376 N N . SER A 1 320 ? 10.309 12.269 -28.210 1.00 93.56 320 SER A N 1
ATOM 2377 C CA . SER A 1 320 ? 11.041 11.130 -28.779 1.00 93.56 320 SER A CA 1
ATOM 2378 C C . SER A 1 320 ? 10.454 10.650 -30.106 1.00 93.56 320 SER A C 1
ATOM 2380 O O . SER A 1 320 ? 11.192 10.233 -30.998 1.00 93.56 320 SER A O 1
ATOM 2382 N N . SER A 1 321 ? 9.128 10.711 -30.258 1.00 92.75 321 SER A N 1
ATOM 2383 C CA . SER A 1 321 ? 8.455 10.306 -31.495 1.00 92.75 321 SER A CA 1
ATOM 2384 C C . SER A 1 321 ? 8.694 11.282 -32.631 1.00 92.75 321 SER A C 1
ATOM 2386 O O . SER A 1 321 ? 8.922 10.856 -33.763 1.00 92.75 321 SER A O 1
ATOM 2388 N N . LYS A 1 322 ? 8.688 12.587 -32.342 1.00 92.56 322 LYS A N 1
ATOM 2389 C CA . LYS A 1 322 ? 8.995 13.617 -33.335 1.00 92.56 322 LYS A CA 1
ATOM 2390 C C . LYS A 1 322 ? 10.441 13.495 -33.821 1.00 92.56 322 LYS A C 1
ATOM 2392 O O . LYS A 1 322 ? 10.676 13.462 -35.029 1.00 92.56 322 LYS A O 1
ATOM 2397 N N . ASP A 1 323 ? 11.383 13.359 -32.891 1.00 91.56 323 ASP A N 1
ATOM 2398 C CA . ASP A 1 323 ? 12.807 13.226 -33.205 1.00 91.56 323 ASP A CA 1
ATOM 2399 C C . ASP A 1 323 ? 13.082 11.921 -33.971 1.00 91.56 323 ASP A C 1
ATOM 2401 O O . ASP A 1 323 ? 13.783 11.915 -34.988 1.00 91.56 323 ASP A O 1
ATOM 2405 N N . GLY A 1 324 ? 12.443 10.824 -33.551 1.00 89.88 324 GLY A N 1
ATOM 2406 C CA . GLY A 1 324 ? 12.519 9.523 -34.211 1.00 89.88 324 GLY A CA 1
ATOM 2407 C C . GLY A 1 324 ? 11.998 9.537 -35.649 1.00 89.88 324 GLY A C 1
ATOM 2408 O O . GLY A 1 324 ? 12.679 9.035 -36.542 1.00 89.88 324 GLY A O 1
ATOM 2409 N N . LEU A 1 325 ? 10.836 10.152 -35.900 1.00 90.00 325 LEU A N 1
ATOM 2410 C CA . LEU A 1 325 ? 10.289 10.306 -37.255 1.00 90.00 325 LEU A CA 1
ATOM 2411 C C . LEU A 1 325 ? 11.195 11.166 -38.140 1.00 90.00 325 LEU A C 1
ATOM 2413 O O . LEU A 1 325 ? 11.471 10.775 -39.270 1.00 90.00 325 LEU A O 1
ATOM 2417 N N . SER A 1 326 ? 11.716 12.282 -37.619 1.00 89.12 326 SER A N 1
ATOM 2418 C CA . SER A 1 326 ? 12.631 13.144 -38.382 1.00 89.12 326 SER A CA 1
ATOM 2419 C C . SER A 1 326 ? 13.914 12.408 -38.790 1.00 89.12 326 SER A C 1
ATOM 2421 O O . SER A 1 326 ? 14.342 12.485 -39.941 1.00 89.12 326 SER A O 1
ATOM 2423 N N . THR A 1 327 ? 14.465 11.595 -37.884 1.00 87.50 327 THR A N 1
ATOM 2424 C CA . THR A 1 327 ? 15.658 10.782 -38.148 1.00 87.50 327 THR A CA 1
ATOM 2425 C C . THR A 1 327 ? 15.365 9.704 -39.196 1.00 87.50 327 THR A C 1
ATOM 2427 O O . THR A 1 327 ? 16.171 9.476 -40.097 1.00 87.50 327 THR A O 1
ATOM 2430 N N . LEU A 1 328 ? 14.197 9.053 -39.128 1.00 85.38 328 LEU A N 1
ATOM 2431 C CA . LEU A 1 328 ? 13.783 8.064 -40.129 1.00 85.38 328 LEU A CA 1
ATOM 2432 C C . LEU A 1 328 ? 13.598 8.689 -41.516 1.00 85.38 328 LEU A C 1
ATOM 2434 O O . LEU A 1 328 ? 14.035 8.098 -42.501 1.00 85.38 328 LEU A O 1
ATOM 2438 N N . GLU A 1 329 ? 13.019 9.889 -41.608 1.00 84.62 329 GLU A N 1
ATOM 2439 C CA . GLU A 1 329 ? 12.884 10.624 -42.871 1.00 84.62 329 GLU A CA 1
ATOM 2440 C C . GLU A 1 329 ? 14.248 10.978 -43.488 1.00 84.62 329 GLU A C 1
ATOM 2442 O O . GLU A 1 329 ? 14.426 10.894 -44.707 1.00 84.62 329 GLU A O 1
ATOM 2447 N N . GLU A 1 330 ? 15.233 11.353 -42.668 1.00 83.44 330 GLU A N 1
ATOM 2448 C CA . GLU A 1 330 ? 16.606 11.603 -43.120 1.00 83.44 330 GLU A CA 1
ATOM 2449 C C . GLU A 1 330 ? 17.300 10.328 -43.607 1.00 83.44 330 GLU A C 1
ATOM 2451 O O . GLU A 1 330 ? 17.944 10.337 -44.659 1.00 83.44 330 GLU A O 1
ATOM 2456 N N . MET A 1 331 ? 17.128 9.214 -42.894 1.00 79.62 331 MET A N 1
ATOM 2457 C CA . MET A 1 331 ? 17.695 7.926 -43.294 1.00 79.62 331 MET A CA 1
ATOM 2458 C C . MET A 1 331 ? 17.014 7.356 -44.549 1.00 79.62 331 MET A C 1
ATOM 2460 O O . MET A 1 331 ? 17.683 6.743 -45.383 1.00 79.62 331 MET A O 1
ATOM 2464 N N . ALA A 1 332 ? 15.707 7.571 -44.729 1.00 77.00 332 ALA A N 1
ATOM 2465 C CA . ALA A 1 332 ? 14.967 7.137 -45.915 1.00 77.00 332 ALA A CA 1
ATOM 2466 C C . ALA A 1 332 ? 15.492 7.817 -47.192 1.00 77.00 332 ALA A C 1
ATOM 2468 O O . ALA A 1 332 ? 15.621 7.172 -48.234 1.00 77.00 332 ALA A O 1
ATOM 2469 N N . LYS A 1 333 ? 15.914 9.088 -47.098 1.00 78.00 333 LYS A N 1
ATOM 2470 C CA . LYS A 1 333 ? 16.604 9.805 -48.190 1.00 78.00 333 LYS A CA 1
ATOM 2471 C C . LYS A 1 333 ? 17.954 9.173 -48.566 1.00 78.00 333 LYS A C 1
ATOM 2473 O O . LYS A 1 333 ? 18.451 9.436 -49.657 1.00 78.00 333 LYS A O 1
ATOM 2478 N N . GLN A 1 334 ? 18.533 8.338 -47.698 1.00 71.69 334 GLN A N 1
ATOM 2479 C CA . GLN A 1 334 ? 19.814 7.647 -47.897 1.00 71.69 334 GLN A CA 1
ATOM 2480 C C . GLN A 1 334 ? 19.670 6.165 -48.320 1.00 71.69 334 GLN A C 1
ATOM 2482 O O . GLN A 1 334 ? 20.682 5.493 -48.509 1.00 71.69 334 GLN A O 1
ATOM 2487 N N . GLY A 1 335 ? 18.446 5.652 -48.535 1.00 59.41 335 GLY A N 1
ATOM 2488 C CA . GLY A 1 335 ? 18.209 4.393 -49.265 1.00 59.41 335 GLY A CA 1
ATOM 2489 C C . GLY A 1 335 ? 18.047 3.093 -48.454 1.00 59.41 335 GLY A C 1
ATOM 2490 O O . GLY A 1 335 ? 18.254 2.016 -49.014 1.00 59.41 335 GLY A O 1
ATOM 2491 N N . GLY A 1 336 ? 17.671 3.133 -47.168 1.00 58.38 336 GLY A N 1
ATOM 2492 C CA . GLY A 1 336 ? 17.301 1.927 -46.395 1.00 58.38 336 GLY A CA 1
ATOM 2493 C C . GLY A 1 336 ? 15.787 1.659 -46.416 1.00 58.38 336 GLY A C 1
ATOM 2494 O O . GLY A 1 336 ? 15.032 2.604 -46.261 1.00 58.38 336 GLY A O 1
ATOM 2495 N N . SER A 1 337 ? 15.315 0.414 -46.607 1.00 56.12 337 SER A N 1
ATOM 2496 C CA . SER A 1 337 ? 13.879 0.169 -46.903 1.00 56.12 337 SER A CA 1
ATOM 2497 C C . SER A 1 337 ? 13.144 -0.926 -46.107 1.00 56.12 337 SER A C 1
ATOM 2499 O O . SER A 1 337 ? 11.969 -1.139 -46.358 1.00 56.12 337 SER A O 1
ATOM 2501 N N . GLY A 1 338 ? 13.776 -1.643 -45.164 1.00 55.25 338 GLY A N 1
ATOM 2502 C CA . GLY A 1 338 ? 13.124 -2.799 -44.498 1.00 55.25 338 GLY A CA 1
ATOM 2503 C C . GLY A 1 338 ? 12.863 -2.671 -42.991 1.00 55.25 338 GLY A C 1
ATOM 2504 O O . GLY A 1 338 ? 11.849 -3.141 -42.488 1.00 55.25 338 GLY A O 1
ATOM 2505 N N . VAL A 1 339 ? 13.783 -2.049 -42.247 1.00 56.69 339 VAL A N 1
ATOM 2506 C CA . VAL A 1 339 ? 13.668 -1.843 -40.784 1.00 56.69 339 VAL A CA 1
ATOM 2507 C C . VAL A 1 339 ? 12.893 -0.555 -40.458 1.00 56.69 339 VAL A C 1
ATOM 2509 O O . VAL A 1 339 ? 12.412 -0.380 -39.340 1.00 56.69 339 VAL A O 1
ATOM 2512 N N . MET A 1 340 ? 12.740 0.330 -41.447 1.00 64.44 340 MET A N 1
ATOM 2513 C CA . MET A 1 340 ? 12.138 1.653 -41.284 1.00 64.44 340 MET A CA 1
ATOM 2514 C C . MET A 1 340 ? 10.630 1.589 -41.052 1.00 64.44 340 MET A C 1
ATOM 2516 O O . MET A 1 340 ? 10.165 2.193 -40.093 1.00 64.44 340 MET A O 1
ATOM 2520 N N . ASP A 1 341 ? 9.894 0.781 -41.817 1.00 67.62 341 ASP A N 1
ATOM 2521 C CA . ASP A 1 341 ? 8.424 0.734 -41.755 1.00 67.62 341 ASP A CA 1
ATOM 2522 C C . ASP A 1 341 ? 7.900 0.366 -40.357 1.00 67.62 341 ASP A C 1
ATOM 2524 O O . ASP A 1 341 ? 6.921 0.924 -39.860 1.00 67.62 341 ASP A O 1
ATOM 2528 N N . GLY A 1 342 ? 8.579 -0.565 -39.684 1.00 75.88 342 GLY A N 1
ATOM 2529 C CA . GLY A 1 342 ? 8.191 -1.027 -38.355 1.00 75.88 342 GLY A CA 1
ATOM 2530 C C . GLY A 1 342 ? 8.520 -0.043 -37.223 1.00 75.88 342 GLY A C 1
ATOM 2531 O O . GLY A 1 342 ? 7.775 0.038 -36.245 1.00 75.88 342 GLY A O 1
ATOM 2532 N N . LEU A 1 343 ? 9.612 0.718 -37.353 1.00 82.56 343 LEU A N 1
ATOM 2533 C CA . LEU A 1 343 ? 9.956 1.808 -36.432 1.00 82.56 343 LEU A CA 1
ATOM 2534 C C . LEU A 1 343 ? 9.064 3.030 -36.664 1.00 82.56 343 LEU A C 1
ATOM 2536 O O . LEU A 1 343 ? 8.591 3.632 -35.704 1.00 82.56 343 LEU A O 1
ATOM 2540 N N . GLU A 1 344 ? 8.783 3.358 -37.922 1.00 84.69 344 GLU A N 1
ATOM 2541 C CA . GLU A 1 344 ? 7.884 4.445 -38.295 1.00 84.69 344 GLU A CA 1
ATOM 2542 C C . GLU A 1 344 ? 6.475 4.196 -37.747 1.00 84.69 344 GLU A C 1
ATOM 2544 O O . GLU A 1 344 ? 5.902 5.068 -37.093 1.00 84.69 344 GLU A O 1
ATOM 2549 N N . ALA A 1 345 ? 5.945 2.980 -37.914 1.00 85.62 345 ALA A N 1
ATOM 2550 C CA . ALA A 1 345 ? 4.664 2.589 -37.331 1.00 85.62 345 ALA A CA 1
ATOM 2551 C C . ALA A 1 345 ? 4.652 2.702 -35.796 1.00 85.62 345 ALA A C 1
ATOM 2553 O O . ALA A 1 345 ? 3.626 3.061 -35.221 1.00 85.62 345 ALA A O 1
ATOM 2554 N N . ALA A 1 346 ? 5.779 2.424 -35.129 1.00 86.94 346 ALA A N 1
ATOM 2555 C CA . ALA A 1 346 ? 5.891 2.580 -33.682 1.00 86.94 346 ALA A CA 1
ATOM 2556 C C . ALA A 1 346 ? 5.838 4.055 -33.256 1.00 86.94 346 ALA A C 1
ATOM 2558 O O . ALA A 1 346 ? 5.110 4.369 -32.324 1.00 86.94 346 ALA A O 1
ATOM 2559 N N . PHE A 1 347 ? 6.544 4.956 -33.946 1.00 90.50 347 PHE A N 1
ATOM 2560 C CA . PHE A 1 347 ? 6.539 6.390 -33.626 1.00 90.50 347 PHE A CA 1
ATOM 2561 C C . PHE A 1 347 ? 5.253 7.120 -34.038 1.00 90.50 347 PHE A C 1
ATOM 2563 O O . PHE A 1 347 ? 4.886 8.128 -33.436 1.00 90.50 347 PHE A O 1
ATOM 2570 N N . ARG A 1 348 ? 4.539 6.629 -35.057 1.00 90.81 348 ARG A N 1
ATOM 2571 C CA . ARG A 1 348 ? 3.224 7.173 -35.436 1.00 90.81 348 ARG A CA 1
ATOM 2572 C C . ARG A 1 348 ? 2.131 6.833 -34.421 1.00 90.81 348 ARG A C 1
ATOM 2574 O O . ARG A 1 348 ? 1.120 7.530 -34.379 1.00 90.81 348 ARG A O 1
ATOM 2581 N N . ASP A 1 349 ? 2.329 5.806 -33.600 1.00 91.25 349 ASP A N 1
ATOM 2582 C CA . ASP A 1 349 ? 1.410 5.450 -32.525 1.00 91.25 349 ASP A CA 1
ATOM 2583 C C . ASP A 1 349 ? 1.512 6.450 -31.360 1.00 91.25 349 ASP A C 1
ATOM 2585 O O . ASP A 1 349 ? 2.473 6.461 -30.592 1.00 91.25 349 ASP A O 1
ATOM 2589 N N . GLN A 1 350 ? 0.507 7.317 -31.246 1.00 92.00 350 GLN A N 1
ATOM 2590 C CA . GLN A 1 350 ? 0.428 8.353 -30.211 1.00 92.00 350 GLN A CA 1
ATOM 2591 C C . GLN A 1 350 ? -0.221 7.855 -28.913 1.00 92.00 350 GLN A C 1
ATOM 2593 O O . GLN A 1 350 ? -0.379 8.626 -27.963 1.00 92.00 350 GLN A O 1
ATOM 2598 N N . GLU A 1 351 ? -0.636 6.588 -28.858 1.00 94.38 351 GLU A N 1
ATOM 2599 C CA . GLU A 1 351 ? -1.183 6.018 -27.638 1.00 94.38 351 GLU A CA 1
ATOM 2600 C C . GLU A 1 351 ? -0.110 5.976 -26.542 1.00 94.38 351 GLU A C 1
ATOM 2602 O O . GLU A 1 351 ? 1.036 5.614 -26.788 1.00 94.38 351 GLU A O 1
ATOM 2607 N N . VAL A 1 352 ? -0.494 6.356 -25.323 1.00 96.88 352 VAL A N 1
ATOM 2608 C CA . VAL A 1 352 ? 0.315 6.211 -24.109 1.00 96.88 352 VAL A CA 1
ATOM 2609 C C . VAL A 1 352 ? -0.629 5.760 -23.007 1.00 96.88 352 VAL A C 1
ATOM 2611 O O . VAL A 1 352 ? -1.593 6.470 -22.697 1.00 96.88 352 VAL A O 1
ATOM 2614 N N . ARG A 1 353 ? -0.373 4.582 -22.431 1.00 97.25 353 ARG A N 1
ATOM 2615 C CA . ARG A 1 353 ? -1.132 4.054 -21.289 1.00 97.25 353 ARG A CA 1
ATOM 2616 C C . ARG A 1 353 ? -0.206 3.637 -20.155 1.00 97.25 353 ARG A C 1
ATOM 2618 O O . ARG A 1 353 ? 0.792 2.959 -20.384 1.00 97.25 353 ARG A O 1
ATOM 2625 N N . VAL A 1 354 ? -0.579 3.996 -18.933 1.00 98.12 354 VAL A N 1
ATOM 2626 C CA . VAL A 1 354 ? 0.072 3.526 -17.707 1.00 98.12 354 VAL A CA 1
ATOM 2627 C C . VAL A 1 354 ? -1.012 2.950 -16.809 1.00 98.12 354 VAL A C 1
ATOM 2629 O O . VAL A 1 354 ? -1.841 3.683 -16.267 1.00 98.12 354 VAL A O 1
ATOM 2632 N N . ASP A 1 355 ? -1.002 1.629 -16.678 1.00 97.62 355 ASP A N 1
ATOM 2633 C CA . ASP A 1 355 ? -1.954 0.880 -15.865 1.00 97.62 355 ASP A CA 1
ATOM 2634 C C . ASP A 1 355 ? -1.235 0.249 -14.669 1.00 97.62 355 ASP A C 1
ATOM 2636 O O . ASP A 1 355 ? -0.016 0.102 -14.670 1.00 97.62 355 ASP A O 1
ATOM 2640 N N . VAL A 1 356 ? -1.988 -0.124 -13.638 1.00 96.81 356 VAL A N 1
ATOM 2641 C CA . VAL A 1 356 ? -1.472 -0.834 -12.459 1.00 96.81 356 VAL A CA 1
ATOM 2642 C C . VAL A 1 356 ? -2.032 -2.247 -12.502 1.00 96.81 356 VAL A C 1
ATOM 2644 O O . VAL A 1 356 ? -3.206 -2.429 -12.815 1.00 96.81 356 VAL A O 1
ATOM 2647 N N . SER A 1 357 ? -1.185 -3.233 -12.232 1.00 96.69 357 SER A N 1
ATOM 2648 C CA . SER A 1 357 ? -1.542 -4.648 -12.262 1.00 96.69 357 SER A CA 1
ATOM 2649 C C . SER A 1 357 ? -2.684 -4.960 -11.297 1.00 96.69 357 SER A C 1
ATOM 2651 O O . SER A 1 357 ? -2.603 -4.667 -10.104 1.00 96.69 357 SER A O 1
ATOM 2653 N N . GLU A 1 358 ? -3.724 -5.619 -11.803 1.00 93.50 358 GLU A N 1
ATOM 2654 C CA . GLU A 1 358 ? -4.859 -6.078 -10.990 1.00 93.50 358 GLU A CA 1
ATOM 2655 C C . GLU A 1 358 ? -4.587 -7.451 -10.352 1.00 93.50 358 GLU A C 1
ATOM 2657 O O . GLU A 1 358 ? -5.271 -7.854 -9.413 1.00 93.50 358 GLU A O 1
ATOM 2662 N N . ASN A 1 359 ? -3.559 -8.169 -10.823 1.00 94.00 359 ASN A N 1
ATOM 2663 C CA . ASN A 1 359 ? -3.111 -9.433 -10.226 1.00 94.00 359 ASN A CA 1
ATOM 2664 C C . ASN A 1 359 ? -1.968 -9.267 -9.213 1.00 94.00 359 ASN A C 1
ATOM 2666 O O . ASN A 1 359 ? -1.508 -10.258 -8.637 1.00 94.00 359 ASN A O 1
ATOM 2670 N N . ASP A 1 360 ? -1.485 -8.041 -9.018 1.00 93.50 360 ASP A N 1
ATOM 2671 C CA . ASP A 1 360 ? -0.439 -7.750 -8.044 1.00 93.50 360 ASP A CA 1
ATOM 2672 C C . ASP A 1 360 ? -1.059 -7.562 -6.652 1.00 93.50 360 ASP A C 1
ATOM 2674 O O . ASP A 1 360 ? -1.971 -6.758 -6.460 1.00 93.50 360 ASP A O 1
ATOM 2678 N N . ARG A 1 361 ? -0.587 -8.345 -5.681 1.00 89.88 361 ARG A N 1
ATOM 2679 C CA . ARG A 1 361 ? -1.119 -8.381 -4.315 1.00 89.88 361 ARG A CA 1
ATOM 2680 C C . ARG A 1 361 ? -0.027 -8.760 -3.328 1.00 89.88 361 ARG A C 1
ATOM 2682 O O . ARG A 1 361 ? 0.883 -9.509 -3.678 1.00 89.88 361 ARG A O 1
ATOM 2689 N N . ASP A 1 362 ? -0.180 -8.303 -2.089 1.00 89.00 362 ASP A N 1
ATOM 2690 C CA . ASP A 1 362 ? 0.703 -8.701 -0.995 1.00 89.00 362 ASP A CA 1
ATOM 2691 C C . ASP A 1 362 ? 0.652 -10.234 -0.802 1.00 89.00 362 ASP A C 1
ATOM 2693 O O . ASP A 1 362 ? -0.425 -10.838 -0.921 1.00 89.00 362 ASP A O 1
ATOM 2697 N N . PRO A 1 363 ? 1.791 -10.902 -0.542 1.00 88.69 363 PRO A N 1
ATOM 2698 C CA . PRO A 1 363 ? 1.803 -12.337 -0.269 1.00 88.69 363 PRO A CA 1
ATOM 2699 C C . PRO A 1 363 ? 1.043 -12.711 1.016 1.00 88.69 363 PRO A C 1
ATOM 2701 O O . PRO A 1 363 ? 0.548 -13.837 1.123 1.00 88.69 363 PRO A O 1
ATOM 2704 N N . TYR A 1 364 ? 0.905 -11.787 1.968 1.00 87.25 364 TYR A N 1
ATOM 2705 C CA . TYR A 1 364 ? 0.195 -11.970 3.226 1.00 87.25 364 TYR A CA 1
ATOM 2706 C C . TYR A 1 364 ? -1.255 -11.483 3.133 1.00 87.25 364 TYR A C 1
ATOM 2708 O O . TYR A 1 364 ? -1.552 -10.360 2.732 1.00 87.25 364 TYR A O 1
ATOM 2716 N N . GLY A 1 365 ? -2.180 -12.351 3.543 1.00 86.31 365 GLY A N 1
ATOM 2717 C CA . GLY A 1 365 ? -3.584 -11.999 3.748 1.00 86.31 365 GLY A CA 1
ATOM 2718 C C . GLY A 1 365 ? -3.954 -12.075 5.226 1.00 86.31 365 GLY A C 1
ATOM 2719 O O . GLY A 1 365 ? -3.393 -12.871 5.979 1.00 86.31 365 GLY A O 1
ATOM 2720 N N . ILE A 1 366 ? -4.929 -11.268 5.636 1.00 84.19 366 ILE A N 1
ATOM 2721 C CA . ILE A 1 366 ? -5.434 -11.214 7.009 1.00 84.19 366 ILE A CA 1
ATOM 2722 C C . ILE A 1 366 ? -6.553 -12.243 7.170 1.00 84.19 366 ILE A C 1
ATOM 2724 O O . ILE A 1 366 ? -7.526 -12.245 6.413 1.00 84.19 366 ILE A O 1
ATOM 2728 N N . ILE A 1 367 ? -6.418 -13.112 8.169 1.00 82.56 367 ILE A N 1
ATOM 2729 C CA . ILE A 1 367 ? -7.429 -14.098 8.557 1.00 82.56 367 ILE A CA 1
ATOM 2730 C C . ILE A 1 367 ? -7.992 -13.686 9.917 1.00 82.56 367 ILE A C 1
ATOM 2732 O O . ILE A 1 367 ? -7.238 -13.510 10.873 1.00 82.56 367 ILE A O 1
ATOM 2736 N N . ILE A 1 368 ? -9.315 -13.574 10.018 1.00 75.69 368 ILE A N 1
ATOM 2737 C CA . ILE A 1 368 ? -10.022 -13.227 11.255 1.00 75.69 368 ILE A CA 1
ATOM 2738 C C . ILE A 1 368 ? -10.736 -14.465 11.794 1.00 75.69 368 ILE A C 1
ATOM 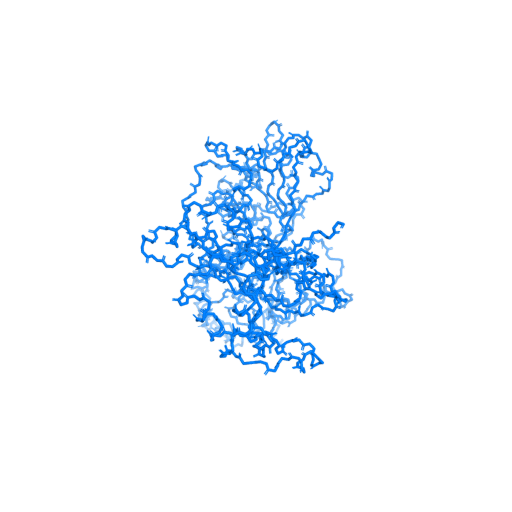2740 O O . ILE A 1 368 ? -11.319 -15.248 11.040 1.00 75.69 368 ILE A O 1
ATOM 2744 N N . ARG A 1 369 ? -10.693 -14.656 13.114 1.00 69.50 369 ARG A N 1
ATOM 2745 C CA . ARG A 1 369 ? -11.452 -15.704 13.799 1.00 69.50 369 ARG A CA 1
ATOM 2746 C C . ARG A 1 369 ? -12.925 -15.284 13.901 1.00 69.50 369 ARG A C 1
ATOM 2748 O O . ARG A 1 369 ? -13.233 -14.201 14.392 1.00 69.50 369 ARG A O 1
ATOM 2755 N N . ARG A 1 370 ? -13.834 -16.131 13.414 1.00 61.38 370 ARG A N 1
ATOM 2756 C CA . ARG A 1 370 ? -15.260 -15.803 13.213 1.00 61.38 370 ARG A CA 1
ATOM 2757 C C . ARG A 1 370 ? -16.086 -15.692 14.495 1.00 61.38 370 ARG A C 1
ATOM 2759 O O . ARG A 1 370 ? -17.188 -15.158 14.457 1.00 61.38 370 ARG A O 1
ATOM 2766 N N . ASP A 1 371 ? -15.586 -16.142 15.642 1.00 54.91 371 ASP A N 1
ATOM 2767 C CA . ASP A 1 371 ? -16.277 -15.939 16.923 1.00 54.91 371 ASP A CA 1
ATOM 2768 C C . ASP A 1 371 ? -16.357 -14.461 17.345 1.00 54.91 371 ASP A C 1
ATOM 2770 O O . ASP A 1 371 ? -17.205 -14.110 18.164 1.00 54.91 371 ASP A O 1
ATOM 2774 N N . LEU A 1 372 ? -15.560 -13.585 16.725 1.00 48.19 372 LEU A N 1
ATOM 2775 C CA . LEU A 1 372 ? -15.647 -12.130 16.875 1.00 48.19 372 LEU A CA 1
ATOM 2776 C C . LEU A 1 372 ? -16.740 -11.483 15.995 1.00 48.19 372 LEU A C 1
ATOM 2778 O O . LEU A 1 372 ? -17.235 -10.410 16.341 1.00 48.19 372 LEU A O 1
ATOM 2782 N N . GLU A 1 373 ? -17.192 -12.137 14.914 1.00 49.69 373 GLU A N 1
ATOM 2783 C CA . GLU A 1 373 ? -18.286 -11.640 14.047 1.00 49.69 373 GLU A CA 1
ATOM 2784 C C . GLU A 1 373 ? -19.665 -11.738 14.733 1.00 49.69 373 GLU A C 1
ATOM 2786 O O . GLU A 1 373 ? -20.612 -11.046 14.360 1.00 49.69 373 GLU A O 1
ATOM 2791 N N . ALA A 1 374 ? -19.778 -12.532 15.807 1.00 47.88 374 ALA A N 1
ATOM 2792 C CA . ALA A 1 374 ? -20.996 -12.699 16.604 1.00 47.88 374 ALA A CA 1
ATOM 2793 C C . ALA A 1 374 ? -21.577 -11.377 17.153 1.00 47.88 374 ALA A C 1
ATOM 2795 O O . ALA A 1 374 ? -22.756 -11.312 17.496 1.00 47.88 374 ALA A O 1
ATOM 2796 N N . ILE A 1 375 ? -20.771 -10.314 17.243 1.00 53.41 375 ILE A N 1
ATOM 2797 C CA . ILE A 1 375 ? -21.169 -9.018 17.812 1.00 53.41 375 ILE A CA 1
ATOM 2798 C C . ILE A 1 375 ? -21.824 -8.096 16.761 1.00 53.41 375 ILE A C 1
ATOM 2800 O O . ILE A 1 375 ? -22.516 -7.143 17.129 1.00 53.41 375 ILE A O 1
ATOM 2804 N N . GLU A 1 376 ? -21.706 -8.379 15.457 1.00 55.41 376 GLU A N 1
ATOM 2805 C CA . GLU A 1 376 ? -22.247 -7.499 14.405 1.00 55.41 376 GLU A CA 1
ATOM 2806 C C . GLU A 1 376 ? -23.772 -7.326 14.484 1.00 55.41 376 GLU A C 1
ATOM 2808 O O . GLU A 1 376 ? -24.283 -6.212 14.336 1.00 55.41 376 GLU A O 1
ATOM 2813 N N . GLY A 1 377 ? -24.504 -8.398 14.813 1.00 63.47 377 GLY A N 1
ATOM 2814 C CA . GLY A 1 377 ? -25.962 -8.357 14.967 1.00 63.47 377 GLY A CA 1
ATOM 2815 C C . GLY A 1 377 ? -26.442 -7.462 16.119 1.00 63.47 377 GLY A C 1
ATOM 2816 O O . GLY A 1 377 ? -27.517 -6.869 16.026 1.00 63.47 377 GLY A O 1
ATOM 2817 N N . LEU A 1 378 ? -25.639 -7.326 17.181 1.00 78.94 378 LEU A N 1
ATOM 2818 C CA . LEU A 1 378 ? -25.909 -6.414 18.297 1.00 78.94 378 LEU A CA 1
ATOM 2819 C C . LEU A 1 378 ? -25.483 -4.982 17.955 1.00 78.94 378 LEU A C 1
ATOM 2821 O O . LEU A 1 378 ? -26.200 -4.037 18.278 1.00 78.94 378 LEU A O 1
ATOM 2825 N N . LYS A 1 379 ? -24.344 -4.821 17.270 1.00 78.50 379 LYS A N 1
ATOM 2826 C CA . LYS A 1 379 ? -23.786 -3.515 16.892 1.00 78.50 379 LYS A CA 1
ATOM 2827 C C . LYS A 1 379 ? -24.782 -2.681 16.086 1.00 78.50 379 LYS A C 1
ATOM 2829 O O . LYS A 1 379 ? -24.962 -1.505 16.391 1.00 78.50 379 LYS A O 1
ATOM 2834 N N . GLY A 1 380 ? -25.464 -3.280 15.107 1.00 81.69 380 GLY A N 1
ATOM 2835 C CA . GLY A 1 380 ? -26.478 -2.578 14.312 1.00 81.69 380 GLY A CA 1
ATOM 2836 C C . GLY A 1 380 ? -27.626 -2.023 15.164 1.00 81.69 380 GLY A C 1
ATOM 2837 O O . GLY A 1 380 ? -27.945 -0.838 15.080 1.00 81.69 380 GLY A O 1
ATOM 2838 N N . ILE A 1 381 ? -28.200 -2.853 16.040 1.00 87.00 381 ILE A N 1
ATOM 2839 C CA . ILE A 1 381 ? -29.295 -2.451 16.940 1.00 87.00 381 ILE A CA 1
ATOM 2840 C C . ILE A 1 381 ? -28.828 -1.394 17.942 1.00 87.00 381 ILE A C 1
ATOM 2842 O O . ILE A 1 381 ? -29.533 -0.411 18.165 1.00 87.00 381 ILE A O 1
ATOM 2846 N N . PHE A 1 382 ? -27.628 -1.555 18.502 1.00 86.12 382 PHE A N 1
ATOM 2847 C CA . PHE A 1 382 ? -27.038 -0.582 19.414 1.00 86.12 382 PHE A CA 1
ATOM 2848 C C . PHE A 1 382 ? -26.902 0.797 18.760 1.00 86.12 382 PHE A C 1
ATOM 2850 O O . PHE A 1 382 ? -27.312 1.794 19.349 1.00 86.12 382 PHE A O 1
ATOM 2857 N N . LEU A 1 383 ? -26.369 0.866 17.535 1.00 85.12 383 LEU A N 1
ATOM 2858 C CA . LEU A 1 383 ? -26.208 2.130 16.814 1.00 85.12 383 LEU A CA 1
ATOM 2859 C C . LEU A 1 383 ? -27.562 2.775 16.501 1.00 85.12 383 LEU A C 1
ATOM 2861 O O . LEU A 1 383 ? -27.733 3.965 16.757 1.00 85.12 383 LEU A O 1
ATOM 2865 N N . MET A 1 384 ? -28.539 1.996 16.026 1.00 88.19 384 MET A N 1
ATOM 2866 C CA . MET A 1 384 ? -29.895 2.503 15.790 1.00 88.19 384 MET A CA 1
ATOM 2867 C C . MET A 1 384 ? -30.506 3.080 17.070 1.00 88.19 384 MET A C 1
ATOM 2869 O O . MET A 1 384 ? -30.980 4.214 17.062 1.00 88.19 384 MET A O 1
ATOM 2873 N N . CYS A 1 385 ? -30.415 2.359 18.190 1.00 89.62 385 CYS A N 1
ATOM 2874 C CA . CYS A 1 385 ? -30.898 2.857 19.476 1.00 89.62 385 CYS A CA 1
ATOM 2875 C C . CYS A 1 385 ? -30.147 4.131 19.890 1.00 89.62 385 CYS A C 1
ATOM 2877 O O . CYS A 1 385 ? -30.785 5.126 20.220 1.00 89.62 385 CYS A O 1
ATOM 2879 N N . LYS A 1 386 ? -28.812 4.155 19.809 1.00 85.19 386 LYS A N 1
ATOM 2880 C CA . LYS A 1 386 ? -27.987 5.314 20.185 1.00 85.19 386 LYS A CA 1
ATOM 2881 C C . LYS A 1 386 ? -28.405 6.593 19.454 1.00 85.19 386 LYS A C 1
ATOM 2883 O O . LYS A 1 386 ? -28.506 7.640 20.087 1.00 85.19 386 LYS A O 1
ATOM 2888 N N . TYR A 1 387 ? -28.633 6.521 18.142 1.00 87.75 387 TYR A N 1
ATOM 2889 C CA . TYR A 1 387 ? -28.925 7.710 17.336 1.00 87.75 387 TYR A CA 1
ATOM 2890 C C . TYR A 1 387 ? -30.403 8.112 17.338 1.00 87.75 387 TYR A C 1
ATOM 2892 O O . TYR A 1 387 ? -30.699 9.302 17.279 1.00 87.75 387 TYR A O 1
ATOM 2900 N N . PHE A 1 388 ? -31.333 7.157 17.428 1.00 90.12 388 PHE A N 1
ATOM 2901 C CA . PHE A 1 388 ? -32.768 7.455 17.350 1.00 90.12 388 PHE A CA 1
ATOM 2902 C C . PHE A 1 388 ? -33.442 7.649 18.710 1.00 90.12 388 PHE A C 1
ATOM 2904 O O . PHE A 1 388 ? -34.526 8.228 18.758 1.00 90.12 388 PHE A O 1
ATOM 2911 N N . THR A 1 389 ? -32.821 7.227 19.818 1.00 88.94 389 THR A N 1
ATOM 2912 C CA . THR A 1 389 ? -33.417 7.388 21.157 1.00 88.94 389 THR A CA 1
ATOM 2913 C C . THR A 1 389 ? -33.711 8.851 21.471 1.00 88.94 389 THR A C 1
ATOM 2915 O O . THR A 1 389 ? -34.830 9.150 21.867 1.00 88.94 389 THR A O 1
ATOM 2918 N N . SER A 1 390 ? -32.773 9.773 21.227 1.00 83.94 390 SER A N 1
ATOM 2919 C CA . SER A 1 390 ? -32.978 11.207 21.491 1.00 83.94 390 SER A CA 1
ATOM 2920 C C . SER A 1 390 ? -34.088 11.826 20.636 1.00 83.94 390 SER A C 1
ATOM 2922 O O . SER A 1 390 ? -34.838 12.676 21.113 1.00 83.94 390 SER A O 1
ATOM 2924 N N . LEU A 1 391 ? -34.231 11.377 19.385 1.00 89.38 391 LEU A N 1
ATOM 2925 C CA . LEU A 1 391 ? -35.303 11.818 18.488 1.00 89.38 391 LEU A CA 1
ATOM 2926 C C . LEU A 1 391 ? -36.671 11.340 18.988 1.00 89.38 391 LEU A C 1
ATOM 2928 O O . LEU A 1 391 ? -37.629 12.113 19.044 1.00 89.38 391 LEU A O 1
ATOM 2932 N N . LEU A 1 392 ? -36.754 10.071 19.395 1.00 88.62 392 LEU A N 1
ATOM 2933 C CA . LEU A 1 392 ? -37.975 9.488 19.941 1.00 88.62 392 LEU A CA 1
ATOM 2934 C C . LEU A 1 392 ? -38.365 10.164 21.258 1.00 88.62 392 LEU A C 1
ATOM 2936 O O . LEU A 1 392 ? -39.508 10.589 21.409 1.00 88.62 392 LEU A O 1
ATOM 2940 N N . THR A 1 393 ? -37.430 10.313 22.197 1.00 85.88 393 THR A N 1
ATOM 2941 C CA . THR A 1 393 ? -37.716 10.892 23.517 1.00 85.88 393 THR A CA 1
ATOM 2942 C C . THR A 1 393 ? -38.018 12.388 23.464 1.00 85.88 393 THR A C 1
ATOM 2944 O O . THR A 1 393 ? -38.844 12.858 24.252 1.00 85.88 393 THR A O 1
ATOM 2947 N N . GLY A 1 394 ? -37.442 13.113 22.498 1.00 84.69 394 GLY A N 1
ATOM 2948 C CA . GLY A 1 394 ? -37.703 14.532 22.242 1.00 84.69 394 GLY A CA 1
ATOM 2949 C C . GLY A 1 394 ? -39.059 14.846 21.594 1.00 84.69 394 GLY A C 1
ATOM 2950 O O . GLY A 1 394 ? -39.440 16.012 21.522 1.00 84.69 394 GLY A O 1
ATOM 2951 N N . THR A 1 395 ? -39.817 13.840 21.144 1.00 85.00 395 THR A N 1
ATOM 2952 C CA . THR A 1 395 ? -41.150 14.050 20.555 1.00 85.00 395 THR A CA 1
ATOM 2953 C C . THR A 1 395 ? -42.200 14.204 21.663 1.00 85.00 395 THR A C 1
ATOM 2955 O O . THR A 1 395 ? -42.540 13.220 22.315 1.00 85.00 395 THR A O 1
ATOM 2958 N N . ALA A 1 396 ? -42.718 15.420 21.885 1.00 77.81 396 ALA A N 1
ATOM 2959 C CA . ALA A 1 396 ? -43.593 15.748 23.023 1.00 77.81 396 ALA A CA 1
ATOM 2960 C C . ALA A 1 396 ? -44.844 14.849 23.135 1.00 77.81 396 ALA A C 1
ATOM 2962 O O . ALA A 1 396 ? -45.078 14.281 24.199 1.00 77.81 396 ALA A O 1
ATOM 2963 N N . ASP A 1 397 ? -45.560 14.640 22.025 1.00 80.38 397 ASP A N 1
ATOM 2964 C CA . ASP A 1 397 ? -46.835 13.899 21.980 1.00 80.38 397 ASP A CA 1
ATOM 2965 C C . ASP A 1 397 ? -46.737 12.564 21.211 1.00 80.38 397 ASP A C 1
ATOM 2967 O O . ASP A 1 397 ? -47.724 12.029 20.707 1.00 80.38 397 ASP A O 1
ATOM 2971 N N . GLY A 1 398 ? -45.522 12.027 21.063 1.00 80.38 398 GLY A N 1
ATOM 2972 C CA . GLY A 1 398 ? -45.278 10.789 20.321 1.00 80.38 398 GLY A CA 1
ATOM 2973 C C . GLY A 1 398 ? -45.490 9.523 21.165 1.00 80.38 398 GLY A C 1
ATOM 2974 O O . GLY A 1 398 ? -45.347 9.555 22.385 1.00 80.38 398 GLY A O 1
ATOM 2975 N N . PRO A 1 399 ? -45.723 8.353 20.540 1.00 82.31 399 PRO A N 1
ATOM 2976 C CA . PRO A 1 399 ? -45.790 7.074 21.251 1.00 82.31 399 PRO A CA 1
ATOM 2977 C C . PRO A 1 399 ? -44.434 6.612 21.813 1.00 82.31 399 PRO A C 1
ATOM 2979 O O . PRO A 1 399 ? -44.414 5.660 22.591 1.00 82.31 399 PRO A O 1
ATOM 2982 N N . LYS A 1 400 ? -43.314 7.257 21.439 1.00 90.50 400 LYS A N 1
ATOM 2983 C CA . LYS A 1 400 ? -41.939 6.996 21.925 1.00 90.50 400 LYS A CA 1
ATOM 2984 C C . LYS A 1 400 ? -41.607 5.502 21.997 1.00 90.50 400 LYS A C 1
ATOM 2986 O O . LYS A 1 400 ? -41.218 4.993 23.044 1.00 90.50 400 LYS A O 1
ATOM 2991 N N . THR A 1 401 ? -41.844 4.786 20.901 1.00 91.50 401 THR A N 1
ATOM 2992 C CA . THR A 1 401 ? -41.754 3.322 20.856 1.00 91.50 401 THR A CA 1
ATOM 2993 C C . THR A 1 401 ? -40.599 2.862 19.969 1.00 91.50 401 THR A C 1
ATOM 2995 O O . THR A 1 401 ? -40.446 3.332 18.845 1.00 91.50 401 THR A O 1
ATOM 2998 N N . MET A 1 402 ? -39.811 1.917 20.478 1.00 92.75 402 MET A N 1
ATOM 2999 C CA . MET A 1 402 ? -38.680 1.258 19.831 1.00 92.75 402 MET A CA 1
ATOM 3000 C C . MET A 1 402 ? -39.007 -0.230 19.662 1.00 92.75 402 MET A C 1
ATOM 3002 O O . MET A 1 402 ? -39.339 -0.907 20.635 1.00 92.75 402 MET A O 1
ATOM 3006 N N . VAL A 1 403 ? -38.900 -0.764 18.446 1.00 94.44 403 VAL A N 1
ATOM 3007 C CA . VAL A 1 403 ? -39.112 -2.196 18.181 1.00 94.44 403 VAL A CA 1
ATOM 3008 C C . VAL A 1 403 ? -37.810 -2.805 17.682 1.00 94.44 403 VAL A C 1
ATOM 3010 O O . VAL A 1 403 ? -37.411 -2.601 16.538 1.00 94.44 403 VAL A O 1
ATOM 3013 N N . ASN A 1 404 ? -37.142 -3.565 18.547 1.00 94.44 404 ASN A N 1
ATOM 3014 C CA . ASN A 1 404 ? -35.902 -4.249 18.210 1.00 94.44 404 ASN A CA 1
ATOM 3015 C C . ASN A 1 404 ? -36.207 -5.633 17.636 1.00 94.44 404 ASN A C 1
ATOM 3017 O O . ASN A 1 404 ? -36.726 -6.507 18.335 1.00 94.44 404 ASN A O 1
ATOM 3021 N N . ILE A 1 405 ? -35.840 -5.851 16.372 1.00 92.19 405 ILE A N 1
ATOM 3022 C CA . ILE A 1 405 ? -35.994 -7.155 15.722 1.00 92.19 405 ILE A CA 1
ATOM 3023 C C . ILE A 1 405 ? -35.016 -8.176 16.317 1.00 92.19 405 ILE A C 1
ATOM 3025 O O . ILE A 1 405 ? -33.789 -8.054 16.233 1.00 92.19 405 ILE A O 1
ATOM 3029 N N . ASN A 1 406 ? -35.583 -9.231 16.886 1.00 92.38 406 ASN A N 1
ATOM 3030 C CA . ASN A 1 406 ? -34.895 -10.330 17.538 1.00 92.38 406 ASN A CA 1
ATOM 3031 C C . ASN A 1 406 ? -35.173 -11.667 16.821 1.00 92.38 406 ASN A C 1
ATOM 3033 O O . ASN A 1 406 ? -35.482 -11.698 15.631 1.00 92.38 406 ASN A O 1
ATOM 3037 N N . SER A 1 407 ? -34.986 -12.796 17.502 1.00 90.69 407 SER A N 1
ATOM 3038 C CA . SER A 1 407 ? -35.138 -14.131 16.932 1.00 90.69 407 SER A CA 1
ATOM 3039 C C . SER A 1 407 ? -35.570 -15.142 17.989 1.00 90.69 407 SER A C 1
ATOM 3041 O O . SER A 1 407 ? -35.195 -15.030 19.151 1.00 90.69 407 SER A O 1
ATOM 3043 N N . VAL A 1 408 ? -36.290 -16.188 17.583 1.00 89.88 408 VAL A N 1
ATOM 3044 C CA . VAL A 1 408 ? -36.522 -17.382 18.415 1.00 89.88 408 VAL A CA 1
ATOM 3045 C C . VAL A 1 408 ? -35.219 -18.087 18.816 1.00 89.88 408 VAL A C 1
ATOM 3047 O O . VAL A 1 408 ? -35.186 -18.827 19.796 1.00 89.88 408 VAL A O 1
ATOM 3050 N N . ALA A 1 409 ? -34.106 -17.814 18.123 1.00 86.94 409 ALA A N 1
ATOM 3051 C CA . ALA A 1 409 ? -32.784 -18.330 18.477 1.00 86.94 409 ALA A CA 1
ATOM 3052 C C . ALA A 1 409 ? -32.311 -17.950 19.893 1.00 86.94 409 ALA A C 1
ATOM 3054 O O . ALA A 1 409 ? -31.419 -18.609 20.412 1.00 8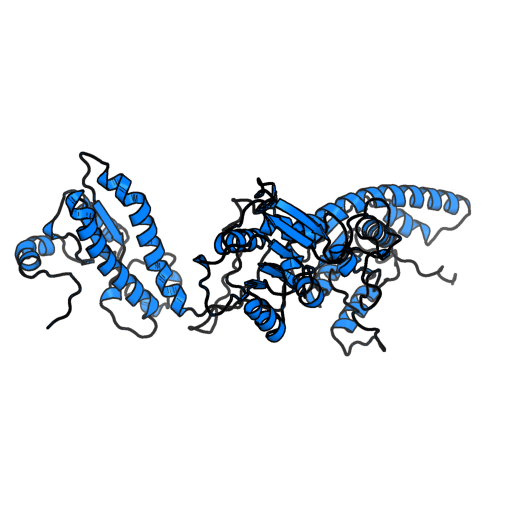6.94 409 ALA A O 1
ATOM 3055 N N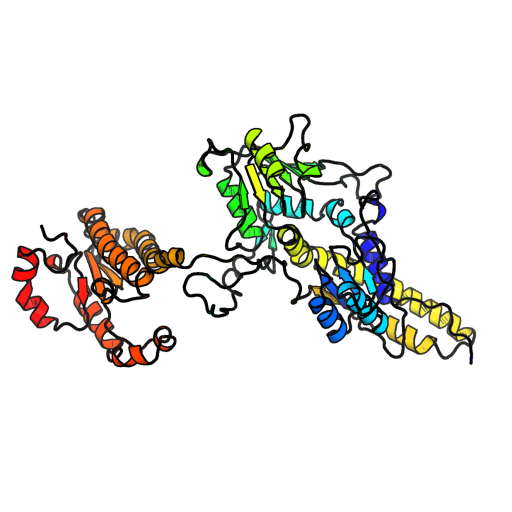 . VAL A 1 410 ? -32.926 -16.952 20.542 1.00 87.44 410 VAL A N 1
ATOM 3056 C CA . VAL A 1 410 ? -32.673 -16.611 21.956 1.00 87.44 410 VAL A CA 1
ATOM 3057 C C . VAL A 1 410 ? -32.946 -17.784 22.903 1.00 87.44 410 VAL A C 1
ATOM 3059 O O . VAL A 1 410 ? -32.315 -17.884 23.953 1.00 87.44 410 VAL A O 1
ATOM 3062 N N . HIS A 1 411 ? -33.879 -18.667 22.539 1.00 86.75 411 HIS A N 1
ATOM 3063 C CA . HIS A 1 411 ? -34.334 -19.778 23.381 1.00 86.75 411 HIS A CA 1
ATOM 3064 C C . HIS A 1 411 ? -33.797 -21.141 22.933 1.00 86.75 411 HIS A C 1
ATOM 3066 O O . HIS A 1 411 ? -33.975 -22.135 23.632 1.00 86.75 411 HIS A O 1
ATOM 3072 N N . ASN A 1 412 ? -33.141 -21.202 21.774 1.00 81.06 412 ASN A N 1
ATOM 3073 C CA . ASN A 1 412 ? -32.709 -22.454 21.170 1.00 81.06 412 ASN A CA 1
ATOM 3074 C C . ASN A 1 412 ? -31.205 -22.652 21.355 1.00 81.06 412 ASN A C 1
ATOM 3076 O O . ASN A 1 412 ? -30.405 -21.830 20.916 1.00 81.06 412 ASN A O 1
ATOM 3080 N N . ILE A 1 413 ? -30.817 -23.794 21.921 1.00 80.50 413 ILE A N 1
ATOM 3081 C CA . ILE A 1 413 ? -29.421 -24.232 21.967 1.00 80.50 413 ILE A CA 1
ATOM 3082 C C . ILE A 1 413 ? -29.238 -25.298 20.891 1.00 80.50 413 ILE A C 1
ATOM 3084 O O . ILE A 1 413 ? -29.808 -26.384 20.980 1.00 80.50 413 ILE A O 1
ATOM 3088 N N . ARG A 1 414 ? -28.471 -24.973 19.848 1.00 72.25 414 ARG A N 1
ATOM 3089 C CA . ARG A 1 414 ? -28.140 -25.886 18.749 1.00 72.25 414 ARG A CA 1
ATOM 3090 C C . ARG A 1 414 ? -26.645 -25.777 18.420 1.00 72.25 414 ARG A C 1
ATOM 3092 O O . ARG A 1 414 ? -26.052 -24.720 18.656 1.00 72.25 414 ARG A O 1
ATOM 3099 N N . PRO A 1 415 ? -26.013 -26.844 17.901 1.00 70.44 415 PRO A N 1
ATOM 3100 C CA . PRO A 1 415 ? -24.663 -26.747 17.354 1.00 70.44 415 PRO A CA 1
ATOM 3101 C C . PRO A 1 415 ? -24.567 -25.615 16.322 1.00 70.44 415 PRO A C 1
ATOM 3103 O O . PRO A 1 415 ? -25.537 -25.335 15.623 1.00 70.44 415 PRO A O 1
ATOM 3106 N N . GLU A 1 416 ? -23.407 -24.956 16.255 1.00 67.31 416 GLU A N 1
ATOM 3107 C CA . GLU A 1 416 ? -23.080 -23.898 15.275 1.00 67.31 416 GLU A CA 1
ATOM 3108 C C . GLU A 1 416 ? -23.890 -22.588 15.378 1.00 67.31 416 GLU A C 1
ATOM 3110 O O . GLU A 1 416 ? -23.588 -21.624 14.679 1.00 67.31 416 GLU A O 1
ATOM 3115 N N . THR A 1 417 ? -24.851 -22.472 16.301 1.00 70.56 417 THR A N 1
ATOM 3116 C CA . THR A 1 417 ? -25.634 -21.236 16.497 1.00 70.56 417 THR A CA 1
ATOM 3117 C C . THR A 1 417 ? -25.147 -20.375 17.661 1.00 70.56 417 THR A C 1
ATOM 3119 O O . THR A 1 417 ? -25.841 -19.434 18.046 1.00 70.56 417 THR A O 1
ATOM 3122 N N . SER A 1 418 ? -23.984 -20.674 18.251 1.00 75.56 418 SER A N 1
ATOM 3123 C CA . SER A 1 418 ? -23.486 -19.990 19.455 1.00 75.56 418 SER A CA 1
ATOM 3124 C C . SER A 1 418 ? -23.335 -18.484 19.243 1.00 75.56 418 SER A C 1
ATOM 3126 O O . SER A 1 418 ? -23.810 -17.709 20.067 1.00 75.56 418 SER A O 1
ATOM 3128 N N . ALA A 1 419 ? -22.768 -18.062 18.113 1.00 70.12 419 ALA A N 1
ATOM 3129 C CA . ALA A 1 419 ? -22.621 -16.655 17.751 1.00 70.12 419 ALA A CA 1
ATOM 3130 C C . ALA A 1 419 ? -23.982 -15.952 17.605 1.00 70.12 419 ALA A C 1
ATOM 3132 O O . ALA A 1 419 ? -24.284 -14.994 18.319 1.00 70.12 419 ALA A O 1
ATOM 3133 N N . TYR A 1 420 ? -24.837 -16.466 16.714 1.00 78.06 420 TYR A N 1
ATOM 3134 C CA . TYR A 1 420 ? -26.134 -15.861 16.409 1.00 78.06 420 TYR A CA 1
ATOM 3135 C C . TYR A 1 420 ? -27.071 -15.853 17.626 1.00 78.06 420 TYR A C 1
ATOM 3137 O O . TYR A 1 420 ? -27.600 -14.800 17.983 1.00 78.06 420 TYR A O 1
ATOM 3145 N N . GLY A 1 421 ? -27.227 -16.993 18.304 1.00 84.75 421 GLY A N 1
ATOM 3146 C CA . GLY A 1 421 ? -28.058 -17.127 19.502 1.00 84.75 421 GLY A CA 1
ATOM 3147 C C . GLY A 1 421 ? -27.604 -16.203 20.633 1.00 84.75 421 GLY A C 1
ATOM 3148 O O . GLY A 1 421 ? -28.424 -15.463 21.175 1.00 84.75 421 GLY A O 1
ATOM 3149 N N . THR A 1 422 ? -26.296 -16.151 20.923 1.00 84.00 422 THR A N 1
ATOM 3150 C CA . THR A 1 422 ? -25.747 -15.261 21.965 1.00 84.00 422 THR A CA 1
ATOM 3151 C C . THR A 1 422 ? -25.968 -13.789 21.618 1.00 84.00 422 THR A C 1
ATOM 3153 O O . THR A 1 422 ? -26.373 -13.010 22.479 1.00 84.00 422 THR A O 1
ATOM 3156 N N . SER A 1 423 ? -25.786 -13.398 20.352 1.00 85.31 423 SER A N 1
ATOM 3157 C CA . SER A 1 423 ? -26.037 -12.019 19.907 1.00 85.31 423 SER A CA 1
ATOM 3158 C C . SER A 1 423 ? -27.497 -11.598 20.105 1.00 85.31 423 SER A C 1
ATOM 3160 O O . SER A 1 423 ? -27.783 -10.507 20.595 1.00 85.31 423 SER A O 1
ATOM 3162 N N . LYS A 1 424 ? -28.439 -12.489 19.782 1.00 89.06 424 LYS A N 1
ATOM 3163 C CA . LYS A 1 424 ? -29.880 -12.255 19.903 1.00 89.06 424 LYS A CA 1
ATOM 3164 C C . LYS A 1 424 ? -30.322 -12.242 21.365 1.00 89.06 424 LYS A C 1
ATOM 3166 O O . LYS A 1 424 ? -31.173 -11.438 21.755 1.00 89.06 424 LYS A O 1
ATOM 3171 N N . TRP A 1 425 ? -29.685 -13.061 22.198 1.00 89.56 425 TRP A N 1
ATOM 3172 C CA . TRP A 1 425 ? -29.852 -13.011 23.647 1.00 89.56 425 TRP A CA 1
ATOM 3173 C C . TRP A 1 425 ? -29.379 -11.666 24.217 1.00 89.56 425 TRP A C 1
ATOM 3175 O O . TRP A 1 425 ? -30.093 -11.036 24.998 1.00 89.56 425 TRP A O 1
ATOM 3185 N N . ALA A 1 426 ? -28.229 -11.164 23.756 1.00 89.69 426 ALA A N 1
ATOM 3186 C CA . ALA A 1 426 ? -27.721 -9.852 24.147 1.00 89.69 426 ALA A CA 1
ATOM 3187 C C . ALA A 1 426 ? -28.652 -8.710 23.706 1.00 89.69 426 ALA A C 1
ATOM 3189 O O . ALA A 1 426 ? -28.871 -7.786 24.482 1.00 89.69 426 ALA A O 1
ATOM 3190 N N . VAL A 1 427 ? -29.269 -8.789 22.519 1.00 91.12 427 VAL A N 1
ATOM 3191 C CA . VAL A 1 427 ? -30.296 -7.826 22.063 1.00 91.12 427 VAL A CA 1
ATOM 3192 C C . VAL A 1 427 ? -31.500 -7.797 23.003 1.00 91.12 427 VAL A C 1
ATOM 3194 O O . VAL A 1 427 ? -31.998 -6.716 23.328 1.00 91.12 427 VAL A O 1
ATOM 3197 N N . LEU A 1 428 ? -31.965 -8.964 23.460 1.00 91.38 428 LEU A N 1
ATOM 3198 C CA . LEU A 1 428 ? -33.068 -9.039 24.418 1.00 91.38 428 LEU A CA 1
ATOM 3199 C C . LEU A 1 428 ? -32.691 -8.331 25.723 1.00 91.38 428 LEU A C 1
ATOM 3201 O O . LEU A 1 428 ? -33.428 -7.463 26.188 1.00 91.38 428 LEU A O 1
ATOM 3205 N N . LYS A 1 429 ? -31.503 -8.626 26.264 1.00 91.12 429 LYS A N 1
ATOM 3206 C CA . LYS A 1 429 ? -31.047 -8.010 27.512 1.00 91.12 429 LYS A CA 1
ATOM 3207 C C . LYS A 1 429 ? -30.778 -6.509 27.372 1.00 91.12 429 LYS A C 1
ATOM 3209 O O . LYS A 1 429 ? -31.120 -5.739 28.263 1.00 91.12 429 LYS A O 1
ATOM 3214 N N . PHE A 1 430 ? -30.213 -6.089 26.245 1.00 90.88 430 PHE A N 1
ATOM 3215 C CA . PHE A 1 430 ? -29.994 -4.684 25.908 1.00 90.88 430 PHE A CA 1
ATOM 3216 C C . PHE A 1 430 ? -31.312 -3.903 25.828 1.00 90.88 430 PHE A C 1
ATOM 3218 O O . PHE A 1 430 ? -31.392 -2.787 26.329 1.00 90.88 430 PHE A O 1
ATOM 3225 N N . THR A 1 431 ? -32.367 -4.510 25.274 1.00 92.25 431 THR A N 1
ATOM 3226 C CA . THR A 1 431 ? -33.705 -3.896 25.208 1.00 92.25 431 THR A CA 1
ATOM 3227 C C . THR A 1 431 ? -34.277 -3.628 26.607 1.00 92.25 431 THR A C 1
ATOM 3229 O O . THR A 1 431 ? -34.917 -2.600 26.813 1.00 92.25 431 THR A O 1
ATOM 3232 N N . GLU A 1 432 ? -34.013 -4.501 27.586 1.00 91.69 432 GLU A N 1
ATOM 3233 C CA . GLU A 1 432 ? -34.386 -4.248 28.985 1.00 91.69 432 GLU A CA 1
ATOM 3234 C C . GLU A 1 432 ? -33.619 -3.061 29.589 1.00 91.69 432 GLU A C 1
ATOM 3236 O O . GLU A 1 432 ? -34.228 -2.210 30.234 1.00 91.69 432 GLU A O 1
ATOM 3241 N N . PHE A 1 433 ? -32.299 -2.990 29.378 1.00 90.56 433 PHE A N 1
ATOM 3242 C CA . PHE A 1 433 ? -31.478 -1.879 29.878 1.00 90.56 433 PHE A CA 1
ATOM 3243 C C . PHE A 1 433 ? -31.911 -0.541 29.290 1.00 90.56 433 PHE A C 1
ATOM 3245 O O . PHE A 1 433 ? -32.109 0.410 30.039 1.00 90.56 433 PHE A O 1
ATOM 3252 N N . LEU A 1 434 ? -32.153 -0.497 27.978 1.00 88.12 434 LEU A N 1
ATOM 3253 C CA . LEU A 1 434 ? -32.637 0.693 27.283 1.00 88.12 434 LEU A CA 1
ATOM 3254 C C . LEU A 1 434 ? -33.922 1.242 27.919 1.00 88.12 434 LEU A C 1
ATOM 3256 O O . LEU A 1 434 ? -34.086 2.450 28.051 1.00 88.12 434 LEU A O 1
ATOM 3260 N N . LEU A 1 435 ? -34.817 0.353 28.351 1.00 87.75 435 LEU A N 1
ATOM 3261 C CA . LEU A 1 435 ? -36.055 0.724 29.028 1.00 87.75 435 LEU A CA 1
ATOM 3262 C C . LEU A 1 435 ? -35.829 1.320 30.412 1.00 87.75 435 LEU A C 1
ATOM 3264 O O . LEU A 1 435 ? -36.479 2.297 30.762 1.00 87.75 435 LEU A O 1
ATOM 3268 N N . VAL A 1 436 ? -34.918 0.740 31.193 1.00 86.75 436 VAL A N 1
ATOM 3269 C CA . VAL A 1 436 ? -34.579 1.249 32.529 1.00 86.75 436 VAL A CA 1
ATOM 3270 C C . VAL A 1 436 ? -33.881 2.604 32.427 1.00 86.75 436 VAL A C 1
ATOM 3272 O O . VAL A 1 436 ? -34.197 3.520 33.183 1.00 86.75 436 VAL A O 1
ATOM 3275 N N . GLU A 1 437 ? -32.958 2.743 31.479 1.00 85.06 437 GLU A N 1
ATOM 3276 C CA . GLU A 1 437 ? -32.185 3.966 31.263 1.00 85.06 437 GLU A CA 1
ATOM 3277 C C . GLU A 1 437 ? -33.036 5.120 30.730 1.00 85.06 437 GLU A C 1
ATOM 3279 O O . GLU A 1 437 ? -32.764 6.265 31.074 1.00 85.06 437 GLU A O 1
ATOM 3284 N N . GLN A 1 438 ? -34.058 4.823 29.919 1.00 85.69 438 GLN A N 1
ATOM 3285 C CA . GLN A 1 438 ? -34.926 5.817 29.271 1.00 85.69 438 GLN A CA 1
ATOM 3286 C C . GLN A 1 438 ? -36.337 5.890 29.889 1.00 85.69 438 GLN A C 1
ATOM 3288 O O . GLN A 1 438 ? -37.286 6.399 29.279 1.00 85.69 438 GLN A O 1
ATOM 3293 N N . ALA A 1 439 ? -36.501 5.338 31.097 1.00 77.00 439 ALA A N 1
ATOM 3294 C CA . ALA A 1 439 ? -37.792 5.250 31.775 1.00 77.00 439 ALA A CA 1
ATOM 3295 C C . ALA A 1 439 ? -38.382 6.635 32.083 1.00 77.00 439 ALA A C 1
ATOM 3297 O O . ALA A 1 439 ? -39.594 6.829 31.989 1.00 77.00 439 ALA A O 1
ATOM 3298 N N . LYS A 1 440 ? -37.533 7.612 32.435 1.00 80.81 440 LYS A N 1
ATOM 3299 C CA . LYS A 1 440 ? -37.961 8.976 32.801 1.00 80.81 440 LYS A CA 1
ATOM 3300 C C . LYS A 1 440 ? -38.434 9.774 31.588 1.00 80.81 440 LYS A C 1
ATOM 3302 O O . LYS A 1 440 ? -39.229 10.698 31.715 1.00 80.81 440 LYS A O 1
ATOM 3307 N N . GLU A 1 441 ? -37.959 9.393 30.416 1.00 83.31 441 GLU A N 1
ATOM 3308 C CA . GLU A 1 441 ? -38.203 10.017 29.127 1.00 83.31 441 GLU A CA 1
ATOM 3309 C C . GLU A 1 441 ? -39.444 9.428 28.426 1.00 83.31 441 GLU A C 1
ATOM 3311 O O . GLU A 1 441 ? -39.906 9.953 27.403 1.00 83.31 441 GLU A O 1
ATOM 3316 N N . GLY A 1 442 ? -40.014 8.363 29.002 1.00 86.94 442 GLY A N 1
ATOM 3317 C CA . GLY A 1 442 ? -41.240 7.709 28.551 1.00 86.94 442 GLY A CA 1
ATOM 3318 C C . GLY A 1 442 ? -41.050 6.752 27.372 1.00 86.94 442 GLY A C 1
ATOM 3319 O O . GLY A 1 442 ? -42.032 6.453 26.681 1.00 86.94 442 GLY A O 1
ATOM 3320 N N . LEU A 1 443 ? -39.822 6.285 27.115 1.00 91.12 443 LEU A N 1
ATOM 3321 C CA . LEU A 1 443 ? -39.531 5.336 26.037 1.00 91.12 443 LEU A CA 1
ATOM 3322 C C . LEU A 1 443 ? -40.136 3.953 26.338 1.00 91.12 443 LEU A C 1
ATOM 3324 O O . LEU A 1 443 ? -39.967 3.414 27.429 1.00 91.12 443 LEU A O 1
ATOM 3328 N N . LEU A 1 444 ? -40.794 3.351 25.345 1.00 92.44 444 LEU A N 1
ATOM 3329 C CA . LEU A 1 444 ? -41.162 1.933 25.342 1.00 92.44 444 LEU A CA 1
ATOM 3330 C C . LEU A 1 444 ? -40.274 1.184 24.358 1.00 92.44 444 LEU A C 1
ATOM 3332 O O . LEU A 1 444 ? -40.123 1.613 23.217 1.00 92.44 444 LEU A O 1
ATOM 3336 N N . ALA A 1 445 ? -39.715 0.052 24.778 1.00 93.38 445 ALA A N 1
ATOM 3337 C CA . ALA A 1 445 ? -38.908 -0.796 23.913 1.00 93.38 445 ALA A CA 1
ATOM 3338 C C . ALA A 1 445 ? -39.407 -2.245 23.940 1.00 93.38 445 ALA A C 1
ATOM 3340 O O . ALA A 1 445 ? -39.648 -2.807 25.008 1.00 93.38 445 ALA A O 1
ATOM 3341 N N . PHE A 1 446 ? -39.546 -2.853 22.765 1.00 94.44 446 PHE A N 1
ATOM 3342 C CA . PHE A 1 446 ? -39.989 -4.237 22.593 1.00 94.44 446 PHE A CA 1
ATOM 3343 C C . PHE A 1 446 ? -38.918 -5.059 21.879 1.00 94.44 446 PHE A C 1
ATOM 3345 O O . PHE A 1 446 ? -38.217 -4.542 21.007 1.00 94.44 446 PHE A O 1
ATOM 3352 N N . SER A 1 447 ? -38.808 -6.346 22.216 1.00 94.94 447 SER A N 1
ATOM 3353 C CA . SER A 1 447 ? -37.923 -7.284 21.522 1.00 94.94 447 SER A CA 1
ATOM 3354 C C . SER A 1 447 ? -38.764 -8.310 20.769 1.00 94.94 447 SER A C 1
ATOM 3356 O O . SER A 1 447 ? -39.428 -9.134 21.390 1.00 94.94 447 SER A O 1
ATOM 3358 N N . VAL A 1 448 ? -38.775 -8.244 19.436 1.00 96.06 448 VAL A N 1
ATOM 3359 C CA . VAL A 1 448 ? -39.775 -8.947 18.617 1.00 96.06 448 VAL A CA 1
ATOM 3360 C C . VAL A 1 448 ? -39.131 -9.994 17.719 1.00 96.06 448 VAL A C 1
ATOM 3362 O O . VAL A 1 448 ? -38.291 -9.665 16.886 1.00 96.06 448 VAL A O 1
ATOM 3365 N N . HIS A 1 449 ? -39.538 -11.255 17.843 1.00 95.12 449 HIS A N 1
ATOM 3366 C CA . HIS A 1 449 ? -39.245 -12.273 16.839 1.00 95.12 449 HIS A CA 1
ATOM 3367 C C . HIS A 1 449 ? -40.251 -12.184 15.680 1.00 95.12 449 HIS A C 1
ATOM 3369 O O . HIS A 1 449 ? -41.440 -12.390 15.921 1.00 95.12 449 HIS A O 1
ATOM 3375 N N . PRO A 1 450 ? -39.788 -11.948 14.438 1.00 94.19 450 PRO A N 1
ATOM 3376 C CA . PRO A 1 450 ? -40.666 -11.705 13.288 1.00 94.19 450 PRO A CA 1
ATOM 3377 C C . PRO A 1 450 ? -41.392 -12.956 12.755 1.00 94.19 450 PRO A C 1
ATOM 3379 O O . PRO A 1 450 ? -42.294 -12.835 11.935 1.00 94.19 450 PRO A O 1
ATOM 3382 N N . GLY A 1 451 ? -41.026 -14.153 13.214 1.00 92.00 451 GLY A N 1
ATOM 3383 C CA . GLY A 1 451 ? -41.439 -15.419 12.601 1.00 92.00 451 GLY A CA 1
ATOM 3384 C C . GLY A 1 451 ? -40.373 -15.989 11.661 1.00 92.00 451 GLY A C 1
ATOM 3385 O O . GLY A 1 451 ? -39.291 -15.415 11.479 1.00 92.00 451 GLY A O 1
ATOM 3386 N N . GLY A 1 452 ? -40.656 -17.164 11.110 1.00 91.38 452 GLY A N 1
ATOM 3387 C CA . GLY A 1 452 ? -39.839 -17.854 10.122 1.00 91.38 452 GLY A CA 1
ATOM 3388 C C . GLY A 1 452 ? -40.182 -17.385 8.714 1.00 91.38 452 GLY A C 1
ATOM 3389 O O . GLY A 1 452 ? -40.948 -18.039 8.019 1.00 91.38 452 GLY A O 1
ATOM 3390 N N . ILE A 1 453 ? -39.609 -16.264 8.280 1.00 90.44 453 ILE A N 1
ATOM 3391 C CA . ILE A 1 453 ? -39.871 -15.698 6.950 1.00 90.44 453 ILE A CA 1
ATOM 3392 C C . ILE A 1 453 ? -38.741 -16.065 5.990 1.00 90.44 453 ILE A C 1
ATOM 3394 O O . ILE A 1 453 ? -37.559 -15.870 6.296 1.00 90.44 453 ILE A O 1
ATOM 3398 N N . MET A 1 454 ? -39.100 -16.542 4.797 1.00 87.44 454 MET A N 1
ATOM 3399 C CA . MET A 1 454 ? -38.140 -16.726 3.712 1.00 87.44 454 MET A CA 1
ATOM 3400 C C . MET A 1 454 ? -37.683 -15.359 3.185 1.00 87.44 454 MET A C 1
ATOM 3402 O O . MET A 1 454 ? -38.447 -14.615 2.576 1.00 87.44 454 MET A O 1
ATOM 3406 N N . THR A 1 455 ? -36.423 -15.018 3.439 1.00 83.19 455 THR A N 1
ATOM 3407 C CA . THR A 1 455 ? -35.781 -13.778 2.978 1.00 83.19 455 THR A CA 1
ATOM 3408 C C . THR A 1 455 ? -34.635 -14.101 2.024 1.00 83.19 455 THR A C 1
ATOM 3410 O O . THR A 1 455 ? -34.111 -15.210 2.051 1.00 83.19 455 THR A O 1
ATOM 3413 N N . GLN A 1 456 ? -34.153 -13.114 1.262 1.00 77.31 456 GLN A N 1
ATOM 3414 C CA . GLN A 1 456 ? -32.941 -13.270 0.436 1.00 77.31 456 GLN A CA 1
ATOM 3415 C C . GLN A 1 456 ? -31.726 -13.748 1.251 1.00 77.31 456 GLN A C 1
ATOM 3417 O O . GLN A 1 456 ? -30.880 -14.484 0.754 1.00 77.31 456 GLN A O 1
ATOM 3422 N N . LEU A 1 457 ? -31.637 -13.354 2.527 1.00 70.12 457 LEU A N 1
ATOM 3423 C CA . LEU A 1 457 ? -30.600 -13.845 3.434 1.00 70.12 457 LEU A CA 1
ATOM 3424 C C . LEU A 1 457 ? -30.822 -15.319 3.806 1.00 70.12 457 LEU A C 1
ATOM 3426 O O . LEU A 1 457 ? -29.859 -16.070 3.951 1.00 70.12 457 LEU A O 1
ATOM 3430 N N . ALA A 1 458 ? -32.080 -15.729 3.965 1.00 73.62 458 ALA A N 1
ATOM 3431 C CA . ALA A 1 458 ? -32.440 -17.097 4.301 1.00 73.62 458 ALA A CA 1
ATOM 3432 C C . ALA A 1 458 ? -32.232 -18.083 3.148 1.00 73.62 458 ALA A C 1
ATOM 3434 O O . ALA A 1 458 ? -31.925 -19.236 3.414 1.00 73.62 458 ALA A O 1
ATOM 3435 N N . GLU A 1 459 ? -32.297 -17.631 1.893 1.00 75.56 459 GLU A N 1
ATOM 3436 C CA . GLU A 1 459 ? -32.006 -18.456 0.709 1.00 75.56 459 GLU A CA 1
ATOM 3437 C C . GLU A 1 459 ? -30.580 -19.035 0.702 1.00 75.56 459 GLU A C 1
ATOM 3439 O O . GLU A 1 459 ? -30.328 -20.056 0.062 1.00 75.56 459 GLU A O 1
ATOM 3444 N N . ALA A 1 460 ? -29.650 -18.392 1.415 1.00 71.19 460 ALA A N 1
ATOM 3445 C CA . ALA A 1 460 ? -28.267 -18.837 1.558 1.00 71.19 460 ALA A CA 1
ATOM 3446 C C . ALA A 1 460 ? -28.058 -19.859 2.696 1.00 71.19 460 ALA A C 1
ATOM 3448 O O . ALA A 1 460 ? -26.935 -20.331 2.888 1.00 71.19 460 ALA A O 1
ATOM 3449 N N . MET A 1 461 ? -29.099 -20.182 3.475 1.00 71.06 461 MET A N 1
ATOM 3450 C CA . MET A 1 461 ? -29.037 -21.187 4.539 1.00 71.06 461 MET A CA 1
ATOM 3451 C C . MET A 1 461 ? -29.191 -22.618 3.976 1.00 71.06 461 MET A C 1
ATOM 3453 O O . MET A 1 461 ? -29.602 -22.796 2.829 1.00 71.06 461 MET A O 1
ATOM 3457 N N . PRO A 1 462 ? -28.836 -23.671 4.744 1.00 75.12 462 PRO A N 1
ATOM 3458 C CA . PRO A 1 462 ? -29.043 -25.054 4.312 1.00 75.12 462 PRO A CA 1
ATOM 3459 C C . PRO A 1 462 ? -30.518 -25.332 3.997 1.00 75.12 462 PRO A C 1
ATOM 3461 O O . PRO A 1 462 ? -31.401 -24.925 4.752 1.00 75.12 462 PRO A O 1
ATOM 3464 N N . LYS A 1 463 ? -30.801 -26.058 2.909 1.00 80.44 463 LYS A N 1
ATOM 3465 C CA . LYS A 1 463 ? -32.177 -26.294 2.425 1.00 80.44 463 LYS A CA 1
ATOM 3466 C C . LYS A 1 463 ? -33.074 -26.961 3.468 1.00 80.44 463 LYS A C 1
ATOM 3468 O O . LYS A 1 463 ? -34.288 -26.791 3.444 1.00 80.44 463 LYS A O 1
ATOM 3473 N N . GLU A 1 464 ? -32.484 -27.703 4.392 1.00 77.31 464 GLU A N 1
ATOM 3474 C CA . GLU A 1 464 ? -33.164 -28.391 5.482 1.00 77.31 464 GLU A CA 1
ATOM 3475 C C . GLU A 1 464 ? -33.803 -27.407 6.477 1.00 77.31 464 GLU A C 1
ATOM 3477 O O . GLU A 1 464 ? -34.793 -27.744 7.124 1.00 77.31 464 GLU A O 1
ATOM 3482 N N . THR A 1 465 ? -33.286 -26.177 6.588 1.00 73.00 465 THR A N 1
ATOM 3483 C CA . THR A 1 465 ? -33.837 -25.145 7.483 1.00 73.00 465 THR A CA 1
ATOM 3484 C C . THR A 1 465 ? -35.009 -24.389 6.857 1.00 73.00 465 THR A C 1
ATOM 3486 O O . THR A 1 465 ? -35.811 -23.799 7.580 1.00 73.00 465 THR A O 1
ATOM 3489 N N . HIS A 1 466 ? -35.168 -24.464 5.530 1.00 84.81 466 HIS A N 1
ATOM 3490 C CA . HIS A 1 466 ? -36.208 -23.748 4.788 1.00 84.81 466 HIS A CA 1
ATOM 3491 C C . HIS A 1 466 ? -37.614 -24.251 5.129 1.00 84.81 466 HIS A C 1
ATOM 3493 O O . HIS A 1 466 ? -38.573 -23.491 5.053 1.00 84.81 466 HIS A O 1
ATOM 3499 N N . ALA A 1 467 ? -37.738 -25.513 5.550 1.00 82.88 467 ALA A N 1
ATOM 3500 C CA . ALA A 1 467 ? -39.016 -26.111 5.928 1.00 82.88 467 ALA A CA 1
ATOM 3501 C C . ALA A 1 467 ? -39.685 -25.412 7.128 1.00 82.88 467 ALA A C 1
ATOM 3503 O O . ALA A 1 467 ? -40.897 -25.509 7.283 1.00 82.88 467 ALA A O 1
ATOM 3504 N N . GLY A 1 468 ? -38.911 -24.711 7.966 1.00 78.62 468 GLY A N 1
ATOM 3505 C CA . GLY A 1 468 ? -39.424 -23.925 9.091 1.00 78.62 468 GLY A CA 1
ATOM 3506 C C . GLY A 1 468 ? -39.680 -22.450 8.768 1.00 78.62 468 GLY A C 1
ATOM 3507 O O . GLY A 1 468 ? -39.981 -21.690 9.683 1.00 78.62 468 GLY A O 1
ATOM 3508 N N . LEU A 1 469 ? -39.511 -22.030 7.509 1.00 87.44 469 LEU A N 1
ATOM 3509 C CA . LEU A 1 469 ? -39.672 -20.643 7.069 1.00 87.44 469 LEU A CA 1
ATOM 3510 C C . LEU A 1 469 ? -40.974 -20.464 6.278 1.00 87.44 469 LEU A C 1
ATOM 3512 O O . LEU A 1 469 ? -40.960 -20.180 5.080 1.00 87.44 469 LEU A O 1
ATOM 3516 N N . THR A 1 470 ? -42.095 -20.711 6.947 1.00 91.38 470 THR A N 1
ATOM 3517 C CA . THR A 1 470 ? -43.435 -20.733 6.343 1.00 91.38 470 THR A CA 1
ATOM 3518 C C . THR A 1 470 ? -44.233 -19.449 6.552 1.00 91.38 470 THR A C 1
ATOM 3520 O O . THR A 1 470 ? -45.317 -19.317 5.989 1.00 91.38 470 THR A O 1
ATOM 3523 N N . ASP A 1 471 ? -43.726 -18.524 7.364 1.00 94.00 471 ASP A N 1
ATOM 3524 C CA . ASP A 1 471 ? -44.424 -17.291 7.714 1.00 94.00 471 ASP A CA 1
ATOM 3525 C C . ASP A 1 471 ? -44.229 -16.219 6.640 1.00 94.00 471 ASP A C 1
ATOM 3527 O O . ASP A 1 471 ? -43.249 -16.221 5.885 1.00 94.00 471 ASP A O 1
ATOM 3531 N N . THR A 1 472 ? -45.156 -15.263 6.588 1.00 92.88 472 THR A N 1
ATOM 3532 C CA . THR A 1 472 ? -45.121 -14.179 5.605 1.00 92.88 472 THR A CA 1
ATOM 3533 C C . THR A 1 472 ? -44.658 -12.854 6.225 1.00 92.88 472 THR A C 1
ATOM 3535 O O . THR A 1 472 ? -44.850 -12.628 7.425 1.00 92.88 472 THR A O 1
ATOM 3538 N N . PRO A 1 473 ? -44.064 -11.934 5.439 1.00 91.06 473 PRO A N 1
ATOM 3539 C CA . PRO A 1 473 ? -43.720 -10.592 5.915 1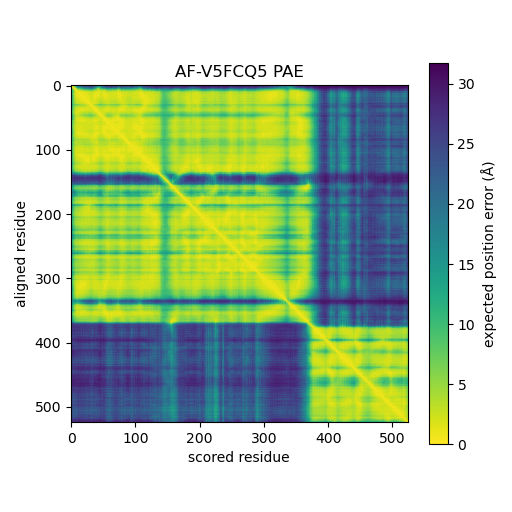.00 91.06 473 PRO A CA 1
ATOM 3540 C C . PRO A 1 473 ? -44.912 -9.818 6.497 1.00 91.06 473 PRO A C 1
ATOM 3542 O O . PRO A 1 473 ? -44.740 -9.023 7.423 1.00 91.06 473 PRO A O 1
ATOM 3545 N N . GLU A 1 474 ? -46.120 -10.066 5.986 1.00 94.31 474 GLU A N 1
ATOM 3546 C CA . GLU A 1 474 ? -47.357 -9.442 6.459 1.00 94.31 474 GLU A CA 1
ATOM 3547 C C . GLU A 1 474 ? -47.639 -9.780 7.927 1.00 94.31 474 GLU A C 1
ATOM 3549 O O . GLU A 1 474 ? -48.076 -8.897 8.658 1.00 94.31 474 GLU A O 1
ATOM 3554 N N . LEU A 1 475 ? -47.314 -10.995 8.391 1.00 94.38 475 LEU A N 1
ATOM 3555 C CA . LEU A 1 475 ? -47.475 -11.388 9.798 1.00 94.38 475 LEU A CA 1
ATOM 3556 C C . LEU A 1 475 ? -46.646 -10.494 10.735 1.00 94.38 475 LEU A C 1
ATOM 3558 O O . LEU A 1 475 ? -47.129 -10.019 11.768 1.00 94.38 475 LEU A O 1
ATOM 3562 N N . THR A 1 476 ? -45.387 -10.232 10.364 1.00 93.38 476 THR A N 1
ATOM 3563 C CA . THR A 1 476 ? -44.529 -9.299 11.109 1.00 93.38 476 THR A CA 1
ATOM 3564 C C . THR A 1 476 ? -45.093 -7.884 11.060 1.00 93.38 476 THR A C 1
ATOM 3566 O O . THR A 1 476 ? -45.161 -7.216 12.092 1.00 93.38 476 THR A O 1
ATOM 3569 N N . GLY A 1 477 ? -45.482 -7.419 9.868 1.00 93.25 477 GLY A N 1
ATOM 3570 C CA . GLY A 1 477 ? -46.019 -6.074 9.667 1.00 93.25 477 GLY A CA 1
ATOM 3571 C C . GLY A 1 477 ? -47.264 -5.812 10.512 1.00 93.25 477 GLY A C 1
ATOM 3572 O O . GLY A 1 477 ? -47.327 -4.795 11.204 1.00 93.25 477 GLY A O 1
ATOM 3573 N N . ASP A 1 478 ? -48.200 -6.761 10.520 1.00 94.44 478 ASP A N 1
ATOM 3574 C CA . ASP A 1 478 ? -49.428 -6.705 11.310 1.00 94.44 478 ASP A CA 1
ATOM 3575 C C . ASP A 1 478 ? -49.131 -6.657 12.813 1.00 94.44 478 ASP A C 1
ATOM 3577 O O . ASP A 1 478 ? -49.597 -5.756 13.508 1.00 94.44 478 ASP A O 1
ATOM 3581 N N . THR A 1 479 ? -48.249 -7.530 13.311 1.00 94.06 479 THR A N 1
ATOM 3582 C CA . THR A 1 479 ? -47.882 -7.533 14.735 1.00 94.06 479 THR A CA 1
ATOM 3583 C C . THR A 1 479 ? -47.192 -6.231 15.153 1.00 94.06 479 THR A C 1
ATOM 3585 O O . THR A 1 479 ? -47.471 -5.692 16.224 1.00 94.06 479 THR A O 1
ATOM 3588 N N . ILE A 1 480 ? -46.284 -5.689 14.336 1.00 94.00 480 ILE A N 1
ATOM 3589 C CA . ILE A 1 480 ? -45.593 -4.429 14.653 1.00 94.00 480 ILE A CA 1
ATOM 3590 C C . ILE A 1 480 ? -46.582 -3.259 14.644 1.00 94.00 480 ILE A C 1
ATOM 3592 O O . ILE A 1 480 ? -46.547 -2.429 15.559 1.00 94.00 480 ILE A O 1
ATOM 3596 N N . ALA A 1 481 ? -47.492 -3.203 13.668 1.00 93.94 481 ALA A N 1
ATOM 3597 C CA . ALA A 1 481 ? -48.572 -2.221 13.653 1.00 93.94 481 ALA A CA 1
ATOM 3598 C C . ALA A 1 481 ? -49.455 -2.375 14.897 1.00 93.94 481 ALA A C 1
ATOM 3600 O O . ALA A 1 481 ? -49.720 -1.395 15.596 1.00 93.94 481 ALA A O 1
ATOM 3601 N N . PHE A 1 482 ? -49.814 -3.613 15.254 1.00 92.50 482 PHE A N 1
ATOM 3602 C CA . PHE A 1 482 ? -50.546 -3.910 16.471 1.00 92.50 482 PHE A CA 1
ATOM 3603 C C . PHE A 1 482 ? -49.818 -3.357 17.694 1.00 92.50 482 PHE A C 1
ATOM 3605 O O . PHE A 1 482 ? -50.436 -2.597 18.433 1.00 92.50 482 PHE A O 1
ATOM 3612 N N . LEU A 1 483 ? -48.536 -3.670 17.900 1.00 91.44 483 LEU A N 1
ATOM 3613 C CA . LEU A 1 483 ? -47.753 -3.252 19.070 1.00 91.44 483 LEU A CA 1
ATOM 3614 C C . LEU A 1 483 ? -47.599 -1.734 19.176 1.00 91.44 483 LEU A C 1
ATOM 3616 O O . LEU A 1 483 ? -47.651 -1.196 20.280 1.00 91.44 483 LEU A O 1
ATOM 3620 N N . THR A 1 484 ? -47.456 -1.046 18.045 1.00 92.00 484 THR A N 1
ATOM 3621 C CA . THR A 1 484 ? -47.154 0.393 17.997 1.00 92.00 484 THR A CA 1
ATOM 3622 C C . THR A 1 484 ? -48.389 1.295 17.931 1.00 92.00 484 THR A C 1
ATOM 3624 O O . THR A 1 484 ? -48.273 2.480 18.235 1.00 92.00 484 THR A O 1
ATOM 3627 N N . GLN A 1 485 ? -49.581 0.764 17.618 1.00 91.31 485 GLN A N 1
ATOM 3628 C CA . GLN A 1 485 ? -50.812 1.570 17.493 1.00 91.31 485 GLN A CA 1
ATOM 3629 C C . GLN A 1 485 ? -51.237 2.293 18.787 1.00 91.31 485 GLN A C 1
ATOM 3631 O O . GLN A 1 485 ? -51.951 3.290 18.741 1.00 91.31 485 GLN A O 1
ATOM 3636 N N . LYS A 1 486 ? -50.853 1.760 19.951 1.00 90.38 486 LYS A N 1
ATOM 3637 C CA . LYS A 1 486 ? -51.121 2.332 21.275 1.00 90.38 486 LYS A CA 1
ATOM 3638 C C . LYS A 1 486 ? -50.003 1.936 22.226 1.00 90.38 486 LYS A C 1
ATOM 3640 O O . LYS A 1 486 ? -49.344 0.914 22.025 1.00 90.38 486 LYS A O 1
ATOM 3645 N N . ARG A 1 487 ? -49.821 2.725 23.280 1.00 91.12 487 ARG A N 1
ATOM 3646 C CA . ARG A 1 487 ? -48.860 2.405 24.334 1.00 91.12 487 ARG A CA 1
ATOM 3647 C C . ARG A 1 487 ? -49.308 1.159 25.101 1.00 91.12 487 ARG A C 1
ATOM 3649 O O . ARG A 1 487 ? -50.498 0.965 25.342 1.00 91.12 487 ARG A O 1
ATOM 3656 N N . ARG A 1 488 ? -48.344 0.283 25.379 1.00 91.44 488 ARG A N 1
ATOM 3657 C CA . ARG A 1 488 ? -48.528 -1.006 26.060 1.00 91.44 488 ARG A CA 1
ATOM 3658 C C . ARG A 1 488 ? -47.398 -1.199 27.058 1.00 91.44 488 ARG A C 1
ATOM 3660 O O . ARG A 1 488 ? -46.438 -1.919 26.795 1.00 91.44 488 ARG A O 1
ATOM 3667 N N . GLU A 1 489 ? -47.488 -0.492 28.173 1.00 92.19 489 GLU A N 1
ATOM 3668 C CA . GLU A 1 489 ? -46.459 -0.447 29.212 1.00 92.19 489 GLU A CA 1
ATOM 3669 C C . GLU A 1 489 ? -46.131 -1.842 29.765 1.00 92.19 489 GLU A C 1
ATOM 3671 O O . GLU A 1 489 ? -44.961 -2.171 29.949 1.00 92.19 489 GLU A O 1
ATOM 3676 N N . TRP A 1 490 ? -47.135 -2.701 29.947 1.00 92.31 490 TRP A N 1
ATOM 3677 C CA . TRP A 1 490 ? -46.954 -4.039 30.520 1.00 92.31 490 TRP A CA 1
ATOM 3678 C C . TRP A 1 490 ? -46.105 -4.978 29.638 1.00 92.31 490 TRP A C 1
ATOM 3680 O O . TRP A 1 490 ? -45.419 -5.867 30.147 1.00 92.31 490 TRP A O 1
ATOM 3690 N N . LEU A 1 491 ? -46.070 -4.750 28.317 1.00 93.00 491 LEU A N 1
ATOM 3691 C CA . LEU A 1 491 ? -45.230 -5.498 27.368 1.00 93.00 491 LEU A CA 1
ATOM 3692 C C . LEU A 1 491 ? -43.798 -4.958 27.263 1.00 93.00 491 LEU A C 1
ATOM 3694 O O . LEU A 1 491 ? -42.950 -5.569 26.610 1.00 93.00 491 LEU A O 1
ATOM 3698 N N . ALA A 1 492 ? -43.504 -3.817 27.881 1.00 91.25 492 ALA A N 1
ATOM 3699 C CA . ALA A 1 492 ? -42.212 -3.165 27.760 1.00 91.25 492 ALA A CA 1
ATOM 3700 C C . ALA A 1 492 ? -41.075 -4.087 28.249 1.00 91.25 492 ALA A C 1
ATOM 3702 O O . ALA A 1 492 ? -41.137 -4.687 29.328 1.00 91.25 492 ALA A O 1
ATOM 3703 N N . GLY A 1 493 ? -40.031 -4.217 27.427 1.00 90.94 493 GLY A N 1
ATOM 3704 C CA . GLY A 1 493 ? -38.798 -4.940 27.749 1.00 90.94 493 GLY A CA 1
ATOM 3705 C C . GLY A 1 493 ? -38.942 -6.453 27.664 1.00 90.94 493 GLY A C 1
ATOM 3706 O O . GLY A 1 493 ? -38.036 -7.178 28.070 1.00 90.94 493 GLY A O 1
ATOM 3707 N N . ARG A 1 494 ? -40.080 -6.938 27.162 1.00 93.50 494 ARG A N 1
ATOM 3708 C CA . ARG A 1 494 ? -40.378 -8.361 27.019 1.00 93.50 494 ARG A CA 1
ATOM 3709 C C . ARG A 1 494 ? -40.109 -8.847 25.600 1.00 93.50 494 ARG A C 1
ATOM 3711 O O . ARG A 1 494 ? -40.128 -8.078 24.634 1.00 93.50 494 ARG A O 1
ATOM 3718 N N . TYR A 1 495 ? -39.845 -10.145 25.506 1.00 95.62 495 TYR A N 1
ATOM 3719 C CA . TYR A 1 495 ? -39.798 -10.873 24.249 1.00 95.62 495 TYR A CA 1
ATOM 3720 C C . TYR A 1 495 ? -41.218 -11.135 23.743 1.00 95.62 495 TYR A C 1
ATOM 3722 O O . TYR A 1 495 ? -42.069 -11.617 24.490 1.00 95.62 495 TYR A O 1
ATOM 3730 N N . ILE A 1 496 ? -41.461 -10.843 22.469 1.00 95.88 496 ILE A N 1
ATOM 3731 C CA . ILE A 1 496 ? -42.749 -11.039 21.804 1.00 95.88 496 ILE A CA 1
ATOM 3732 C C . ILE A 1 496 ? -42.500 -11.795 20.504 1.00 95.88 496 ILE A C 1
ATOM 3734 O O . ILE A 1 496 ? -41.568 -11.470 19.768 1.00 95.88 496 ILE A O 1
ATOM 3738 N N . SER A 1 497 ? -43.326 -12.790 20.194 1.00 95.50 497 SER A N 1
ATOM 3739 C CA . SER A 1 497 ? -43.286 -13.458 18.895 1.00 95.50 497 SER A CA 1
ATOM 3740 C C . SER A 1 497 ? -44.475 -13.051 18.035 1.00 95.50 497 SER A C 1
ATOM 3742 O O . SER A 1 497 ? -45.614 -13.101 18.488 1.00 95.50 497 SER A O 1
ATOM 3744 N N . CYS A 1 498 ? -44.207 -12.695 16.778 1.00 96.06 498 CYS A N 1
ATOM 3745 C CA . CYS A 1 498 ? -45.244 -12.411 15.785 1.00 96.06 498 CYS A CA 1
ATOM 3746 C C . CYS A 1 498 ? -46.087 -13.634 15.414 1.00 96.06 498 CYS A C 1
ATOM 3748 O O . CYS A 1 498 ? -47.150 -13.475 14.835 1.00 96.06 498 CYS A O 1
ATOM 3750 N N . THR A 1 499 ? -45.641 -14.848 15.746 1.00 94.25 499 THR A N 1
ATOM 3751 C CA . THR A 1 499 ? -46.397 -16.078 15.476 1.00 94.25 499 THR A CA 1
ATOM 3752 C C . THR A 1 499 ? -47.411 -16.401 16.577 1.00 94.25 499 THR A C 1
ATOM 3754 O O . THR A 1 499 ? -48.027 -17.463 16.542 1.00 94.25 499 THR A O 1
ATOM 3757 N N . TRP A 1 500 ? -47.537 -15.554 17.603 1.00 95.12 500 TRP A N 1
ATOM 3758 C CA . TRP A 1 500 ? -48.528 -15.727 18.663 1.00 95.12 500 TRP A CA 1
ATOM 3759 C C . TRP A 1 500 ? -49.875 -15.126 18.272 1.00 95.12 500 TRP A C 1
ATOM 3761 O O . TRP A 1 500 ? -49.942 -14.144 17.536 1.00 95.12 500 TRP A O 1
ATOM 3771 N N . ASP A 1 501 ? -50.945 -15.680 18.836 1.00 94.50 501 ASP A N 1
ATOM 3772 C CA . ASP A 1 501 ? -52.257 -15.047 18.791 1.00 94.50 501 ASP A CA 1
ATOM 3773 C C . ASP A 1 501 ? -52.253 -13.808 19.704 1.00 94.50 501 ASP A C 1
ATOM 3775 O O . ASP A 1 501 ? -52.046 -13.899 20.919 1.00 94.50 501 ASP A O 1
ATOM 3779 N N . MET A 1 502 ? -52.436 -12.625 19.111 1.00 92.31 502 MET A N 1
ATOM 3780 C CA . MET A 1 502 ? -52.385 -11.361 19.851 1.00 92.31 502 MET A CA 1
ATOM 3781 C C . MET A 1 502 ? -53.572 -11.186 20.808 1.00 92.31 502 MET A C 1
ATOM 3783 O O . MET A 1 502 ? -53.428 -10.472 21.799 1.00 92.31 502 MET A O 1
ATOM 3787 N N . GLN A 1 503 ? -54.723 -11.816 20.550 1.00 92.56 503 GLN A N 1
ATOM 3788 C CA . GLN A 1 503 ? -55.867 -11.764 21.460 1.00 92.56 503 GLN A CA 1
ATOM 3789 C C . GLN A 1 503 ? -55.621 -12.657 22.677 1.00 92.56 503 GLN A C 1
ATOM 3791 O O . GLN A 1 503 ? -55.814 -12.202 23.801 1.00 92.56 503 GLN A O 1
ATOM 3796 N N . GLU A 1 504 ? -55.091 -13.867 22.477 1.00 95.88 504 GLU A N 1
ATOM 3797 C CA . GLU A 1 504 ? -54.670 -14.720 23.595 1.00 95.88 504 GLU A CA 1
ATOM 3798 C C . GLU A 1 504 ? -53.593 -14.025 24.446 1.00 95.88 504 GLU A C 1
ATOM 3800 O O . GLU A 1 504 ? -53.619 -14.090 25.677 1.00 95.88 504 GLU A O 1
ATOM 3805 N N . LEU A 1 505 ? -52.658 -13.315 23.806 1.00 94.88 505 LEU A N 1
ATOM 3806 C CA . LEU A 1 505 ? -51.642 -12.534 24.510 1.00 94.88 505 LEU A CA 1
ATOM 3807 C C . LEU A 1 505 ? -52.268 -11.442 25.396 1.00 94.88 505 LEU A C 1
ATOM 3809 O O . LEU A 1 505 ? -51.822 -11.261 26.529 1.00 94.88 505 LEU A O 1
ATOM 3813 N N . LEU A 1 506 ? -53.288 -10.730 24.901 1.00 93.94 506 LEU A N 1
ATOM 3814 C CA . LEU A 1 506 ? -54.018 -9.714 25.671 1.00 93.94 506 LEU A CA 1
ATOM 3815 C C . LEU A 1 506 ? -54.778 -10.331 26.851 1.00 93.94 506 LEU A C 1
ATOM 3817 O O . LEU A 1 506 ? -54.722 -9.799 27.958 1.00 93.94 506 LEU A O 1
ATOM 3821 N N . ASP A 1 507 ? -55.427 -11.477 26.646 1.00 96.81 507 ASP A N 1
ATOM 3822 C CA . ASP A 1 507 ? -56.189 -12.169 27.693 1.00 96.81 507 ASP A CA 1
ATOM 3823 C C . ASP A 1 507 ? -55.286 -12.652 28.852 1.00 96.81 507 ASP A C 1
ATOM 3825 O O . ASP A 1 507 ? -55.758 -12.896 29.966 1.00 96.81 507 ASP A O 1
ATOM 3829 N N . ARG A 1 508 ? -53.968 -12.733 28.616 1.00 96.69 508 ARG A N 1
ATOM 3830 C CA . ARG A 1 508 ? -52.933 -13.112 29.592 1.00 96.69 508 ARG A CA 1
ATOM 3831 C C . ARG A 1 508 ? -52.182 -11.930 30.219 1.00 96.69 508 ARG A C 1
ATOM 3833 O O . ARG A 1 508 ? -51.221 -12.165 30.950 1.00 96.69 508 ARG A O 1
ATOM 3840 N N . GLU A 1 509 ? -52.596 -10.681 29.991 1.00 95.88 509 GLU A N 1
ATOM 3841 C CA . GLU A 1 509 ? -51.905 -9.472 30.487 1.00 95.88 509 GLU A CA 1
ATOM 3842 C C . GLU A 1 509 ? -51.562 -9.560 31.983 1.00 95.88 509 GLU A C 1
ATOM 3844 O O . GLU A 1 509 ? -50.393 -9.477 32.369 1.00 95.88 509 GLU A O 1
ATOM 3849 N N . ARG A 1 510 ? -52.566 -9.846 32.820 1.00 96.06 510 ARG A N 1
ATOM 3850 C CA . ARG A 1 510 ? -52.399 -9.942 34.275 1.00 96.06 510 ARG A CA 1
ATOM 3851 C C . ARG A 1 510 ? -51.424 -11.050 34.689 1.00 96.06 510 ARG A C 1
ATOM 3853 O O . ARG A 1 510 ? -50.596 -10.848 35.569 1.00 96.06 510 ARG A O 1
ATOM 3860 N N . GLU A 1 511 ? -51.500 -12.207 34.030 1.00 96.62 511 GLU A N 1
ATOM 3861 C CA . GLU A 1 511 ? -50.611 -13.352 34.275 1.00 96.62 511 GLU A CA 1
ATOM 3862 C C . GLU A 1 511 ? -49.147 -13.012 33.943 1.00 96.62 511 GLU A C 1
ATOM 3864 O O . GLU A 1 511 ? -48.219 -13.432 34.641 1.00 96.62 511 GLU A O 1
ATOM 3869 N N . ILE A 1 512 ? -48.935 -12.271 32.853 1.00 95.81 512 ILE A N 1
ATOM 3870 C CA . ILE A 1 512 ? -47.610 -11.901 32.352 1.00 95.81 512 ILE A CA 1
ATOM 3871 C C . ILE A 1 512 ? -46.981 -10.799 33.204 1.00 95.81 512 ILE A C 1
ATOM 3873 O O . ILE A 1 512 ? -45.772 -10.840 33.457 1.00 95.81 512 ILE A O 1
ATOM 3877 N N . GLU A 1 513 ? -47.775 -9.822 33.636 1.00 94.12 513 GLU A N 1
ATOM 3878 C CA . GLU A 1 513 ? -47.309 -8.710 34.459 1.00 94.12 513 GLU A CA 1
ATOM 3879 C C . GLU A 1 513 ? -46.986 -9.169 35.886 1.00 94.12 513 GLU A C 1
ATOM 3881 O O . GLU A 1 513 ? -45.841 -9.031 36.313 1.00 94.12 513 GLU A O 1
ATOM 3886 N N . GLU A 1 514 ? -47.934 -9.814 36.580 1.00 93.75 514 GLU A N 1
ATOM 3887 C CA . GLU A 1 514 ? -47.735 -10.297 37.958 1.00 93.75 514 GLU A CA 1
ATOM 3888 C C . GLU A 1 514 ? -46.602 -11.335 38.045 1.00 93.75 514 GLU A C 1
ATOM 3890 O O . GLU A 1 514 ? -45.851 -11.372 39.019 1.00 93.75 514 GLU A O 1
ATOM 3895 N N . GLY A 1 515 ? -46.458 -12.171 37.012 1.00 91.06 515 GLY A N 1
ATOM 3896 C CA . GLY A 1 515 ? -45.420 -13.197 36.940 1.00 91.06 515 GLY A CA 1
ATOM 3897 C C . GLY A 1 515 ? -44.084 -12.731 36.356 1.00 91.06 515 GLY A C 1
ATOM 3898 O O . GLY A 1 515 ? -43.196 -13.568 36.201 1.00 91.06 515 GLY A O 1
ATOM 3899 N N . GLU A 1 516 ? -43.943 -11.456 35.968 1.00 89.88 516 GLU A N 1
ATOM 3900 C CA . GLU A 1 516 ? -42.761 -10.923 35.266 1.00 89.88 516 GLU A CA 1
ATOM 3901 C C . GLU A 1 516 ? -42.308 -11.805 34.076 1.00 89.88 516 GLU A C 1
ATOM 3903 O O . GLU A 1 516 ? -41.116 -11.970 33.790 1.00 89.88 516 GLU A O 1
ATOM 3908 N N . LYS A 1 517 ? -43.280 -12.398 33.366 1.00 92.00 517 LYS A N 1
ATOM 3909 C CA . LYS A 1 517 ? -43.038 -13.376 32.296 1.00 92.00 517 LYS A CA 1
ATOM 3910 C C . LYS A 1 517 ? -42.484 -12.707 31.039 1.00 92.00 517 LYS A C 1
ATOM 3912 O O . LYS A 1 517 ? -42.530 -11.488 30.881 1.00 92.00 517 LYS A O 1
ATOM 3917 N N . LEU A 1 518 ? -41.986 -13.537 30.116 1.00 92.94 518 LEU A N 1
ATOM 3918 C CA . LEU A 1 518 ? -41.424 -13.127 28.819 1.00 92.94 518 LEU A CA 1
ATOM 3919 C C . LEU A 1 518 ? -40.122 -12.306 28.917 1.00 92.94 518 LEU A C 1
ATOM 3921 O O . LEU A 1 518 ? -39.714 -11.655 27.955 1.00 92.94 518 LEU A O 1
ATOM 3925 N N . LYS A 1 519 ? -39.443 -12.362 30.067 1.00 89.31 519 LYS A N 1
ATOM 3926 C CA . LYS A 1 519 ? -38.086 -11.843 30.274 1.00 89.31 519 LYS A CA 1
ATOM 3927 C C . LYS A 1 519 ? -37.119 -12.996 30.505 1.00 89.31 519 LYS A C 1
ATOM 3929 O O . LYS A 1 519 ? -37.506 -14.054 30.999 1.00 89.31 519 LYS A O 1
ATOM 3934 N N . VAL A 1 520 ? -35.840 -12.782 30.212 1.00 83.69 520 VAL A N 1
ATOM 3935 C CA . VAL A 1 520 ? -34.806 -13.745 30.603 1.00 83.69 520 VAL A CA 1
ATOM 3936 C C . VAL A 1 520 ? -34.397 -13.477 32.045 1.00 83.69 520 VAL A C 1
ATOM 3938 O O . VAL A 1 520 ? -33.931 -12.386 32.385 1.00 83.69 520 VAL A O 1
ATOM 3941 N N . ARG A 1 521 ? -34.557 -14.484 32.902 1.00 84.31 521 ARG A N 1
ATOM 3942 C CA . ARG A 1 521 ? -34.176 -14.442 34.315 1.00 84.31 521 ARG A CA 1
ATOM 3943 C C . ARG A 1 521 ? -33.504 -15.747 34.715 1.00 84.31 521 ARG A C 1
ATOM 3945 O O . ARG A 1 521 ? -33.745 -16.790 34.113 1.00 84.31 521 ARG A O 1
ATOM 3952 N N . LEU A 1 522 ? -32.660 -15.659 35.737 1.00 81.31 522 LEU A N 1
ATOM 3953 C CA . LEU A 1 522 ? -32.184 -16.836 36.443 1.00 81.31 522 LEU A CA 1
ATOM 3954 C C . LEU A 1 522 ? -33.366 -17.423 37.224 1.00 81.31 522 LEU A C 1
ATOM 3956 O O . LEU A 1 522 ? -34.044 -16.688 37.940 1.00 81.31 522 LEU A O 1
ATOM 3960 N N . VAL A 1 523 ? -33.614 -18.721 37.066 1.00 81.88 523 VAL A N 1
ATOM 3961 C CA . VAL A 1 523 ? -34.543 -19.459 37.928 1.00 81.88 523 VAL A CA 1
ATOM 3962 C C . VAL A 1 523 ? -33.740 -19.889 39.152 1.00 81.88 523 VAL A C 1
ATOM 3964 O O . VAL A 1 523 ? -32.739 -20.589 38.990 1.00 81.88 523 VAL A O 1
ATOM 3967 N N . LEU A 1 524 ? -34.121 -19.388 40.328 1.00 65.69 524 LEU A N 1
ATOM 3968 C CA . LEU A 1 524 ? -33.471 -19.687 41.608 1.00 65.69 524 LEU A CA 1
ATOM 3969 C C . LEU A 1 524 ? -34.108 -20.891 42.296 1.00 65.69 524 LEU A C 1
ATOM 3971 O O . LEU A 1 524 ? -35.356 -20.991 42.247 1.00 65.69 524 LEU A O 1
#

InterPro domains:
  IPR002347 Short-chain dehydrogenase/reductase SDR [PF00106] (378-462)
  IPR002678 DUF34/NIF3 [PF01784] (15-316)
  IPR002678 DUF34/NIF3 [PTHR13799] (10-366)
  IPR002678 DUF34/NIF3 [TIGR00486] (15-306)
  IPR036069 DUF34/NIF3 superfamily [SSF102705] (14-364)
  IPR036291 NAD(P)-binding domain superfamily [SSF51735] (378-498)